Protein 3GOC (pdb70)

Structure (mmCIF, N/CA/C/O backbone):
data_3GOC
#
_entry.id   3GOC
#
_cell.length_a   123.742
_cell.length_b   40.563
_cell.length_c   107.422
_cell.angle_alpha   90.000
_cell.angle_beta   121.610
_cell.angle_gamma   90.000
#
_symmetry.space_group_name_H-M   'C 1 2 1'
#
loop_
_entity.id
_entity.type
_entity.pdbx_description
1 polymer 'Endonuclease V'
2 non-polymer 'MAGNESIUM ION'
3 non-polymer 'CHLORIDE ION'
4 non-polymer 3-(2-hydroxyethyl)-2,2-bis(hydroxymethyl)pentane-1,5-diol
5 water water
#
loop_
_atom_site.group_PDB
_atom_site.id
_atom_site.type_symbol
_atom_site.label_atom_id
_atom_site.label_alt_id
_atom_site.label_comp_id
_atom_site.label_asym_id
_atom_site.label_entity_id
_atom_site.label_seq_id
_atom_site.pdbx_PDB_ins_code
_atom_site.Cartn_x
_atom_site.Cartn_y
_atom_site.Cartn_z
_atom_site.occupancy
_atom_site.B_iso_or_equiv
_atom_site.auth_seq_id
_atom_site.auth_comp_id
_atom_site.auth_asym_id
_atom_site.auth_atom_id
_atom_site.pdbx_PDB_model_num
ATOM 1 N N . THR A 1 2 ? -15.414 -9.444 66.147 1.00 32.79 2 THR A N 1
ATOM 2 C CA . THR A 1 2 ? -14.301 -8.724 65.466 1.00 27.58 2 THR A CA 1
ATOM 3 C C . THR A 1 2 ? -14.870 -7.548 64.684 1.00 21.52 2 THR A C 1
ATOM 4 O O . THR A 1 2 ? -14.271 -7.087 63.713 1.00 24.45 2 THR A O 1
ATOM 8 N N . THR A 1 3 ? -16.034 -7.067 65.109 1.00 16.38 3 THR A N 1
ATOM 9 C CA . THR A 1 3 ? -16.678 -5.937 64.441 1.00 12.76 3 THR A CA 1
ATOM 10 C C . THR A 1 3 ? -15.852 -4.670 64.631 1.00 13.86 3 THR A C 1
ATOM 11 O O . THR A 1 3 ? -15.443 -4.350 65.747 1.00 16.85 3 THR A O 1
ATOM 15 N N . VAL A 1 4 ? -15.604 -3.957 63.535 1.00 9.28 4 VAL A N 1
ATOM 16 C CA . VAL A 1 4 ? -14.830 -2.719 63.580 1.00 8.43 4 VAL A CA 1
ATOM 17 C C . VAL A 1 4 ? -15.672 -1.634 64.233 1.00 9.94 4 VAL A C 1
ATOM 18 O O . VAL A 1 4 ? -16.720 -1.266 63.712 1.00 11.46 4 VAL A O 1
ATOM 22 N N . ARG A 1 5 ? -15.221 -1.124 65.375 1.00 10.49 5 ARG A N 1
ATOM 23 C CA . ARG A 1 5 ? -15.978 -0.089 66.065 1.00 12.43 5 ARG A CA 1
ATOM 24 C C . ARG A 1 5 ? -15.684 1.290 65.491 1.00 10.03 5 ARG A C 1
ATOM 25 O O . ARG A 1 5 ? -14.767 1.460 64.688 1.00 12.21 5 ARG A O 1
ATOM 33 N N . ILE A 1 6 ? -16.482 2.271 65.895 1.00 9.04 6 ILE A N 1
ATOM 34 C CA . ILE A 1 6 ? -16.286 3.637 65.440 1.00 10.40 6 ILE A CA 1
ATOM 35 C C . ILE A 1 6 ? -14.976 4.119 66.053 1.00 7.79 6 ILE A C 1
ATOM 36 O O . ILE A 1 6 ? -14.778 4.019 67.268 1.00 8.25 6 ILE A O 1
ATOM 41 N N . PRO A 1 7 ? -14.058 4.633 65.221 1.00 6.20 7 PRO A N 1
ATOM 42 C CA . PRO A 1 7 ? -12.761 5.128 65.694 1.00 7.09 7 PRO A CA 1
ATOM 43 C C . PRO A 1 7 ? -12.881 6.139 66.818 1.00 9.01 7 PRO A C 1
ATOM 44 O O . PRO A 1 7 ? -13.811 6.952 66.842 1.00 7.38 7 PRO A O 1
ATOM 48 N N . ALA A 1 8 ? -11.934 6.088 67.752 1.00 10.22 8 ALA A N 1
ATOM 49 C CA . ALA A 1 8 ? -11.927 7.029 68.865 1.00 10.48 8 ALA A CA 1
ATOM 50 C C . ALA A 1 8 ? -11.778 8.444 68.305 1.00 10.76 8 ALA A C 1
ATOM 51 O O . ALA A 1 8 ? -10.821 8.738 67.593 1.00 12.97 8 ALA A O 1
ATOM 53 N N . GLY A 1 9 ? -12.727 9.316 68.626 1.00 7.56 9 GLY A N 1
ATOM 54 C CA . GLY A 1 9 ? -12.660 10.688 68.145 1.00 9.73 9 GLY A CA 1
ATOM 55 C C . GLY A 1 9 ? -13.215 10.947 66.754 1.00 8.84 9 GLY A C 1
ATOM 56 O O . GLY A 1 9 ? -13.120 12.067 66.236 1.00 7.64 9 GLY A O 1
ATOM 57 N N . TRP A 1 10 ? -13.799 9.926 66.137 1.00 6.98 10 TRP A N 1
ATOM 58 C CA . TRP A 1 10 ? -14.368 10.062 64.793 1.00 7.43 10 TRP A CA 1
ATOM 59 C C . TRP A 1 10 ? -15.399 11.189 64.784 1.00 7.03 10 TRP A C 1
ATOM 60 O O . TRP A 1 10 ? -16.089 11.409 65.780 1.00 9.93 10 TRP A O 1
ATOM 71 N N . PRO A 1 11 ? -15.510 11.928 63.667 1.00 9.73 11 PRO A N 1
ATOM 72 C CA . PRO A 1 11 ? -16.479 13.023 63.580 1.00 10.75 11 PRO A CA 1
ATOM 73 C C . PRO A 1 11 ? -17.885 12.597 64.001 1.00 10.01 11 PRO A C 1
ATOM 74 O O . PRO A 1 11 ? -18.356 11.522 63.628 1.00 11.88 11 PRO A O 1
ATOM 78 N N . ALA A 1 12 ? -18.552 13.452 64.768 1.00 11.37 12 ALA A N 1
ATOM 79 C CA . ALA A 1 12 ? -19.900 13.166 65.228 1.00 14.72 12 ALA A CA 1
ATOM 80 C C . ALA A 1 12 ? -20.894 14.213 64.722 1.00 16.65 12 ALA A C 1
ATOM 81 O O . ALA A 1 12 ? -22.099 14.070 64.919 1.00 19.10 12 ALA A O 1
ATOM 83 N N . THR A 1 13 ? -20.390 15.262 64.076 1.00 10.47 13 THR A N 1
ATOM 84 C CA . THR A 1 13 ? -21.246 16.317 63.535 1.00 12.39 13 THR A CA 1
ATOM 85 C C . THR A 1 13 ? -20.844 16.614 62.092 1.00 9.95 13 THR A C 1
ATOM 86 O O . THR A 1 13 ? -19.729 16.299 61.673 1.00 9.96 13 THR A O 1
ATOM 90 N N . GLU A 1 14 ? -21.748 17.217 61.325 1.00 11.23 14 GLU A N 1
ATOM 91 C CA . GLU A 1 14 ? -21.435 17.535 59.938 1.00 11.48 14 GLU A CA 1
ATOM 92 C C . GLU A 1 14 ? -20.324 18.574 59.851 1.00 11.30 14 GLU A C 1
ATOM 93 O O . GLU A 1 14 ? -19.495 18.528 58.940 1.00 8.72 14 GLU A O 1
ATOM 99 N N . GLU A 1 15 ? -20.304 19.515 60.793 1.00 8.67 15 GLU A N 1
ATOM 100 C CA . GLU A 1 15 ? -19.277 20.543 60.787 1.00 9.18 15 GLU A CA 1
ATOM 101 C C . GLU A 1 15 ? -17.898 19.909 60.938 1.00 10.38 15 GLU A C 1
ATOM 102 O O . GLU A 1 15 ? -16.963 20.285 60.238 1.00 9.38 15 GLU A O 1
ATOM 108 N N . GLU A 1 16 ? -17.781 18.948 61.850 1.00 9.20 16 GLU A N 1
ATOM 109 C CA . GLU A 1 16 ? -16.505 18.275 62.093 1.00 10.63 16 GLU A CA 1
ATOM 110 C C . GLU A 1 16 ? -16.086 17.459 60.879 1.00 8.68 16 GLU A C 1
ATOM 111 O O . GLU A 1 16 ? -14.914 17.456 60.496 1.00 8.64 16 GLU A O 1
ATOM 117 N N . ALA A 1 17 ? -17.045 16.768 60.271 1.00 7.28 17 ALA A N 1
ATOM 118 C CA . ALA A 1 17 ? -16.745 15.946 59.106 1.00 6.86 17 ALA A CA 1
ATOM 119 C C . ALA A 1 17 ? -16.271 16.797 57.932 1.00 7.41 17 ALA A C 1
ATOM 120 O O . ALA A 1 17 ? -15.290 16.457 57.271 1.00 7.95 17 ALA A O 1
ATOM 122 N N . ARG A 1 18 ? -16.971 17.897 57.661 1.00 8.98 18 ARG A N 1
ATOM 123 C CA . ARG A 1 18 ? -16.564 18.769 56.567 1.00 8.63 18 ARG A CA 1
ATOM 124 C C . ARG A 1 18 ? -15.178 19.341 56.851 1.00 7.72 18 ARG A C 1
ATOM 125 O O . ARG A 1 18 ? -14.369 19.510 55.937 1.00 9.89 18 ARG A O 1
ATOM 133 N N . ALA A 1 19 ? -14.902 19.631 58.119 1.00 9.66 19 ALA A N 1
ATOM 134 C CA . ALA A 1 19 ? -13.602 20.171 58.503 1.00 10.88 19 ALA A CA 1
ATOM 135 C C . ALA A 1 19 ? -12.509 19.147 58.208 1.00 9.37 19 ALA A C 1
ATOM 136 O O . ALA A 1 19 ? -11.419 19.511 57.768 1.00 10.49 19 ALA A O 1
ATOM 138 N N . VAL A 1 20 ? -12.801 17.871 58.448 1.00 8.61 20 VAL A N 1
ATOM 139 C CA . VAL A 1 20 ? -11.830 16.812 58.179 1.00 6.52 20 VAL A CA 1
ATOM 140 C C . VAL A 1 20 ? -11.573 16.758 56.677 1.00 8.19 20 VAL A C 1
ATOM 141 O O . VAL A 1 20 ? -10.430 16.639 56.237 1.00 8.53 20 VAL A O 1
ATOM 145 N N . GLN A 1 21 ? -12.635 16.858 55.884 1.00 8.54 21 GLN A N 1
ATOM 146 C CA . GLN A 1 21 ? -12.482 16.823 54.432 1.00 6.50 21 GLN A CA 1
ATOM 147 C C . GLN A 1 21 ? -11.610 17.966 53.929 1.00 8.70 21 GLN A C 1
ATOM 148 O O . GLN A 1 21 ? -10.717 17.751 53.113 1.00 13.06 21 GLN A O 1
ATOM 154 N N . ASP A 1 22 ? -11.868 19.178 54.408 1.00 12.33 22 ASP A N 1
ATOM 155 C CA . ASP A 1 22 ? -11.082 20.321 53.955 1.00 16.63 22 ASP A CA 1
ATOM 156 C C . ASP A 1 22 ? -9.621 20.234 54.390 1.00 18.61 22 ASP A C 1
ATOM 157 O O . ASP A 1 22 ? -8.733 20.737 53.703 1.00 22.35 22 ASP A O 1
ATOM 162 N N . GLU A 1 23 ? -9.372 19.589 55.523 1.00 12.11 23 GLU A N 1
ATOM 163 C CA . GLU A 1 23 ? -8.014 19.451 56.030 1.00 11.83 23 GLU A CA 1
ATOM 164 C C . GLU A 1 23 ? -7.240 18.340 55.321 1.00 18.78 23 GLU A C 1
ATOM 165 O O . GLU A 1 23 ? -6.076 18.522 54.960 1.00 18.93 23 GLU A O 1
ATOM 171 N N . LEU A 1 24 ? -7.889 17.198 55.111 1.00 12.45 24 LEU A N 1
ATOM 172 C CA . LEU A 1 24 ? -7.241 16.068 54.451 1.00 13.41 24 LEU A CA 1
ATOM 173 C C . LEU A 1 24 ? -7.093 16.230 52.938 1.00 15.35 24 LEU A C 1
ATOM 174 O O . LEU A 1 24 ? -6.225 15.602 52.327 1.00 17.70 24 LEU A O 1
ATOM 179 N N . ARG A 1 25 ? -7.929 17.069 52.336 1.00 15.28 25 ARG A N 1
ATOM 180 C CA . ARG A 1 25 ? -7.874 17.283 50.893 1.00 16.28 25 ARG A CA 1
ATOM 181 C C . ARG A 1 25 ? -6.515 17.842 50.490 1.00 21.55 25 ARG A C 1
ATOM 182 O O . ARG A 1 25 ? -6.062 17.640 49.364 1.00 19.65 25 ARG A O 1
ATOM 190 N N . GLY A 1 26 ? -5.873 18.546 51.418 1.00 17.94 26 GLY A N 1
ATOM 191 C CA . GLY A 1 26 ? -4.572 19.128 51.144 1.00 19.71 26 GLY A CA 1
ATOM 192 C C . GLY A 1 26 ? -3.467 18.102 50.982 1.00 20.04 26 GLY A C 1
ATOM 193 O O . GLY A 1 26 ? -2.354 18.439 50.578 1.00 18.07 26 GLY A O 1
ATOM 194 N N . ARG A 1 27 ? -3.764 16.846 51.297 1.00 18.77 27 ARG A N 1
ATOM 195 C CA . ARG A 1 27 ? -2.770 15.792 51.169 1.00 12.46 27 ARG A CA 1
ATOM 196 C C . ARG A 1 27 ? -2.904 15.060 49.836 1.00 13.80 27 ARG A C 1
ATOM 197 O O . ARG A 1 27 ? -2.053 14.249 49.481 1.00 13.74 27 ARG A O 1
ATOM 205 N N . VAL A 1 28 ? -3.964 15.360 49.094 1.00 10.69 28 VAL A N 1
ATOM 206 C CA . VAL A 1 28 ? -4.196 14.715 47.808 1.00 12.92 28 VAL A CA 1
ATOM 207 C C . VAL A 1 28 ? -3.138 15.090 46.777 1.00 17.91 28 VAL A C 1
ATOM 208 O O . VAL A 1 28 ? -2.782 16.259 46.635 1.00 16.09 28 VAL A O 1
ATOM 212 N N . ILE A 1 29 ? -2.632 14.086 46.068 1.00 10.95 29 ILE A N 1
ATOM 213 C CA . ILE A 1 29 ? -1.628 14.295 45.030 1.00 11.97 29 ILE A CA 1
ATOM 214 C C . ILE A 1 29 ? -2.298 14.086 43.676 1.00 11.88 29 ILE A C 1
ATOM 215 O O . ILE A 1 29 ? -2.888 13.033 43.417 1.00 9.82 29 ILE A O 1
ATOM 220 N N . LEU A 1 30 ? -2.205 15.098 42.818 1.00 10.80 30 LEU A N 1
ATOM 221 C CA . LEU A 1 30 ? -2.836 15.056 41.502 1.00 10.81 30 LEU A CA 1
ATOM 222 C C . LEU A 1 30 ? -1.880 15.002 40.312 1.00 12.64 30 LEU A C 1
ATOM 223 O O . LEU A 1 30 ? -2.288 14.657 39.201 1.00 13.46 30 LEU A O 1
ATOM 228 N N . ASP A 1 31 ? -0.614 15.334 40.534 1.00 10.30 31 ASP A N 1
ATOM 229 C CA . ASP A 1 31 ? 0.346 15.337 39.439 1.00 12.37 31 ASP A CA 1
ATOM 230 C C . ASP A 1 31 ? 1.235 14.104 39.324 1.00 11.61 31 ASP A C 1
ATOM 231 O O . ASP A 1 31 ? 2.213 14.111 38.573 1.00 14.51 31 ASP A O 1
ATOM 236 N N . GLU A 1 32 ? 0.903 13.051 40.069 1.00 9.07 32 GLU A N 1
ATOM 237 C CA . GLU A 1 32 ? 1.656 11.796 39.984 1.00 9.71 32 GLU A CA 1
ATOM 238 C C . GLU A 1 32 ? 0.877 10.925 38.999 1.00 11.59 32 GLU A C 1
ATOM 239 O O . GLU A 1 32 ? -0.267 10.555 39.256 1.00 10.44 32 GLU A O 1
ATOM 245 N N . PRO A 1 33 ? 1.483 10.594 37.851 1.00 8.46 33 PRO A N 1
ATOM 246 C CA . PRO A 1 33 ? 0.797 9.767 36.852 1.00 7.83 33 PRO A CA 1
ATOM 247 C C . PRO A 1 33 ? 0.231 8.466 37.405 1.00 8.60 33 PRO A C 1
ATOM 248 O O . PRO A 1 33 ? -0.928 8.125 37.150 1.00 10.31 33 PRO A O 1
ATOM 252 N N . GLY A 1 34 ? 1.045 7.743 38.164 1.00 8.10 34 GLY A N 1
ATOM 253 C CA . GLY A 1 34 ? 0.590 6.492 38.735 1.00 7.84 34 GLY A CA 1
ATOM 254 C C . GLY A 1 34 ? 1.159 5.283 38.022 1.00 10.37 34 GLY A C 1
ATOM 255 O O . GLY A 1 34 ? 1.852 5.416 37.014 1.00 10.74 34 GLY A O 1
ATOM 256 N N . PRO A 1 35 ? 0.871 4.078 38.528 1.00 8.95 35 PRO A N 1
ATOM 257 C CA . PRO A 1 35 ? 1.370 2.845 37.919 1.00 9.40 35 PRO A CA 1
ATOM 258 C C . PRO 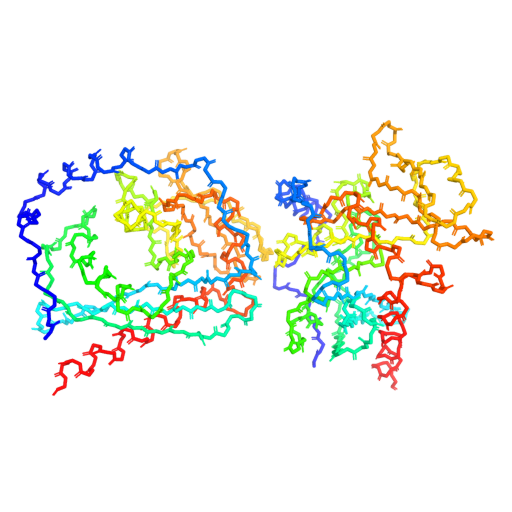A 1 35 ? 0.677 2.529 36.596 1.00 11.30 35 PRO A C 1
ATOM 259 O O . PRO A 1 35 ? -0.457 2.941 36.359 1.00 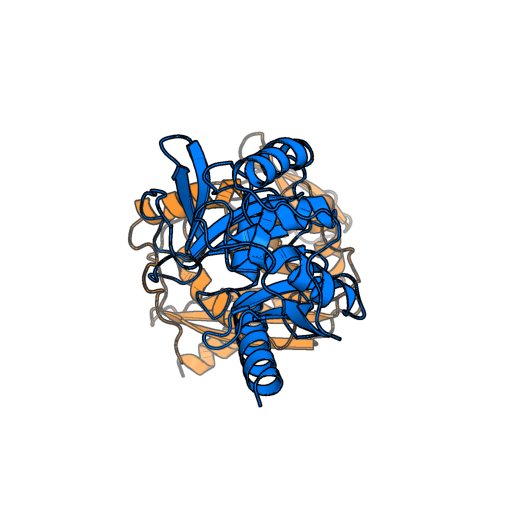10.30 35 PRO A O 1
ATOM 263 N N . PRO A 1 36 ? 1.364 1.807 35.702 1.00 10.14 36 PRO A N 1
ATOM 264 C CA . PRO A 1 36 ? 0.755 1.466 34.417 1.00 11.75 36 PRO A CA 1
ATOM 265 C C . PRO A 1 36 ? -0.207 0.294 34.565 1.00 8.33 36 PRO A C 1
ATOM 266 O O . PRO A 1 36 ? -0.144 -0.463 35.534 1.00 13.50 36 PRO A O 1
ATOM 270 N N . PRO A 1 37 ? -1.132 0.141 33.613 1.00 12.32 37 PRO A N 1
ATOM 271 C CA . PRO A 1 37 ? -2.070 -0.975 33.710 1.00 15.00 37 PRO A CA 1
ATOM 272 C C . PRO A 1 37 ? -1.390 -2.263 33.254 1.00 15.09 37 PRO A C 1
ATOM 273 O O . PRO A 1 37 ? -0.325 -2.226 32.636 1.00 13.15 37 PRO A O 1
ATOM 277 N N . GLY A 1 38 ? -1.996 -3.399 33.580 1.00 12.81 38 GLY A N 1
ATOM 278 C CA . GLY A 1 38 ? -1.451 -4.676 33.155 1.00 14.92 38 GLY A CA 1
ATOM 279 C C . GLY A 1 38 ? -0.240 -5.222 33.888 1.00 11.67 38 GLY A C 1
ATOM 280 O O . GLY A 1 38 ? 0.355 -6.199 33.437 1.00 18.61 38 GLY A O 1
ATOM 281 N N . THR A 1 39 ? 0.136 -4.602 35.001 1.00 17.66 39 THR A N 1
ATOM 282 C CA . THR A 1 39 ? 1.275 -5.074 35.779 1.00 18.29 39 THR A CA 1
ATOM 283 C C . THR A 1 39 ? 1.032 -4.846 37.268 1.00 13.66 39 THR A C 1
ATOM 284 O O . THR A 1 39 ? 0.271 -3.957 37.651 1.00 16.17 39 THR A O 1
ATOM 288 N N . GLY A 1 40 ? 1.678 -5.653 38.104 1.00 14.86 40 GLY A N 1
ATOM 289 C CA . GLY A 1 40 ? 1.501 -5.520 39.538 1.00 10.38 40 GLY A CA 1
ATOM 290 C C . GLY A 1 40 ? 0.121 -5.984 39.969 1.00 14.15 40 GLY A C 1
ATOM 291 O O . GLY A 1 40 ? -0.469 -6.860 39.333 1.00 12.41 40 GLY A O 1
ATOM 292 N N . ARG A 1 41 ? -0.389 -5.389 41.046 1.00 8.46 41 ARG A N 1
ATOM 293 C CA . ARG A 1 41 ? -1.701 -5.735 41.588 1.00 9.13 41 ARG A CA 1
ATOM 294 C C . ARG A 1 41 ? -2.682 -4.572 41.476 1.00 9.58 41 ARG A C 1
ATOM 295 O O . ARG A 1 41 ? -2.287 -3.409 41.479 1.00 8.73 41 ARG A O 1
ATOM 303 N N . VAL A 1 42 ? -3.966 -4.895 41.360 1.00 4.66 42 VAL A N 1
ATOM 304 C CA . VAL A 1 42 ? -5.011 -3.882 41.288 1.00 6.27 42 VAL A CA 1
ATOM 305 C C . VAL A 1 42 ? -6.122 -4.441 42.170 1.00 6.99 42 VAL A C 1
ATOM 306 O O . VAL A 1 42 ? -6.476 -5.620 42.080 1.00 7.06 42 VAL A O 1
ATOM 310 N N . THR A 1 43 ? -6.663 -3.589 43.029 1.00 6.52 43 THR A N 1
ATOM 311 C CA . THR A 1 43 ? -7.651 -4.020 44.009 1.00 4.80 43 THR A CA 1
ATOM 312 C C . THR A 1 43 ? -8.976 -3.286 43.986 1.00 7.96 43 THR A C 1
ATOM 313 O O . THR A 1 43 ? -9.017 -2.063 43.919 1.00 8.90 43 THR A O 1
ATOM 317 N N . GLY A 1 44 ? -10.062 -4.045 44.052 1.00 5.21 44 GLY A N 1
ATOM 318 C CA . GLY A 1 44 ? -11.364 -3.422 44.090 1.00 4.65 44 GLY A CA 1
ATOM 319 C C . GLY A 1 44 ? -11.860 -3.378 45.524 1.00 4.62 44 GLY A C 1
ATOM 320 O O . GLY A 1 44 ? -11.579 -4.278 46.311 1.00 5.86 44 GLY A O 1
ATOM 321 N N . VAL A 1 45 ? -12.572 -2.314 45.877 1.00 4.38 45 VAL A N 1
ATOM 322 C CA . VAL A 1 45 ? -13.141 -2.191 47.208 1.00 6.15 45 VAL A CA 1
ATOM 323 C C . VAL A 1 45 ? -14.592 -1.792 47.032 1.00 4.19 45 VAL A C 1
ATOM 324 O O . VAL A 1 45 ? -14.933 -1.016 46.135 1.00 7.46 45 VAL A O 1
ATOM 328 N N . ASP A 1 46 ? -15.447 -2.351 47.874 1.00 7.47 46 ASP A N 1
ATOM 329 C CA . ASP A 1 46 ? -16.869 -2.034 47.829 1.00 5.94 46 ASP A CA 1
ATOM 330 C C . ASP A 1 46 ? -17.471 -2.384 49.178 1.00 5.53 46 ASP A C 1
ATOM 331 O O . ASP A 1 46 ? -16.875 -3.123 49.957 1.00 7.04 46 ASP A O 1
ATOM 336 N N . VAL A 1 47 ? -18.648 -1.840 49.460 1.00 5.27 47 VAL A N 1
ATOM 337 C CA . VAL A 1 47 ? -19.313 -2.123 50.718 1.00 6.50 47 VAL A CA 1
ATOM 338 C C . VAL A 1 47 ? -20.784 -2.441 50.520 1.00 6.07 47 VAL A C 1
ATOM 339 O O . VAL A 1 47 ? -21.379 -2.130 49.483 1.00 8.85 47 VAL A O 1
ATOM 343 N N . ALA A 1 48 ? -21.353 -3.092 51.525 1.00 6.55 48 ALA A N 1
ATOM 344 C CA . ALA A 1 48 ? -22.762 -3.453 51.528 1.00 5.67 48 ALA A CA 1
ATOM 345 C C . ALA A 1 48 ? -23.296 -3.070 52.902 1.00 7.97 48 ALA A C 1
ATOM 346 O O . ALA A 1 48 ? -22.723 -3.445 53.923 1.00 7.74 48 ALA A O 1
ATOM 348 N N . TYR A 1 49 ? -24.378 -2.302 52.923 1.00 6.68 49 TYR A N 1
ATOM 349 C CA . TYR A 1 49 ? -24.992 -1.872 54.174 1.00 6.56 49 TYR A CA 1
ATOM 350 C C . TYR A 1 49 ? -26.175 -2.754 54.521 1.00 8.25 49 TYR A C 1
ATOM 351 O O . TYR A 1 49 ? -26.969 -3.109 53.651 1.00 10.05 49 TYR A O 1
ATOM 360 N N . ASP A 1 50 ? -26.295 -3.110 55.792 1.00 6.89 50 ASP A N 1
ATOM 361 C CA . ASP A 1 50 ? -27.418 -3.923 56.212 1.00 6.09 50 ASP A CA 1
ATOM 362 C C . ASP A 1 50 ? -28.596 -2.993 56.491 1.00 7.93 50 ASP A C 1
ATOM 363 O O . ASP A 1 50 ? -28.415 -1.897 57.017 1.00 11.36 50 ASP A O 1
ATOM 368 N N . ASP A 1 51 ? -29.803 -3.429 56.144 1.00 6.52 51 ASP A N 1
ATOM 369 C CA . ASP A 1 51 ? -30.986 -2.603 56.369 1.00 10.79 51 ASP A CA 1
ATOM 370 C C . ASP A 1 51 ? -31.620 -2.795 57.732 1.00 9.54 51 ASP A C 1
ATOM 371 O O . ASP A 1 51 ? -32.408 -1.959 58.163 1.00 13.28 51 ASP A O 1
ATOM 376 N N . GLU A 1 52 ? -31.286 -3.888 58.410 1.00 7.58 52 GLU A N 1
ATOM 377 C CA . GLU A 1 52 ? -31.882 -4.181 59.709 1.00 9.74 52 GLU A CA 1
ATOM 378 C C . GLU A 1 52 ? -31.047 -3.764 60.903 1.00 11.72 52 GLU A C 1
ATOM 379 O O . GLU A 1 52 ? -31.588 -3.457 61.961 1.00 15.60 52 GLU A O 1
ATOM 385 N N . ARG A 1 53 ? -29.730 -3.775 60.745 1.00 13.22 53 ARG A N 1
ATOM 386 C CA . ARG A 1 53 ? -28.849 -3.352 61.825 1.00 16.88 53 ARG A CA 1
ATOM 387 C C . ARG A 1 53 ? -27.844 -2.342 61.289 1.00 15.39 53 ARG A C 1
ATOM 388 O O . ARG A 1 53 ? -27.542 -2.334 60.096 1.00 17.63 53 ARG A O 1
ATOM 396 N N . ASP A 1 54 ? -27.343 -1.485 62.173 1.00 18.37 54 ASP A N 1
ATOM 397 C CA . ASP A 1 54 ? -26.402 -0.434 61.793 1.00 18.00 54 ASP A CA 1
ATOM 398 C C . ASP A 1 54 ? -25.006 -0.983 61.529 1.00 15.30 54 ASP A C 1
ATOM 399 O O . ASP A 1 54 ? -24.037 -0.585 62.177 1.00 15.19 54 ASP A O 1
ATOM 404 N N . VAL A 1 55 ? -24.909 -1.890 60.565 1.00 12.11 55 VAL A N 1
ATOM 405 C CA . VAL A 1 55 ? -23.632 -2.498 60.227 1.00 12.67 55 VAL A CA 1
ATOM 406 C C . VAL A 1 55 ? -23.316 -2.356 58.740 1.00 10.17 55 VAL A C 1
ATOM 407 O O . VAL A 1 55 ? -24.218 -2.286 57.904 1.00 8.18 55 VAL A O 1
ATOM 411 N N . VAL A 1 56 ? -22.027 -2.288 58.424 1.00 6.67 56 VAL A N 1
ATOM 412 C CA . VAL A 1 56 ? -21.575 -2.183 57.048 1.00 5.08 56 VAL A CA 1
ATOM 413 C C . VAL A 1 56 ? -20.468 -3.211 56.853 1.00 6.00 56 VAL A C 1
ATOM 414 O O . VAL A 1 56 ? -19.661 -3.446 57.752 1.00 8.01 56 VAL A O 1
ATOM 418 N N . VAL A 1 57 ? -20.465 -3.857 55.694 1.00 5.31 57 VAL A N 1
ATOM 419 C CA . VAL A 1 57 ? -19.460 -4.867 55.394 1.00 6.91 57 VAL A CA 1
ATOM 420 C C . VAL A 1 57 ? -18.650 -4.433 54.189 1.00 8.81 57 VAL A C 1
ATOM 421 O O . VAL A 1 57 ? -19.206 -4.084 53.148 1.00 8.36 57 VAL A O 1
ATOM 425 N N . ALA A 1 58 ? -17.332 -4.443 54.341 1.00 6.36 58 ALA A N 1
ATOM 426 C CA . ALA A 1 58 ? -16.443 -4.047 53.262 1.00 7.36 58 ALA A CA 1
ATOM 427 C C . ALA A 1 58 ? -15.683 -5.241 52.723 1.00 4.71 58 ALA A C 1
ATOM 428 O O . ALA A 1 58 ? -15.398 -6.192 53.453 1.00 7.39 58 ALA A O 1
ATOM 430 N N . ALA A 1 59 ? -15.378 -5.193 51.433 1.00 5.62 59 ALA A N 1
ATOM 431 C CA . ALA A 1 59 ? -14.615 -6.253 50.799 1.00 5.29 59 ALA A CA 1
ATOM 432 C C . ALA A 1 59 ? -13.505 -5.637 49.970 1.00 5.96 59 ALA A C 1
ATOM 433 O O . ALA A 1 59 ? -13.661 -4.562 49.393 1.00 6.97 59 ALA A O 1
ATOM 435 N N . ALA A 1 60 ? -12.369 -6.320 49.941 1.00 5.33 60 ALA A N 1
ATOM 436 C CA . ALA A 1 60 ? -11.235 -5.886 49.143 1.00 5.35 60 ALA A CA 1
ATOM 437 C C . ALA A 1 60 ? -10.815 -7.124 48.367 1.00 4.83 60 ALA A C 1
ATOM 438 O O . ALA A 1 60 ? -10.578 -8.180 48.953 1.00 7.57 60 ALA A O 1
ATOM 440 N N . VAL A 1 61 ? -10.760 -7.003 47.047 1.00 5.22 61 VAL A N 1
ATOM 441 C CA . VAL A 1 61 ? -10.363 -8.120 46.204 1.00 5.80 61 VAL A CA 1
ATOM 442 C C . VAL A 1 61 ? -9.179 -7.699 45.357 1.00 4.81 61 VAL A C 1
ATOM 443 O O . VAL A 1 61 ? -9.275 -6.771 44.557 1.00 5.75 61 VAL A O 1
ATOM 447 N N . VAL A 1 62 ? -8.058 -8.387 45.553 1.00 5.91 62 VAL A N 1
ATOM 448 C CA . VAL A 1 62 ? -6.820 -8.095 44.840 1.00 6.53 62 VAL A CA 1
ATOM 449 C C . VAL A 1 62 ? -6.686 -8.959 43.595 1.00 5.46 62 VAL A C 1
ATOM 450 O O . VAL A 1 62 ? -6.816 -10.183 43.661 1.00 6.30 62 VAL A O 1
ATOM 454 N N . LEU A 1 63 ? -6.437 -8.317 42.460 1.00 6.73 63 LEU A N 1
ATOM 455 C CA . LEU A 1 63 ? -6.271 -9.034 41.201 1.00 4.41 63 LEU A CA 1
ATOM 456 C C . LEU A 1 63 ? -4.858 -8.885 40.660 1.00 6.11 63 LEU A C 1
ATOM 457 O O . LEU A 1 63 ? -4.156 -7.919 40.963 1.00 9.41 63 LEU A O 1
ATOM 462 N N . ASP A 1 64 ? -4.440 -9.867 39.873 1.00 9.25 64 ASP A N 1
ATOM 463 C CA . ASP A 1 64 ? -3.153 -9.787 39.202 1.00 7.38 64 ASP A CA 1
ATOM 464 C C . ASP A 1 64 ? -3.564 -8.922 38.010 1.00 8.12 64 ASP A C 1
ATOM 465 O O . ASP A 1 64 ? -4.423 -9.312 37.219 1.00 9.54 64 ASP A O 1
ATOM 470 N N . ALA A 1 65 ? -2.973 -7.741 37.887 1.00 7.41 65 ALA A N 1
ATOM 471 C CA . ALA A 1 65 ? -3.342 -6.820 36.817 1.00 8.72 65 ALA A CA 1
ATOM 472 C C . ALA A 1 65 ? -3.158 -7.359 35.406 1.00 9.55 65 ALA A C 1
ATOM 473 O O . ALA A 1 65 ? -3.949 -7.060 34.511 1.00 11.10 65 ALA A O 1
ATOM 475 N N . ALA A 1 66 ? -2.125 -8.166 35.207 1.00 9.76 66 ALA A N 1
ATOM 476 C CA . ALA A 1 66 ? -1.854 -8.709 33.883 1.00 10.80 66 ALA A CA 1
ATOM 477 C C . ALA A 1 66 ? -2.891 -9.722 33.398 1.00 9.15 66 ALA A C 1
ATOM 478 O O . ALA A 1 66 ? -3.285 -9.703 32.234 1.00 11.38 66 ALA A O 1
ATOM 480 N N . THR A 1 67 ? -3.331 -10.598 34.295 1.00 10.50 67 THR A N 1
ATOM 481 C CA . THR A 1 67 ? -4.287 -11.647 33.949 1.00 11.15 67 THR A CA 1
ATOM 482 C C . THR A 1 67 ? -5.714 -11.400 34.430 1.00 11.54 67 THR A C 1
ATOM 483 O O . THR A 1 67 ? -6.667 -11.974 33.897 1.00 14.64 67 THR A O 1
ATOM 487 N N . LEU A 1 68 ? -5.840 -10.550 35.443 1.00 8.64 68 LEU A N 1
ATOM 488 C CA . LEU A 1 68 ? -7.110 -10.218 36.082 1.00 9.72 68 LEU A CA 1
ATOM 489 C C . LEU A 1 68 ? -7.560 -11.352 37.004 1.00 8.74 68 LEU A C 1
ATOM 490 O O . LEU A 1 68 ? -8.694 -11.363 37.486 1.00 11.58 68 LEU A O 1
ATOM 495 N N . ASP A 1 69 ? -6.669 -12.308 37.254 1.00 9.86 69 ASP A N 1
ATOM 496 C CA . ASP A 1 69 ? -7.002 -13.407 38.155 1.00 9.08 69 ASP A CA 1
ATOM 497 C C . ASP A 1 69 ? -6.991 -12.900 39.592 1.00 8.83 69 ASP A C 1
ATOM 498 O O . ASP A 1 69 ? -6.211 -12.013 39.946 1.00 9.31 69 ASP A O 1
ATOM 503 N N . VAL A 1 70 ? -7.862 -13.464 40.419 1.00 7.93 70 VAL A N 1
ATOM 504 C CA . VAL A 1 70 ? -7.921 -13.075 41.820 1.00 8.25 70 VAL A CA 1
ATOM 505 C C . VAL A 1 70 ? -6.730 -13.698 42.537 1.00 9.50 70 VAL A C 1
ATOM 506 O O . VAL A 1 70 ? -6.461 -14.892 42.390 1.00 11.55 70 VAL A O 1
ATOM 510 N N . VAL A 1 71 ? -6.001 -12.887 43.295 1.00 8.15 71 VAL A N 1
ATOM 511 C CA . VAL A 1 71 ? -4.853 -13.398 44.032 1.00 7.29 71 VAL A CA 1
ATOM 512 C C . VAL A 1 71 ? -5.037 -13.310 45.543 1.00 8.22 71 VAL A C 1
ATOM 513 O O . VAL A 1 71 ? -4.324 -13.970 46.293 1.00 10.92 71 VAL A O 1
ATOM 517 N N . ALA A 1 72 ? -6.002 -12.508 45.992 1.00 6.62 72 ALA A N 1
ATOM 518 C CA . ALA A 1 72 ? -6.261 -12.363 47.423 1.00 7.74 72 ALA A CA 1
ATOM 519 C C . ALA A 1 72 ? -7.567 -11.623 47.660 1.00 7.31 72 ALA A C 1
ATOM 520 O O . ALA A 1 72 ? -8.016 -10.860 46.810 1.00 8.31 72 ALA A O 1
ATOM 522 N N . GLU A 1 73 ? -8.179 -11.856 48.815 1.00 8.26 73 GLU A N 1
ATOM 523 C CA . GLU A 1 73 ? -9.423 -11.176 49.156 1.00 8.59 73 GLU A CA 1
ATOM 524 C C . GLU A 1 73 ? -9.604 -11.146 50.663 1.00 10.00 73 GLU A C 1
ATOM 525 O O . GLU A 1 73 ? -9.048 -11.977 51.379 1.00 10.63 73 GLU A O 1
ATOM 531 N N . ALA A 1 74 ? -10.373 -10.174 51.143 1.00 6.98 74 ALA A N 1
ATOM 532 C CA . ALA A 1 74 ? -10.625 -10.042 52.571 1.00 7.32 74 ALA A CA 1
ATOM 533 C C . ALA A 1 74 ? -11.870 -9.201 52.791 1.00 7.47 74 ALA A C 1
ATOM 534 O O . ALA A 1 74 ? -12.224 -8.380 51.951 1.00 8.13 74 ALA A O 1
ATOM 536 N N . THR A 1 75 ? -12.544 -9.423 53.912 1.00 9.09 75 THR A N 1
ATOM 537 C CA . THR A 1 75 ? -13.728 -8.646 54.245 1.00 5.30 75 THR A CA 1
ATOM 538 C C . THR A 1 75 ? -13.643 -8.231 55.705 1.00 6.61 75 THR A C 1
ATOM 539 O O . THR A 1 75 ? -12.840 -8.764 56.475 1.00 9.25 75 THR A O 1
ATOM 543 N N . ALA A 1 76 ? -14.471 -7.265 56.075 1.00 7.04 76 ALA A N 1
ATOM 544 C CA . ALA A 1 76 ? -14.520 -6.783 57.446 1.00 6.69 76 ALA A CA 1
ATOM 545 C C . ALA A 1 76 ? -15.942 -6.326 57.731 1.00 5.55 76 ALA A C 1
ATOM 546 O O . ALA A 1 76 ? -16.641 -5.852 56.836 1.00 7.08 76 ALA A O 1
ATOM 548 N N . VAL A 1 77 ? -16.367 -6.493 58.976 1.00 6.16 77 VAL A N 1
ATOM 549 C CA . VAL A 1 77 ? -17.699 -6.090 59.400 1.00 8.54 77 VAL A CA 1
ATOM 550 C C . VAL A 1 77 ? -17.514 -4.933 60.367 1.00 9.54 77 VAL A C 1
ATOM 551 O O . VAL A 1 77 ? -16.687 -5.015 61.273 1.00 9.80 77 VAL A O 1
ATOM 555 N N . GLY A 1 78 ? -18.261 -3.851 60.176 1.00 6.62 78 GLY A N 1
ATOM 556 C CA . GLY A 1 78 ? -18.105 -2.721 61.072 1.00 7.64 78 GLY A CA 1
ATOM 557 C C . GLY A 1 78 ? -19.387 -2.009 61.452 1.00 5.71 78 GLY A C 1
ATOM 558 O O . GLY A 1 78 ? -20.431 -2.207 60.835 1.00 9.00 78 GLY A O 1
ATOM 559 N N . GLU A 1 79 ? -19.303 -1.194 62.496 1.00 7.35 79 GLU A N 1
ATOM 560 C CA . GLU A 1 79 ? -20.438 -0.401 62.941 1.00 7.54 79 GLU A CA 1
ATOM 561 C C . GLU A 1 79 ? -20.469 0.824 62.031 1.00 6.21 79 GLU A C 1
ATOM 562 O O . GLU A 1 79 ? -19.431 1.445 61.796 1.00 9.54 79 GLU A O 1
ATOM 568 N N . VAL A 1 80 ? -21.642 1.163 61.502 1.00 7.21 80 VAL A N 1
ATOM 569 C CA . VAL A 1 80 ? -21.745 2.343 60.653 1.00 6.88 80 VAL A CA 1
ATOM 570 C C . VAL A 1 80 ? -21.267 3.501 61.523 1.00 8.72 80 VAL A C 1
ATOM 571 O O . VAL A 1 80 ? -21.798 3.747 62.609 1.00 10.21 80 VAL A O 1
ATOM 575 N N . SER A 1 81 ? -20.251 4.208 61.039 1.00 9.06 81 SER A N 1
ATOM 576 C CA . SER A 1 81 ? -19.626 5.276 61.813 1.00 5.99 81 SER A CA 1
ATOM 577 C C . SER A 1 81 ? -20.070 6.724 61.640 1.00 8.21 81 SER A C 1
ATOM 578 O O . SER A 1 81 ? -19.424 7.633 62.165 1.00 9.52 81 SER A O 1
ATOM 581 N N . PHE A 1 82 ? -21.164 6.948 60.926 1.00 5.64 82 PHE A N 1
ATOM 582 C CA . PHE A 1 82 ? -21.660 8.302 60.734 1.00 8.46 82 PHE A CA 1
ATOM 583 C C . PHE A 1 82 ? -23.090 8.233 60.219 1.00 8.73 82 PHE A C 1
ATOM 584 O O . PHE A 1 82 ? -23.468 7.280 59.541 1.00 9.40 82 PHE A O 1
ATOM 592 N N . PRO A 1 83 ? -23.917 9.229 60.559 1.00 9.80 83 PRO A N 1
ATOM 593 C CA . PRO A 1 83 ? -25.301 9.225 60.078 1.00 12.67 83 PRO A CA 1
ATOM 594 C C . PRO A 1 83 ? -25.303 9.419 58.559 1.00 10.58 83 PRO A C 1
ATOM 595 O O . PRO A 1 83 ? -24.280 9.777 57.972 1.00 11.97 83 PRO A O 1
ATOM 599 N N . TYR A 1 84 ? -26.449 9.196 57.926 1.00 8.91 84 TYR A N 1
ATOM 600 C CA . TYR A 1 84 ? -26.534 9.346 56.483 1.00 8.08 84 TYR A CA 1
ATOM 601 C C . TYR A 1 84 ? -26.665 10.815 56.118 1.00 12.13 84 TYR A C 1
ATOM 602 O O . TYR A 1 84 ? -27.677 11.450 56.412 1.00 9.68 84 TYR A O 1
ATOM 611 N N . VAL A 1 85 ? -25.620 11.354 55.499 1.00 8.88 85 VAL A N 1
ATOM 612 C CA . VAL A 1 85 ? -25.602 12.749 55.076 1.00 8.47 85 VAL A CA 1
ATOM 613 C C . VAL A 1 85 ? -24.903 12.843 53.728 1.00 11.31 85 VAL A C 1
ATOM 614 O O . VAL A 1 85 ? -23.701 12.597 53.629 1.00 8.39 85 VAL A O 1
ATOM 618 N N . PRO A 1 86 ? -25.654 13.175 52.665 1.00 9.93 86 PRO A N 1
ATOM 619 C CA . PRO A 1 86 ? -25.059 13.291 51.332 1.00 9.52 86 PRO A CA 1
ATOM 620 C C . PRO A 1 86 ? -23.856 14.228 51.367 1.00 5.94 86 PRO A C 1
ATOM 621 O O . PRO A 1 86 ? -23.917 15.308 51.955 1.00 10.16 86 PRO A O 1
ATOM 625 N N . GLY A 1 87 ? -22.764 13.802 50.740 1.00 7.62 87 GLY A N 1
ATOM 626 C CA . GLY A 1 87 ? -21.556 14.608 50.729 1.00 8.62 87 GLY A CA 1
ATOM 627 C C . GLY A 1 87 ? -20.576 14.161 51.798 1.00 9.20 87 GLY A C 1
ATOM 628 O O . GLY A 1 87 ? -19.392 14.498 51.749 1.00 9.17 87 GLY A O 1
ATOM 629 N N . LEU A 1 88 ? -21.071 13.396 52.767 1.00 6.61 88 LEU A N 1
ATOM 630 C CA . LEU A 1 88 ? -20.241 12.886 53.862 1.00 6.75 88 LEU A CA 1
ATOM 631 C C . LEU A 1 88 ? -20.428 11.383 54.024 1.00 4.93 88 LEU A C 1
ATOM 632 O O . LEU A 1 88 ? -20.164 10.832 55.091 1.00 5.12 88 LEU A O 1
ATOM 637 N N . LEU A 1 89 ? -20.871 10.723 52.961 1.00 7.90 89 LEU A N 1
ATOM 638 C CA . LEU A 1 89 ? -21.130 9.292 53.007 1.00 7.23 89 LEU A CA 1
ATOM 639 C C . LEU A 1 89 ? -19.925 8.416 53.335 1.00 6.53 89 LEU A C 1
ATOM 640 O O . LEU A 1 89 ? -20.079 7.339 53.913 1.00 8.44 89 LEU A O 1
ATOM 645 N N . ALA A 1 90 ? -18.729 8.872 52.981 1.00 6.12 90 ALA A N 1
ATOM 646 C CA . ALA A 1 90 ? -17.527 8.094 53.253 1.00 8.62 90 ALA A CA 1
ATOM 647 C C . ALA A 1 90 ? -17.274 7.921 54.745 1.00 5.74 90 ALA A C 1
ATOM 648 O O . ALA A 1 90 ? -16.649 6.944 55.167 1.00 8.02 90 ALA A O 1
ATOM 650 N N . PHE A 1 91 ? -17.743 8.868 55.549 1.00 5.55 91 PHE A N 1
ATOM 651 C CA . PHE A 1 91 ? -17.523 8.760 56.984 1.00 4.81 91 PHE A CA 1
ATOM 652 C C . PHE A 1 91 ? -18.253 7.591 57.627 1.00 8.52 91 PHE A C 1
ATOM 653 O O . PHE A 1 91 ? -17.993 7.249 58.781 1.00 8.22 91 PHE A O 1
ATOM 661 N N . ARG A 1 92 ? -19.153 6.964 56.876 1.00 6.07 92 ARG A N 1
ATOM 662 C CA . ARG A 1 92 ? -19.895 5.816 57.379 1.00 6.53 92 ARG A CA 1
ATOM 663 C C . ARG A 1 92 ? -19.128 4.508 57.208 1.00 8.25 92 ARG A C 1
ATOM 664 O O . ARG A 1 92 ? -19.319 3.573 57.984 1.00 7.64 92 ARG A O 1
ATOM 672 N N . GLU A 1 93 ? -18.253 4.456 56.204 1.00 7.39 93 GLU A N 1
ATOM 673 C CA . GLU A 1 93 ? -17.555 3.220 55.859 1.00 5.47 93 GLU A CA 1
ATOM 674 C C . GLU A 1 93 ? -16.041 3.177 55.836 1.00 5.45 93 GLU A C 1
ATOM 675 O O . GLU A 1 93 ? -15.474 2.089 55.782 1.00 5.83 93 GLU A O 1
ATOM 681 N N . ILE A 1 94 ? -15.378 4.325 55.873 1.00 5.27 94 ILE A N 1
ATOM 682 C CA . ILE A 1 94 ? -13.923 4.324 55.825 1.00 5.73 94 ILE A CA 1
ATOM 683 C C . ILE A 1 94 ? -13.240 3.398 56.832 1.00 4.03 94 ILE A C 1
ATOM 684 O O . ILE A 1 94 ? -12.343 2.644 56.462 1.00 5.97 94 ILE A O 1
ATOM 689 N N . PRO A 1 95 ? -13.654 3.429 58.108 1.00 5.33 95 PRO A N 1
ATOM 690 C CA . PRO A 1 95 ? -13.007 2.546 59.087 1.00 4.14 95 PRO A CA 1
ATOM 691 C C . PRO A 1 95 ? -13.069 1.063 58.706 1.00 4.08 95 PRO A C 1
ATOM 692 O O . PRO A 1 95 ? -12.101 0.311 58.881 1.00 6.88 95 PRO A O 1
ATOM 696 N N . THR A 1 96 ? -14.212 0.646 58.176 1.00 4.67 96 THR A N 1
ATOM 697 C CA . THR A 1 96 ? -14.403 -0.748 57.796 1.00 3.66 96 THR A CA 1
ATOM 698 C C . THR A 1 96 ? -13.635 -1.098 56.524 1.00 6.05 96 THR A C 1
ATOM 699 O O . THR A 1 96 ? -13.139 -2.215 56.383 1.00 6.04 96 THR A O 1
ATOM 703 N N . VAL A 1 97 ? -13.538 -0.145 55.602 1.00 6.39 97 VAL A N 1
ATOM 704 C CA . VAL A 1 97 ? -12.796 -0.359 54.361 1.00 5.62 97 VAL A CA 1
ATOM 705 C C . VAL A 1 97 ? -11.312 -0.501 54.703 1.00 6.82 97 VAL A C 1
ATOM 706 O O . VAL A 1 97 ? -10.616 -1.366 54.159 1.00 5.66 97 VAL A O 1
ATOM 710 N N . LEU A 1 98 ? -10.827 0.351 55.604 1.00 6.00 98 LEU A N 1
ATOM 711 C CA . LEU A 1 98 ? -9.424 0.279 56.013 1.00 4.78 98 LEU A CA 1
ATOM 712 C C . LEU A 1 98 ? -9.152 -1.082 56.648 1.00 7.10 98 LEU A C 1
ATOM 713 O O . LEU A 1 98 ? -8.090 -1.665 56.445 1.00 7.55 98 LEU A O 1
ATOM 718 N N . ALA A 1 99 ? -10.124 -1.596 57.399 1.00 6.63 99 ALA A N 1
ATOM 719 C CA . ALA A 1 99 ? -9.976 -2.892 58.058 1.00 8.91 99 ALA A CA 1
ATOM 720 C C . ALA A 1 99 ? -9.895 -4.037 57.049 1.00 9.09 99 ALA A C 1
ATOM 721 O O . ALA A 1 99 ? -9.117 -4.983 57.220 1.00 7.91 99 ALA A O 1
ATOM 723 N N . ALA A 1 100 ? -10.705 -3.968 55.999 1.00 7.19 100 ALA A N 1
ATOM 724 C CA . ALA A 1 100 ? -10.676 -5.016 54.985 1.00 4.95 100 ALA A CA 1
ATOM 725 C C . ALA A 1 100 ? -9.326 -4.997 54.278 1.00 7.56 100 ALA A C 1
ATOM 726 O O . ALA A 1 100 ? -8.740 -6.049 54.018 1.00 6.81 100 ALA A O 1
ATOM 728 N N . LEU A 1 101 ? -8.827 -3.804 53.959 1.00 5.73 101 LEU A N 1
ATOM 729 C CA . LEU A 1 101 ? -7.528 -3.707 53.289 1.00 6.59 101 LEU A CA 1
ATOM 730 C C . LEU A 1 101 ? -6.429 -4.235 54.200 1.00 5.67 101 LEU A C 1
ATOM 731 O O . LEU A 1 101 ? -5.531 -4.955 53.755 1.00 7.78 101 LEU A O 1
ATOM 736 N N . ASP A 1 102 ? -6.502 -3.884 55.480 1.00 6.16 102 ASP A N 1
ATOM 737 C CA . ASP A 1 102 ? -5.492 -4.336 56.439 1.00 6.91 102 ASP A CA 1
ATOM 738 C C . ASP A 1 102 ? -5.492 -5.850 56.604 1.00 7.98 102 ASP A C 1
ATOM 739 O O . ASP A 1 102 ? -4.474 -6.441 56.970 1.00 12.29 102 ASP A O 1
ATOM 744 N N . ALA A 1 103 ? -6.634 -6.477 56.335 1.00 5.80 103 ALA A N 1
ATOM 745 C CA . ALA A 1 103 ? -6.759 -7.923 56.468 1.00 6.67 103 ALA A CA 1
ATOM 746 C C . ALA A 1 103 ? -6.162 -8.686 55.289 1.00 7.47 103 ALA A C 1
ATOM 747 O O . ALA A 1 103 ? -6.026 -9.908 55.342 1.00 11.03 103 ALA A O 1
ATOM 749 N N . LEU A 1 104 ? -5.811 -7.970 54.226 1.00 7.64 104 LEU A N 1
ATOM 750 C CA . LEU A 1 104 ? -5.219 -8.607 53.054 1.00 9.51 104 LEU A CA 1
ATOM 751 C C . LEU A 1 104 ? -3.815 -9.096 53.365 1.00 7.47 104 LEU A C 1
ATOM 752 O O . LEU A 1 104 ? -3.115 -8.522 54.193 1.00 8.21 104 LEU A O 1
ATOM 757 N N . PRO A 1 105 ? -3.386 -10.169 52.696 1.00 5.57 105 PRO A N 1
ATOM 758 C CA . PRO A 1 105 ? -2.052 -10.735 52.906 1.00 7.67 105 PRO A CA 1
ATOM 759 C C . PRO A 1 105 ? -0.992 -10.067 52.035 1.00 10.48 105 PRO A C 1
ATOM 760 O O . PRO A 1 105 ? 0.186 -10.408 52.107 1.00 9.51 105 PRO A O 1
ATOM 764 N N . CYS A 1 106 ? -1.413 -9.116 51.209 1.00 7.54 106 CYS A N 1
ATOM 765 C CA . CYS A 1 106 ? -0.484 -8.422 50.331 1.00 7.20 106 CYS A CA 1
ATOM 766 C C . CYS A 1 106 ? -0.938 -6.980 50.107 1.00 10.14 106 CYS A C 1
ATOM 767 O O . CYS A 1 106 ? -2.077 -6.614 50.417 1.00 9.94 106 CYS A O 1
ATOM 770 N N . PRO A 1 107 ? -0.042 -6.134 49.577 1.00 6.47 107 PRO A N 1
ATOM 771 C CA . PRO A 1 107 ? -0.402 -4.737 49.318 1.00 9.39 107 PRO A CA 1
ATOM 772 C C . PRO A 1 107 ? -1.435 -4.722 48.193 1.00 7.98 107 PRO A C 1
ATOM 773 O O . PRO A 1 107 ? -1.440 -5.605 47.335 1.00 8.45 107 PRO A O 1
ATOM 777 N N . PRO A 1 108 ? -2.316 -3.712 48.174 1.00 7.18 108 PRO A N 1
ATOM 778 C CA . PRO A 1 108 ? -3.339 -3.652 47.125 1.00 6.40 108 PRO A CA 1
ATOM 779 C C . PRO A 1 108 ? -2.893 -3.130 45.767 1.00 5.91 108 PRO A C 1
ATOM 780 O O . PRO A 1 108 ? -3.548 -3.388 44.758 1.00 7.21 108 PRO A O 1
ATOM 784 N N . GLY A 1 109 ? -1.771 -2.422 45.739 1.00 6.67 109 GLY A N 1
ATOM 785 C CA . GLY A 1 109 ? -1.302 -1.853 44.488 1.00 6.57 109 GLY A CA 1
ATOM 786 C C . GLY A 1 109 ? -2.129 -0.605 44.237 1.00 11.15 109 GLY A C 1
ATOM 787 O O . GLY A 1 109 ? -2.021 0.372 44.979 1.00 26.50 109 GLY A O 1
ATOM 788 N N . LEU A 1 110 ? -2.950 -0.630 43.193 1.00 8.28 110 LEU A N 1
ATOM 789 C CA . LEU A 1 110 ? -3.826 0.496 42.871 1.00 4.39 110 LEU A CA 1
ATOM 790 C C . LEU A 1 110 ? -5.231 0.117 43.338 1.00 6.13 110 LEU A C 1
ATOM 791 O O . LEU A 1 110 ? -5.729 -0.953 42.991 1.00 8.39 110 LEU A O 1
ATOM 796 N N . ILE A 1 111 ? -5.865 0.981 44.128 1.00 5.73 111 ILE A N 1
ATOM 797 C CA . ILE A 1 111 ? -7.209 0.693 44.627 1.00 6.58 111 ILE A CA 1
ATOM 798 C C . ILE A 1 111 ? -8.267 1.351 43.751 1.00 5.27 111 ILE A C 1
ATOM 799 O O . ILE A 1 111 ? -8.199 2.547 43.470 1.00 5.90 111 ILE A O 1
ATOM 804 N N . VAL A 1 112 ? -9.233 0.554 43.305 1.00 3.26 112 VAL A N 1
ATOM 805 C CA . VAL A 1 112 ? -10.319 1.046 42.467 1.00 4.07 112 VAL A CA 1
ATOM 806 C C . VAL A 1 112 ? -11.605 0.991 43.288 1.00 4.96 112 VAL A C 1
ATOM 807 O O . VAL A 1 112 ? -12.082 -0.088 43.641 1.00 6.33 112 VAL A O 1
ATOM 811 N N . CYS A 1 113 ? -12.156 2.161 43.604 1.00 4.28 113 CYS A N 1
ATOM 812 C CA . CYS A 1 113 ? -13.388 2.244 44.386 1.00 3.56 113 CYS A CA 1
ATOM 813 C C . CYS A 1 113 ? -14.612 2.333 43.495 1.00 5.59 113 CYS A C 1
ATOM 814 O O . CYS A 1 113 ? -14.570 2.930 42.420 1.00 7.54 113 CYS A O 1
ATOM 817 N N . ASP A 1 114 ? -15.701 1.712 43.939 1.00 7.08 114 ASP A N 1
ATOM 818 C CA . ASP A 1 114 ? -16.960 1.780 43.206 1.00 7.94 114 ASP A CA 1
ATOM 819 C C . ASP A 1 114 ? -17.574 3.067 43.741 1.00 11.60 114 ASP A C 1
ATOM 820 O O . ASP A 1 114 ? -18.353 3.055 44.696 1.00 13.85 114 ASP A O 1
ATOM 825 N N . GLY A 1 115 ? -17.209 4.179 43.120 1.00 6.77 115 GLY A N 1
ATOM 826 C CA . GLY A 1 115 ? -17.684 5.466 43.577 1.00 7.20 115 GLY A CA 1
ATOM 827 C C . GLY A 1 115 ? -16.876 6.592 42.973 1.00 6.38 115 GLY A C 1
ATOM 828 O O . GLY A 1 115 ? -16.442 6.498 41.824 1.00 6.89 115 GLY A O 1
ATOM 829 N N . TYR A 1 116 ? -16.654 7.644 43.756 1.00 6.28 116 TYR A N 1
ATOM 830 C CA . TYR A 1 116 ? -15.946 8.824 43.270 1.00 5.67 116 TYR A CA 1
ATOM 831 C C . TYR A 1 116 ? -14.756 9.293 44.109 1.00 7.18 116 TYR A C 1
ATOM 832 O O . TYR A 1 116 ? -14.644 8.988 45.299 1.00 6.43 116 TYR A O 1
ATOM 841 N N . GLY A 1 117 ? -13.872 10.041 43.456 1.00 7.03 117 GLY A N 1
ATOM 842 C CA . GLY A 1 117 ? -12.712 10.611 44.117 1.00 7.87 117 GLY A CA 1
ATOM 843 C C . GLY A 1 117 ? -12.900 12.123 44.144 1.00 6.41 117 GLY A C 1
ATOM 844 O O . GLY A 1 117 ? -13.680 12.642 44.940 1.00 8.64 117 GLY A O 1
ATOM 845 N N . VAL A 1 118 ? -12.203 12.839 43.266 1.00 5.55 118 VAL A N 1
ATOM 846 C CA . VAL A 1 118 ? -12.320 14.295 43.213 1.00 8.14 118 VAL A CA 1
ATOM 847 C C . VAL A 1 118 ? -13.693 14.760 42.717 1.00 7.40 118 VAL A C 1
ATOM 848 O O . VAL A 1 118 ? -14.076 15.921 42.915 1.00 9.18 118 VAL A O 1
ATOM 852 N N . ALA A 1 119 ? -14.430 13.863 42.066 1.00 6.21 119 ALA A N 1
ATOM 853 C CA . ALA A 1 119 ? -15.775 14.178 41.570 1.00 6.35 119 ALA A CA 1
ATOM 854 C C . ALA A 1 119 ? -16.674 14.108 42.793 1.00 7.74 119 ALA A C 1
ATOM 855 O O . ALA A 1 119 ? -17.396 13.131 43.008 1.00 9.56 119 ALA A O 1
ATOM 857 N N . HIS A 1 120 ? -16.630 15.175 43.576 1.00 9.69 120 HIS A N 1
ATOM 858 C CA . HIS A 1 120 ? -17.363 15.255 44.829 1.00 10.96 120 HIS A CA 1
ATOM 859 C C . HIS A 1 120 ? -17.602 16.727 45.158 1.00 11.44 120 HIS A C 1
ATOM 860 O O . HIS A 1 120 ? -16.801 17.583 44.787 1.00 11.51 120 HIS A O 1
ATOM 867 N N . PRO A 1 121 ? -18.718 17.042 45.840 1.00 16.35 121 PRO A N 1
ATOM 868 C CA . PRO A 1 121 ? -19.033 18.429 46.199 1.00 21.46 121 PRO A CA 1
ATOM 869 C C . PRO A 1 121 ? -17.873 19.192 46.838 1.00 16.96 121 PRO A C 1
ATOM 870 O O . PRO A 1 121 ? -17.738 20.399 46.640 1.00 19.10 121 PRO A O 1
ATOM 874 N N . ARG A 1 122 ? -17.039 18.490 47.600 1.00 16.28 122 ARG A N 1
ATOM 875 C CA . ARG A 1 122 ? -15.889 19.117 48.234 1.00 12.82 122 ARG A CA 1
ATOM 876 C C . ARG A 1 122 ? -14.587 18.557 47.677 1.00 13.63 122 ARG A C 1
ATOM 877 O O . ARG A 1 122 ? -13.525 18.673 48.294 1.00 12.57 122 ARG A O 1
ATOM 885 N N . ARG A 1 123 ? -14.682 17.949 46.499 1.00 14.44 123 ARG A N 1
ATOM 886 C CA . ARG A 1 123 ? -13.526 17.366 45.828 1.00 12.10 123 ARG A CA 1
ATOM 887 C C . ARG A 1 123 ? -12.797 16.384 46.741 1.00 12.38 123 ARG A C 1
ATOM 888 O O . ARG A 1 123 ? -11.575 16.259 46.687 1.00 13.01 123 ARG A O 1
ATOM 896 N N . PHE A 1 124 ? -13.548 15.679 47.578 1.00 7.80 124 PHE A N 1
ATOM 897 C CA . PHE A 1 124 ? -12.934 14.725 48.491 1.00 7.39 124 PHE A CA 1
ATOM 898 C C . PHE A 1 124 ? -13.857 13.545 48.769 1.00 7.41 124 PHE A C 1
ATOM 899 O O . PHE A 1 124 ? -14.277 13.321 49.905 1.00 8.85 124 PHE A O 1
ATOM 907 N N . GLY A 1 125 ? -14.168 12.795 47.716 1.00 5.48 125 GLY A N 1
ATOM 908 C CA . GLY A 1 125 ? -15.027 11.634 47.857 1.00 6.56 125 GLY A CA 1
ATOM 909 C C . GLY A 1 125 ? -14.260 10.431 48.381 1.00 6.59 125 GLY A C 1
ATOM 910 O O . GLY A 1 125 ? -13.062 10.518 48.661 1.00 7.48 125 GLY A O 1
ATOM 911 N N . LEU A 1 126 ? -14.951 9.302 48.482 1.00 5.56 126 LEU A N 1
ATOM 912 C CA . LEU A 1 126 ? -14.384 8.061 49.001 1.00 5.61 126 LEU A CA 1
ATOM 913 C C . LEU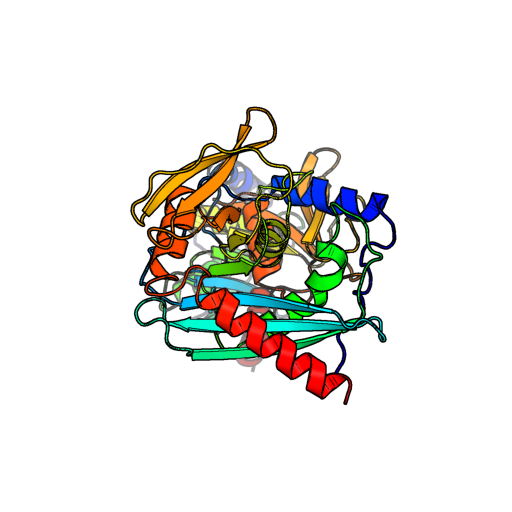 A 1 126 ? -12.982 7.707 48.510 1.00 3.63 126 LEU A C 1
ATOM 914 O O . LEU A 1 126 ? -12.087 7.428 49.309 1.00 5.25 126 LEU A O 1
ATOM 919 N N . ALA A 1 127 ? -12.789 7.711 47.197 1.00 5.82 127 ALA A N 1
ATOM 920 C CA . ALA A 1 127 ? -11.492 7.358 46.647 1.00 3.72 127 ALA A CA 1
ATOM 921 C C . ALA A 1 127 ? -10.366 8.277 47.111 1.00 4.59 127 ALA A C 1
ATOM 922 O O . ALA A 1 127 ? -9.263 7.812 47.408 1.00 7.91 127 ALA A O 1
ATOM 924 N N . SER A 1 128 ? -10.629 9.575 47.179 1.00 5.33 128 SER A N 1
ATOM 925 C CA . SER A 1 128 ? -9.594 10.510 47.610 1.00 6.12 128 SER A CA 1
ATOM 926 C C . SER A 1 128 ? -9.326 10.388 49.107 1.00 6.69 128 SER A C 1
ATOM 927 O O . SER A 1 128 ? -8.179 10.454 49.554 1.00 6.07 128 SER A O 1
ATOM 930 N N . HIS A 1 129 ? -10.395 10.199 49.868 1.00 6.19 129 HIS A N 1
ATOM 931 C CA . HIS A 1 129 ? -10.322 10.061 51.315 1.00 5.35 129 HIS A CA 1
ATOM 932 C C . HIS A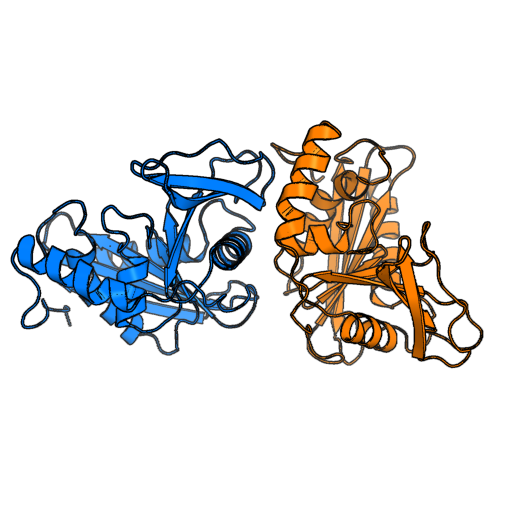 1 129 ? -9.523 8.804 51.661 1.00 6.44 129 HIS A C 1
ATOM 933 O O . HIS A 1 129 ? -8.622 8.835 52.504 1.00 9.20 129 HIS A O 1
ATOM 940 N N . LEU A 1 130 ? -9.836 7.701 50.986 1.00 5.02 130 LEU A N 1
ATOM 941 C CA . LEU A 1 130 ? -9.138 6.441 51.230 1.00 5.30 130 LEU A CA 1
ATOM 942 C C . LEU A 1 130 ? -7.678 6.554 50.790 1.00 7.84 130 LEU A C 1
ATOM 943 O O . LEU A 1 130 ? -6.774 6.037 51.450 1.00 7.27 130 LEU A O 1
ATOM 948 N N . GLY A 1 131 ? -7.459 7.241 49.674 1.00 5.47 131 GLY A N 1
ATOM 949 C CA . GLY A 1 131 ? -6.109 7.415 49.165 1.00 4.74 131 GLY A CA 1
ATOM 950 C C . GLY A 1 131 ? -5.194 8.137 50.140 1.00 10.90 131 GLY A C 1
ATOM 951 O O . GLY A 1 131 ? -4.081 7.691 50.429 1.00 8.28 131 GLY A O 1
ATOM 952 N N . VAL A 1 132 ? -5.661 9.264 50.660 1.00 8.68 132 VAL A N 1
ATOM 953 C CA . VAL A 1 132 ? -4.858 10.034 51.600 1.00 9.07 132 VAL A CA 1
ATOM 954 C C . VAL A 1 132 ? -4.598 9.298 52.919 1.00 10.00 132 VAL A C 1
ATOM 955 O O . VAL A 1 132 ? -3.510 9.406 53.490 1.00 11.76 132 VAL A O 1
ATOM 959 N N . LEU A 1 133 ? -5.581 8.543 53.403 1.00 7.94 133 LEU A N 1
ATOM 960 C CA . LEU A 1 133 ? -5.399 7.813 54.656 1.00 7.56 133 LEU A CA 1
ATOM 961 C C . LEU A 1 133 ? -4.442 6.630 54.520 1.00 12.91 133 LEU A C 1
ATOM 962 O O . LEU A 1 133 ? -3.694 6.323 55.449 1.00 15.81 133 LEU A O 1
ATOM 967 N N . THR A 1 134 ? -4.471 5.968 53.367 1.00 9.11 134 THR A N 1
ATOM 968 C CA . THR A 1 134 ? -3.611 4.812 53.130 1.00 7.08 134 THR A CA 1
ATOM 969 C C . THR A 1 134 ? -2.284 5.202 52.502 1.00 10.52 134 THR A C 1
ATOM 970 O O . THR A 1 134 ? -1.295 4.474 52.620 1.00 12.31 134 THR A O 1
ATOM 974 N N . GLY A 1 135 ? -2.274 6.352 51.837 1.00 9.60 135 GLY A N 1
ATOM 975 C CA . GLY A 1 135 ? -1.081 6.816 51.157 1.00 10.46 135 GLY A CA 1
ATOM 976 C C . GLY A 1 135 ? -0.910 6.092 49.831 1.00 8.33 135 GLY A C 1
ATOM 977 O O . GLY A 1 135 ? 0.098 6.266 49.153 1.00 11.02 135 GLY A O 1
ATOM 978 N N . LEU A 1 136 ? -1.908 5.302 49.442 1.00 9.55 136 LEU A N 1
ATOM 979 C CA . LEU A 1 136 ? -1.834 4.522 48.209 1.00 8.03 136 LEU A CA 1
ATOM 980 C C . LEU A 1 136 ? -2.574 5.120 47.020 1.00 4.62 136 LEU A C 1
ATOM 981 O O . LEU A 1 136 ? -3.478 5.935 47.181 1.00 5.07 136 LEU A O 1
ATOM 986 N N . PRO A 1 137 ? -2.183 4.725 45.799 1.00 6.83 137 PRO A N 1
ATOM 987 C CA . PRO A 1 137 ? -2.813 5.209 44.570 1.00 7.10 137 PRO A CA 1
ATOM 988 C C . PRO A 1 137 ? -4.249 4.703 44.542 1.00 5.10 137 PRO A C 1
ATOM 989 O O . PRO A 1 137 ? -4.501 3.519 44.772 1.00 6.91 137 PRO A O 1
ATOM 993 N N . THR A 1 138 ? -5.187 5.596 44.258 1.00 4.12 138 THR A N 1
ATOM 994 C CA . THR A 1 138 ? -6.592 5.210 44.202 1.00 4.98 138 THR A CA 1
ATOM 995 C C . THR A 1 138 ? -7.337 5.962 43.113 1.00 4.83 138 THR A C 1
ATOM 996 O O . THR A 1 138 ? -6.970 7.079 42.746 1.00 7.27 138 THR A O 1
ATOM 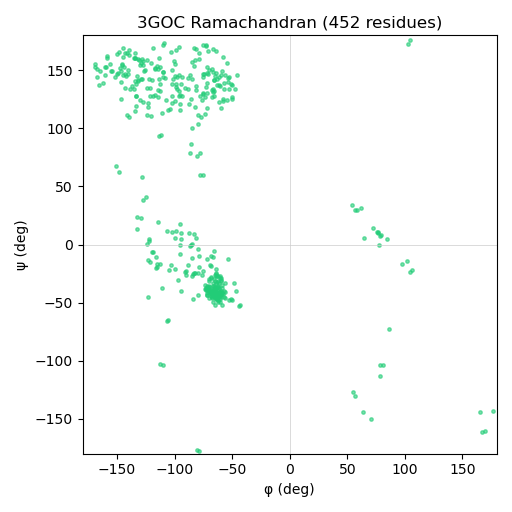1000 N N . ILE A 1 139 ? -8.388 5.338 42.598 1.00 4.82 139 ILE A N 1
ATOM 1001 C CA . ILE A 1 139 ? -9.240 5.972 41.603 1.00 5.16 139 ILE A CA 1
ATOM 1002 C C . ILE A 1 139 ? -10.655 5.535 41.905 1.00 5.44 139 ILE A C 1
ATOM 1003 O O . ILE A 1 139 ? -10.885 4.593 42.668 1.00 5.15 139 ILE A O 1
ATOM 1008 N N . GLY A 1 140 ? -11.604 6.239 41.314 1.00 4.84 140 GLY A N 1
ATOM 1009 C CA . GLY A 1 140 ? -12.992 5.876 41.487 1.00 6.24 140 GLY A CA 1
ATOM 1010 C C . GLY A 1 140 ? -13.604 5.618 40.120 1.00 5.61 140 GLY A C 1
ATOM 1011 O O . GLY A 1 140 ? -13.261 6.274 39.137 1.00 4.73 140 GLY A O 1
ATOM 1012 N N . VAL A 1 141 ? -14.478 4.623 40.047 1.00 5.43 141 VAL A N 1
ATOM 1013 C CA . VAL A 1 141 ? -15.198 4.318 38.822 1.00 5.92 141 VAL A CA 1
ATOM 1014 C C . VAL A 1 141 ? -16.631 4.139 39.288 1.00 5.13 141 VAL A C 1
ATOM 1015 O O . VAL A 1 141 ? -16.919 3.276 40.121 1.00 4.36 141 VAL A O 1
ATOM 1019 N N . ALA A 1 142 ? -17.523 4.974 38.768 1.00 3.33 142 ALA A N 1
ATOM 1020 C CA . ALA A 1 142 ? -18.931 4.945 39.163 1.00 5.70 142 ALA A CA 1
ATOM 1021 C C . ALA A 1 142 ? -19.867 4.589 38.021 1.00 4.28 142 ALA A C 1
ATOM 1022 O O . ALA A 1 142 ? -19.580 4.872 36.861 1.00 5.12 142 ALA A O 1
ATOM 1024 N N . LYS A 1 143 ? -20.997 3.975 38.371 1.00 4.75 143 LYS A N 1
ATOM 1025 C CA . LYS A 1 143 ? -22.001 3.531 37.401 1.00 6.68 143 LYS A CA 1
ATOM 1026 C C . LYS A 1 143 ? -22.915 4.643 36.899 1.00 7.46 143 LYS A C 1
ATOM 1027 O O . LYS A 1 143 ? -23.485 4.525 35.818 1.00 7.85 143 LYS A O 1
ATOM 1033 N N . ASN A 1 144 ? -23.071 5.706 37.685 1.00 8.20 144 ASN A N 1
ATOM 1034 C CA . ASN A 1 144 ? -23.922 6.825 37.287 1.00 7.96 144 ASN A CA 1
ATOM 1035 C C . ASN A 1 144 ? -23.142 8.121 37.479 1.00 7.40 144 ASN A C 1
ATOM 1036 O O . ASN A 1 144 ? -22.178 8.161 38.239 1.00 7.75 144 ASN A O 1
ATOM 1041 N N . PRO A 1 145 ? -23.553 9.203 36.794 1.00 6.87 145 PRO A N 1
ATOM 1042 C CA . PRO A 1 145 ? -22.878 10.501 36.879 1.00 9.41 145 PRO A CA 1
ATOM 1043 C C . PRO A 1 145 ? -23.217 11.393 38.064 1.00 10.37 145 PRO A C 1
ATOM 1044 O O . PRO A 1 145 ? -22.735 12.521 38.135 1.00 10.37 145 PRO A O 1
ATOM 1048 N N . PHE A 1 146 ? -24.018 10.891 38.999 1.00 8.28 146 PHE A N 1
ATOM 1049 C CA . PHE A 1 146 ? -24.411 11.693 40.150 1.00 10.86 146 PHE A CA 1
ATOM 1050 C C . PHE A 1 146 ? -25.069 12.956 39.592 1.00 8.73 146 PHE A C 1
ATOM 1051 O O . PHE A 1 146 ? -25.933 12.875 38.721 1.00 11.42 146 PHE A O 1
ATOM 1059 N N . THR A 1 147 ? -24.646 14.120 40.072 1.00 13.93 147 THR A N 1
ATOM 1060 C CA . THR A 1 147 ? -25.211 15.376 39.602 1.00 14.40 147 THR A CA 1
ATOM 1061 C C . THR A 1 147 ? -24.293 16.086 38.600 1.00 14.96 147 THR A C 1
ATOM 1062 O O . THR A 1 147 ? -24.521 17.242 38.245 1.00 14.41 147 THR A O 1
ATOM 1066 N N . PHE A 1 148 ? -23.262 15.388 38.136 1.00 10.18 148 PHE A N 1
ATOM 1067 C CA . PHE A 1 148 ? -22.320 15.963 37.186 1.00 8.12 148 PHE A CA 1
ATOM 1068 C C . PHE A 1 148 ? -22.843 15.881 35.753 1.00 11.87 148 PHE A C 1
ATOM 1069 O O . PHE A 1 148 ? -23.711 15.064 35.443 1.00 16.26 148 PHE A O 1
ATOM 1077 N N . SER A 1 149 ? -22.314 16.732 34.881 1.00 10.90 149 SER A N 1
ATOM 1078 C CA . SER A 1 149 ? -22.749 16.744 33.493 1.00 12.62 149 SER A CA 1
ATOM 1079 C C . SER A 1 149 ? -21.630 16.307 32.562 1.00 11.33 149 SER A C 1
ATOM 1080 O O . SER A 1 149 ? -20.454 16.343 32.922 1.00 10.20 149 SER A O 1
ATOM 1083 N N . TYR A 1 150 ? -22.005 15.897 31.359 1.00 14.87 150 TYR A N 1
ATOM 1084 C CA . TYR A 1 150 ? -21.027 15.455 30.386 1.00 12.07 150 TYR A CA 1
ATOM 1085 C C . TYR A 1 150 ? -21.643 15.339 29.006 1.00 12.06 150 TYR A C 1
ATOM 1086 O O . TYR A 1 150 ? -22.843 15.094 28.864 1.00 13.54 150 TYR A O 1
ATOM 1095 N N . GLU A 1 151 ? -20.809 15.541 27.995 1.00 13.06 151 GLU A N 1
ATOM 1096 C CA . GLU A 1 151 ? -21.226 15.406 26.607 1.00 14.68 151 GLU A CA 1
ATOM 1097 C C . GLU A 1 151 ? -21.027 13.925 26.313 1.00 13.76 151 GLU A C 1
ATOM 1098 O O . GLU A 1 151 ? -20.101 13.310 26.847 1.00 15.71 151 GLU A O 1
ATOM 1104 N N . ASP A 1 152 ? -21.883 13.342 25.483 1.00 16.89 152 ASP A N 1
ATOM 1105 C CA . ASP A 1 152 ? -21.732 11.931 25.146 1.00 16.70 152 ASP A CA 1
ATOM 1106 C C . ASP A 1 152 ? -20.361 11.688 24.525 1.00 13.72 152 ASP A C 1
ATOM 1107 O O . ASP A 1 152 ? -19.990 12.338 23.551 1.00 15.91 152 ASP A O 1
ATOM 1112 N N . PRO A 1 153 ? -19.580 10.758 25.092 1.00 11.66 153 PRO A N 1
ATOM 1113 C CA . PRO A 1 153 ? -18.258 10.482 24.525 1.00 10.08 153 PRO A CA 1
ATOM 1114 C C . PRO A 1 153 ? -18.433 9.727 23.207 1.00 10.73 153 PRO A C 1
ATOM 1115 O O . PRO A 1 153 ? -19.545 9.317 22.871 1.00 12.20 153 PRO A O 1
ATOM 1119 N N . GLY A 1 154 ? -17.348 9.555 22.458 1.00 11.63 154 GLY A N 1
ATOM 1120 C CA . GLY A 1 154 ? -17.437 8.825 21.207 1.00 11.67 154 GLY A CA 1
ATOM 1121 C C . GLY A 1 154 ? -18.050 7.460 21.457 1.00 10.60 154 GLY A C 1
ATOM 1122 O O . GLY A 1 154 ? -17.993 6.936 22.573 1.00 9.21 154 GLY A O 1
ATOM 1123 N N . ALA A 1 155 ? -18.642 6.876 20.423 1.00 11.12 155 ALA A N 1
ATOM 1124 C CA . ALA A 1 155 ? -19.270 5.564 20.551 1.00 9.98 155 ALA A CA 1
ATOM 1125 C C . ALA A 1 155 ? -18.302 4.397 20.770 1.00 9.00 155 ALA A C 1
ATOM 1126 O O . ALA A 1 155 ? -18.611 3.464 21.506 1.00 8.23 155 ALA A O 1
ATOM 1128 N N . PRO A 1 156 ? -17.123 4.426 20.129 1.00 10.05 156 PRO A N 1
ATOM 1129 C CA . PRO A 1 156 ? -16.187 3.312 20.326 1.00 11.61 156 PRO A CA 1
ATOM 1130 C C . PRO A 1 156 ? -15.615 3.198 21.733 1.00 8.14 156 PRO A C 1
ATOM 1131 O O . PRO A 1 156 ? -15.434 4.200 22.423 1.00 8.75 156 PRO A O 1
ATOM 1135 N N . ARG A 1 157 ? -15.338 1.965 22.149 1.00 8.42 157 ARG A N 1
ATOM 1136 C CA . ARG A 1 157 ? -14.733 1.716 23.450 1.00 8.10 157 ARG A CA 1
ATOM 1137 C C . ARG A 1 157 ? -13.422 2.499 23.486 1.00 8.82 157 ARG A C 1
ATOM 1138 O O . ARG A 1 157 ? -12.689 2.546 22.495 1.00 9.14 157 ARG A O 1
ATOM 1146 N N . GLY A 1 158 ? -13.132 3.115 24.627 1.00 8.26 158 GLY A N 1
ATOM 1147 C CA . GLY A 1 158 ? -11.915 3.898 24.756 1.00 7.89 158 GLY A CA 1
ATOM 1148 C C . GLY A 1 158 ? -12.192 5.392 24.707 1.00 11.42 158 GLY A C 1
ATOM 1149 O O . GLY A 1 158 ? -11.407 6.199 25.211 1.00 10.90 158 GLY A O 1
ATOM 1150 N N . SER A 1 159 ? -13.311 5.757 24.089 1.00 7.66 159 SER A N 1
ATOM 1151 C CA . SER A 1 159 ? -13.720 7.151 23.972 1.00 9.16 159 SER A CA 1
ATOM 1152 C C . SER A 1 159 ? -14.026 7.742 25.346 1.00 10.11 159 SER A C 1
ATOM 1153 O O . SER A 1 159 ? -14.549 7.058 26.228 1.00 8.39 159 SER A O 1
ATOM 1156 N N . ALA A 1 160 ? -13.715 9.020 25.517 1.00 10.24 160 ALA A N 1
ATOM 1157 C CA . ALA A 1 160 ? -13.963 9.690 26.778 1.00 7.29 160 ALA A CA 1
ATOM 1158 C C . ALA A 1 160 ? -14.485 11.099 26.545 1.00 7.85 160 ALA A C 1
ATOM 1159 O O . ALA A 1 160 ? -14.437 11.627 25.430 1.00 13.31 160 ALA A O 1
ATOM 1161 N N . ALA A 1 161 ? -14.992 11.700 27.610 1.00 10.68 161 ALA A N 1
ATOM 1162 C CA . ALA A 1 161 ? -15.496 13.063 27.557 1.00 12.16 161 ALA A CA 1
ATOM 1163 C C . ALA A 1 161 ? -15.380 13.616 28.967 1.00 11.73 161 ALA A C 1
ATOM 1164 O O . ALA A 1 161 ? -15.459 12.876 29.943 1.00 8.71 161 ALA A O 1
ATOM 1166 N N . PRO A 1 162 ? -15.166 14.925 29.093 1.00 9.55 162 PRO A N 1
ATOM 1167 C CA . PRO A 1 162 ? -15.045 15.537 30.415 1.00 9.96 162 PRO A CA 1
ATOM 1168 C C . PRO A 1 162 ? -16.308 15.389 31.266 1.00 7.79 162 PRO A C 1
ATOM 1169 O O . PRO A 1 162 ? -17.429 15.542 30.771 1.00 12.38 162 PRO A O 1
ATOM 1173 N N . LEU A 1 163 ? -16.121 15.066 32.543 1.00 7.76 163 LEU A N 1
ATOM 1174 C CA . LEU A 1 163 ? -17.233 14.961 33.486 1.00 6.37 163 LEU A CA 1
ATOM 1175 C C . LEU A 1 163 ? -17.125 16.272 34.260 1.00 7.93 163 LEU A C 1
ATOM 1176 O O . LEU A 1 163 ? -16.094 16.548 34.871 1.00 8.43 163 LEU A O 1
ATOM 1181 N N . LEU A 1 164 ? -18.184 17.076 34.242 1.00 8.55 164 LEU A N 1
ATOM 1182 C CA . LEU A 1 164 ? -18.136 18.389 34.880 1.00 10.47 164 LEU A CA 1
ATOM 1183 C C . LEU A 1 164 ? -19.001 18.655 36.106 1.00 10.74 164 LEU A C 1
ATOM 1184 O O . LEU A 1 164 ? -20.136 18.196 36.199 1.00 11.47 164 LEU A O 1
ATOM 1189 N N . ALA A 1 165 ? -18.437 19.417 37.040 1.00 11.19 165 ALA A N 1
ATOM 1190 C CA . ALA A 1 165 ? -19.142 19.843 38.241 1.00 11.51 165 ALA A CA 1
ATOM 1191 C C . ALA A 1 165 ? -19.268 21.334 37.962 1.00 12.89 165 ALA A C 1
ATOM 1192 O O . ALA A 1 165 ? -18.355 22.110 38.245 1.00 16.10 165 ALA A O 1
ATOM 1194 N N . GLY A 1 166 ? -20.395 21.728 37.381 1.00 18.14 166 GLY A N 1
ATOM 1195 C CA . GLY A 1 166 ? -20.571 23.120 37.020 1.00 18.97 166 GLY A CA 1
ATOM 1196 C C . GLY A 1 166 ? -19.829 23.292 35.707 1.00 19.95 166 GLY A C 1
ATOM 1197 O O . GLY A 1 166 ? -20.304 22.857 34.658 1.00 26.47 166 GLY A O 1
ATOM 1198 N N . ALA A 1 167 ? -18.651 23.904 35.760 1.00 20.56 167 ALA A N 1
ATOM 1199 C CA . ALA A 1 167 ? -17.850 24.107 34.557 1.00 19.77 167 ALA A CA 1
ATOM 1200 C C . ALA A 1 167 ? -16.464 23.502 34.738 1.00 18.99 167 ALA A C 1
ATOM 1201 O O . ALA A 1 167 ? -15.620 23.565 33.842 1.00 19.80 167 ALA A O 1
ATOM 1203 N N . ASP A 1 168 ? -16.240 22.906 35.904 1.00 14.60 168 ASP A N 1
ATOM 1204 C CA . ASP A 1 168 ? -14.949 22.307 36.238 1.00 11.54 168 ASP A CA 1
ATOM 1205 C C . ASP A 1 168 ? -14.884 20.806 35.986 1.00 10.62 168 ASP A C 1
ATOM 1206 O O . ASP A 1 168 ? -15.765 20.054 36.404 1.00 11.15 168 ASP A O 1
ATOM 1211 N N . GLU A 1 169 ? -13.825 20.364 35.319 1.00 11.98 169 GLU A N 1
ATOM 1212 C CA . GLU A 1 169 ? -13.673 18.942 35.055 1.00 10.94 169 GLU A CA 1
ATOM 1213 C C . GLU A 1 169 ? -13.277 18.243 36.348 1.00 9.34 169 GLU A C 1
ATOM 1214 O O . GLU A 1 169 ? -12.311 18.635 37.003 1.00 11.14 169 GLU A O 1
ATOM 1220 N N . VAL A 1 170 ? -14.035 17.212 36.714 1.00 8.38 170 VAL A N 1
ATOM 1221 C CA . VAL A 1 170 ? -13.761 16.448 37.925 1.00 5.49 170 VAL A CA 1
ATOM 1222 C C . VAL A 1 170 ? -13.555 14.966 37.615 1.00 7.39 170 VAL A C 1
ATOM 1223 O O . VAL A 1 170 ? -13.395 14.151 38.523 1.00 7.83 170 VAL A O 1
ATOM 1227 N N . GLY A 1 171 ? -13.555 14.634 36.328 1.00 9.00 171 GLY A N 1
ATOM 1228 C CA . GLY A 1 171 ? -13.364 13.262 35.903 1.00 6.01 171 GLY A CA 1
ATOM 1229 C C . GLY A 1 171 ? -13.717 13.110 34.437 1.00 4.61 171 GLY A C 1
ATOM 1230 O O . GLY A 1 171 ? -13.761 14.093 33.693 1.00 7.39 171 GLY A O 1
ATOM 1231 N N . ARG A 1 172 ? -13.966 11.878 34.009 1.00 4.95 172 ARG A N 1
ATOM 1232 C CA . ARG A 1 172 ? -14.326 11.641 32.618 1.00 6.68 172 ARG A CA 1
ATOM 1233 C C . ARG A 1 172 ? -15.373 10.560 32.456 1.00 8.53 172 ARG A C 1
ATOM 1234 O O . ARG A 1 172 ? -15.395 9.588 33.210 1.00 6.46 172 ARG A O 1
ATOM 1242 N N . ALA A 1 173 ? -16.251 10.741 31.476 1.00 7.69 173 ALA A N 1
ATOM 1243 C CA . ALA A 1 173 ? -17.232 9.717 31.164 1.00 4.56 173 ALA A CA 1
ATOM 1244 C C . ALA A 1 173 ? -16.395 8.861 30.209 1.00 7.98 173 ALA A C 1
ATOM 1245 O O . ALA A 1 173 ? -15.832 9.374 29.238 1.00 10.37 173 ALA A O 1
ATOM 1247 N N . LEU A 1 174 ? -16.286 7.569 30.497 1.00 5.24 174 LEU A N 1
ATOM 1248 C CA . LEU A 1 174 ? -15.464 6.677 29.688 1.00 5.89 174 LEU A CA 1
ATOM 1249 C C . LEU A 1 174 ? -16.254 5.527 29.094 1.00 4.54 174 LEU A C 1
ATOM 1250 O O . LEU A 1 174 ? -16.950 4.810 29.812 1.00 6.58 174 LEU A O 1
ATOM 1255 N N . ARG A 1 175 ? -16.137 5.354 27.781 1.00 5.94 175 ARG A N 1
ATOM 1256 C CA . ARG A 1 175 ? -16.826 4.278 27.085 1.00 4.75 175 ARG A CA 1
ATOM 1257 C C . ARG A 1 175 ? -16.013 3.004 27.298 1.00 5.44 175 ARG A C 1
ATOM 1258 O O . ARG A 1 175 ? -14.960 2.832 26.682 1.00 6.13 175 ARG A O 1
ATOM 1266 N N . THR A 1 176 ? -16.481 2.119 28.178 1.00 5.91 176 THR A N 1
ATOM 1267 C CA . THR A 1 176 ? -15.768 0.870 28.439 1.00 4.69 176 THR A CA 1
ATOM 1268 C C . THR A 1 176 ? -16.242 -0.233 27.504 1.00 8.62 176 THR A C 1
ATOM 1269 O O . THR A 1 176 ? -15.525 -1.198 27.262 1.00 7.62 176 THR A O 1
ATOM 1273 N N . GLN A 1 177 ? -17.454 -0.085 26.977 1.00 5.62 177 GLN A N 1
ATOM 1274 C CA . GLN A 1 177 ? -17.992 -1.055 26.028 1.00 7.73 177 GLN A CA 1
ATOM 1275 C C . GLN A 1 177 ? -18.645 -0.317 24.861 1.00 8.88 177 GLN A C 1
ATOM 1276 O O . GLN A 1 177 ? -19.404 0.634 25.053 1.00 10.30 177 GLN A O 1
ATOM 1282 N N . SER A 1 178 ? -18.327 -0.773 23.654 1.00 12.63 178 SER A N 1
ATOM 1283 C CA . SER A 1 178 ? -18.822 -0.189 22.416 1.00 14.16 178 SER A CA 1
ATOM 1284 C C . SER A 1 178 ? -20.330 0.000 22.377 1.00 15.42 178 SER A C 1
ATOM 1285 O O . SER A 1 178 ? -21.090 -0.944 22.590 1.00 16.87 178 SER A O 1
ATOM 1288 N N . GLY A 1 179 ? -20.747 1.233 22.102 1.00 20.32 179 GLY A N 1
ATOM 1289 C CA . GLY A 1 179 ? -22.160 1.557 22.010 1.00 18.72 179 GLY A CA 1
ATOM 1290 C C . GLY A 1 179 ? -22.963 1.409 23.287 1.00 24.19 179 GLY A C 1
ATOM 1291 O O . GLY A 1 179 ? -24.183 1.573 23.274 1.00 25.55 179 GLY A O 1
ATOM 1292 N N . VAL A 1 180 ? -22.279 1.105 24.386 1.00 16.74 180 VAL A N 1
ATOM 1293 C CA . VAL A 1 180 ? -22.914 0.920 25.692 1.00 13.96 180 VAL A CA 1
ATOM 1294 C C . VAL A 1 180 ? -22.696 2.161 26.570 1.00 8.27 180 VAL A C 1
ATOM 1295 O O . VAL A 1 180 ? -21.701 2.859 26.425 1.00 10.65 180 VAL A O 1
ATOM 1299 N N . LYS A 1 181 ? -23.641 2.426 27.469 1.00 7.55 181 LYS A N 1
ATOM 1300 C CA . LYS A 1 181 ? -23.571 3.554 28.403 1.00 9.64 181 LYS A CA 1
ATOM 1301 C C . LYS A 1 181 ? -22.186 3.617 29.071 1.00 5.53 181 LYS A C 1
ATOM 1302 O O . LYS A 1 181 ? -21.669 2.605 29.527 1.00 8.22 181 LYS A O 1
ATOM 1308 N N . PRO A 1 182 ? -21.566 4.808 29.137 1.00 5.76 182 PRO A N 1
ATOM 1309 C CA . PRO A 1 182 ? -20.241 4.883 29.765 1.00 6.62 182 PRO A CA 1
ATOM 1310 C C . PRO A 1 182 ? -20.256 4.815 31.288 1.00 5.64 182 PRO A C 1
ATOM 1311 O O . PRO A 1 182 ? -21.323 4.828 31.918 1.00 5.72 182 PRO A O 1
ATOM 1315 N N . VAL A 1 183 ? -19.065 4.709 31.872 1.00 5.38 183 VAL A N 1
ATOM 1316 C CA . VAL A 1 183 ? -18.929 4.710 33.324 1.00 3.81 183 VAL A CA 1
ATOM 1317 C C . VAL A 1 183 ? -18.262 6.042 33.621 1.00 5.42 183 VAL A C 1
ATOM 1318 O O . VAL A 1 183 ? -17.847 6.744 32.700 1.00 7.19 183 VAL A O 1
ATOM 1322 N N . PHE A 1 184 ? -18.158 6.395 34.894 1.00 4.23 184 PHE A N 1
ATOM 1323 C CA . PHE A 1 184 ? -17.606 7.683 35.268 1.00 5.49 184 PHE A CA 1
ATOM 1324 C C . PHE A 1 184 ? -16.387 7.549 36.144 1.00 5.35 184 PHE A C 1
ATOM 1325 O O . PHE A 1 184 ? -16.453 7.140 37.302 1.00 5.55 184 PHE A O 1
ATOM 1333 N N . VAL A 1 185 ? -15.261 7.912 35.545 1.00 4.64 185 VAL A N 1
ATOM 1334 C CA . VAL A 1 185 ? -13.952 7.799 36.161 1.00 5.32 185 VAL A CA 1
ATOM 1335 C C . VAL A 1 185 ? -13.436 9.086 36.785 1.00 6.06 185 VAL A C 1
ATOM 1336 O O . VAL A 1 185 ? -13.499 10.146 36.174 1.00 5.52 185 VAL A O 1
ATOM 1340 N N . SER A 1 186 ? -12.922 8.989 38.003 1.00 4.94 186 SER A N 1
ATOM 1341 C CA . SER A 1 186 ? -12.353 10.158 38.645 1.00 5.48 186 SER A CA 1
ATOM 1342 C C . SER A 1 186 ? -11.098 9.754 39.397 1.00 8.31 186 SER A C 1
ATOM 1343 O O . SER A 1 186 ? -10.959 8.613 39.844 1.00 5.88 186 SER A O 1
ATOM 1346 N N . VAL A 1 187 ? -10.161 10.687 39.506 1.00 7.17 187 VAL A N 1
ATOM 1347 C CA . VAL A 1 187 ? -8.934 10.404 40.221 1.00 6.50 187 VAL A CA 1
ATOM 1348 C C . VAL A 1 187 ? -9.207 10.422 41.716 1.00 8.12 187 VAL A C 1
ATOM 1349 O O . VAL A 1 187 ? -10.070 11.157 42.206 1.00 5.79 187 VAL A O 1
ATOM 1353 N N . GLY A 1 188 ? -8.490 9.572 42.435 1.00 6.70 188 GLY A N 1
ATOM 1354 C CA . GLY A 1 188 ? -8.638 9.537 43.869 1.00 6.66 188 GLY A CA 1
ATOM 1355 C C . GLY A 1 188 ? -7.410 10.178 44.488 1.00 6.55 188 GLY A C 1
ATOM 1356 O O . GLY A 1 188 ? -7.483 11.252 45.093 1.00 8.35 188 GLY A O 1
ATOM 1357 N N . HIS A 1 189 ? -6.268 9.523 44.306 1.00 5.83 189 HIS A N 1
ATOM 1358 C CA . HIS A 1 189 ? -5.005 9.988 44.869 1.00 6.95 189 HIS A CA 1
ATOM 1359 C C . HIS A 1 189 ? -3.833 9.319 44.144 1.00 5.51 189 HIS A C 1
ATOM 1360 O O . HIS A 1 189 ? -3.884 8.134 43.828 1.00 7.55 189 HIS A O 1
ATOM 1367 N N . ARG A 1 190 ? -2.791 10.098 43.865 1.00 7.10 190 ARG A N 1
ATOM 1368 C CA . ARG A 1 190 ? -1.577 9.602 43.216 1.00 8.48 190 ARG A CA 1
ATOM 1369 C C . ARG A 1 190 ? -1.743 8.913 41.855 1.00 8.19 190 ARG A C 1
ATOM 1370 O O . ARG A 1 190 ? -0.961 8.032 41.504 1.00 6.77 190 ARG A O 1
ATOM 1378 N N . VAL A 1 191 ? -2.756 9.318 41.094 1.00 6.63 191 VAL A N 1
ATOM 1379 C CA . VAL A 1 191 ? -3.004 8.767 39.757 1.00 6.60 191 VAL A CA 1
ATOM 1380 C C . VAL A 1 191 ? -3.585 9.894 38.903 1.00 5.59 191 VAL A C 1
ATOM 1381 O O . VAL A 1 191 ? -4.386 10.678 39.412 1.00 10.50 191 VAL A O 1
ATOM 1385 N N . ASP A 1 192 ? -3.188 10.020 37.634 1.00 7.61 192 ASP A N 1
ATOM 1386 C CA . ASP A 1 192 ? -3.791 11.075 36.822 1.00 7.32 192 ASP A CA 1
ATOM 1387 C C . ASP A 1 192 ? -4.948 10.505 36.003 1.00 6.72 192 ASP A C 1
ATOM 1388 O O . ASP A 1 192 ? -5.163 9.287 35.985 1.00 5.38 192 ASP A O 1
ATOM 1393 N N . LEU A 1 193 ? -5.723 11.375 35.363 1.00 9.26 193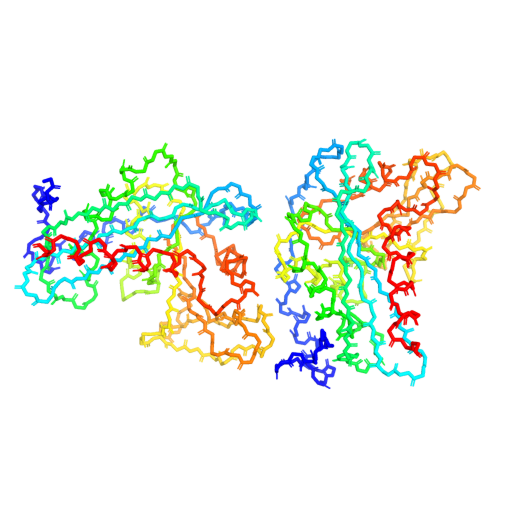 LEU A N 1
ATOM 1394 C CA . LEU A 1 193 ? -6.884 10.919 34.607 1.00 9.73 193 LEU A CA 1
ATOM 1395 C C . LEU A 1 193 ? -6.573 9.961 33.476 1.00 8.01 193 LEU A C 1
ATOM 1396 O O . LEU A 1 193 ? -7.319 9.008 33.263 1.00 7.33 193 LEU A O 1
ATOM 1401 N N . ASP A 1 194 ? -5.483 10.199 32.749 1.00 7.89 194 ASP A N 1
ATOM 1402 C CA . ASP A 1 194 ? -5.125 9.303 31.659 1.00 7.89 194 ASP A CA 1
ATOM 1403 C C . ASP A 1 194 ? -4.886 7.897 32.201 1.00 7.64 194 ASP A C 1
A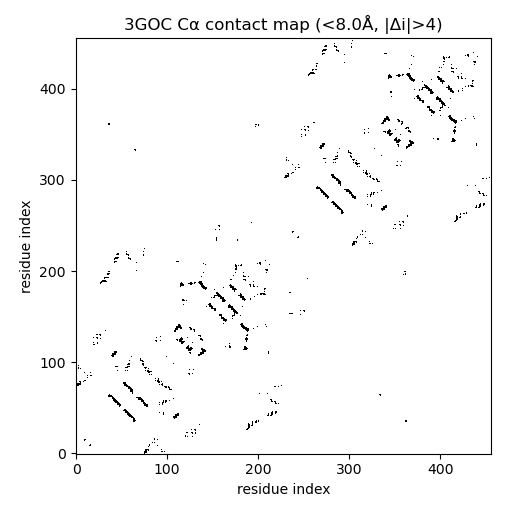TOM 1404 O O . ASP A 1 194 ? -5.360 6.917 31.626 1.00 7.59 194 ASP A O 1
ATOM 1409 N N . HIS A 1 195 ? -4.162 7.798 33.314 1.00 7.36 195 HIS A N 1
ATOM 1410 C CA . HIS A 1 195 ? -3.890 6.491 33.900 1.00 6.97 195 HIS A CA 1
ATOM 1411 C C . HIS A 1 195 ? -5.142 5.877 34.508 1.00 7.49 195 HIS A C 1
ATOM 1412 O O . HIS A 1 195 ? -5.326 4.661 34.460 1.00 6.45 195 HIS A O 1
ATOM 1419 N N . ALA A 1 196 ? -5.999 6.712 35.087 1.00 5.32 196 ALA A N 1
ATOM 1420 C CA . ALA A 1 196 ? -7.237 6.202 35.665 1.00 5.26 196 ALA A CA 1
ATOM 1421 C C . ALA A 1 196 ? -8.065 5.563 34.549 1.00 5.63 196 ALA A C 1
ATOM 1422 O O . ALA A 1 196 ? -8.655 4.499 34.729 1.00 6.11 196 ALA A O 1
ATOM 1424 N N . CYS A 1 197 ? -8.116 6.222 33.396 1.00 5.66 197 CYS A N 1
ATOM 1425 C CA . CYS A 1 197 ? -8.859 5.687 32.263 1.00 7.98 197 CYS A CA 1
ATOM 1426 C C . CYS A 1 197 ? -8.218 4.405 31.749 1.00 6.39 197 CYS A C 1
ATOM 1427 O O . CYS A 1 197 ? -8.914 3.440 31.427 1.00 7.00 197 CYS A O 1
ATOM 1430 N N . ALA A 1 198 ? -6.888 4.394 31.669 1.00 6.23 198 ALA A N 1
ATOM 1431 C CA . ALA A 1 198 ? -6.166 3.223 31.194 1.00 6.27 198 ALA A CA 1
ATOM 1432 C C . ALA A 1 198 ? -6.447 2.020 32.084 1.00 6.99 198 ALA A C 1
ATOM 1433 O O . ALA A 1 198 ? -6.670 0.916 31.594 1.00 7.29 198 ALA A O 1
ATOM 1435 N N . HIS A 1 199 ? -6.449 2.225 33.397 1.00 6.25 199 HIS A N 1
ATOM 1436 C CA . HIS A 1 199 ? -6.722 1.115 34.305 1.00 4.76 199 HIS A CA 1
ATOM 1437 C C . HIS A 1 199 ? -8.161 0.644 34.160 1.00 4.23 199 HIS A C 1
ATOM 1438 O O . HIS A 1 199 ? -8.442 -0.555 34.164 1.00 5.35 199 HIS A O 1
ATOM 1445 N N . THR A 1 200 ? -9.082 1.592 34.028 1.00 5.93 200 THR A N 1
ATOM 1446 C CA . THR A 1 200 ? -10.486 1.239 33.891 1.00 4.10 200 THR A CA 1
ATOM 1447 C C . THR A 1 200 ? -10.709 0.417 32.618 1.00 5.08 200 THR A C 1
ATOM 1448 O O . THR A 1 200 ? -11.442 -0.578 32.639 1.00 5.31 200 THR A O 1
ATOM 1452 N N . LEU A 1 201 ? -10.081 0.818 31.512 1.00 5.72 201 LEU A N 1
ATOM 1453 C CA . LEU A 1 201 ? -10.232 0.062 30.263 1.00 3.66 201 LEU A CA 1
ATOM 1454 C C . LEU A 1 201 ? -9.623 -1.330 30.419 1.00 4.47 201 LEU A C 1
ATOM 1455 O O . LEU A 1 201 ? -10.198 -2.321 29.971 1.00 5.73 201 LEU A O 1
ATOM 1460 N N . ALA A 1 202 ? -8.461 -1.407 31.064 1.00 4.40 202 ALA A N 1
ATOM 1461 C CA . ALA A 1 202 ? -7.801 -2.692 31.252 1.00 5.03 202 ALA A CA 1
ATOM 1462 C C . ALA A 1 202 ? -8.622 -3.631 32.132 1.00 6.63 202 ALA A C 1
ATOM 1463 O O . ALA A 1 202 ? -8.444 -4.848 32.082 1.00 8.75 202 ALA A O 1
ATOM 1465 N N . LEU A 1 203 ? -9.523 -3.067 32.934 1.00 4.28 203 LEU A N 1
ATOM 1466 C CA . LEU A 1 203 ? -10.371 -3.866 33.823 1.00 6.58 203 LEU A CA 1
ATOM 1467 C C . LEU A 1 203 ? -11.728 -4.176 33.209 1.00 7.97 203 LEU A C 1
ATOM 1468 O O . LEU A 1 203 ? -12.548 -4.860 33.820 1.00 6.77 203 LEU A O 1
ATOM 1473 N N . THR A 1 204 ? -11.951 -3.686 31.992 1.00 7.36 204 THR A N 1
ATOM 1474 C CA . THR A 1 204 ? -13.231 -3.880 31.314 1.00 5.97 204 THR A CA 1
ATOM 1475 C C . THR A 1 204 ? -13.179 -4.475 29.899 1.00 8.69 204 THR A C 1
ATOM 1476 O O . THR A 1 204 ? -13.960 -4.086 29.031 1.00 9.06 204 THR A O 1
ATOM 1480 N N . PRO A 1 205 ? -12.276 -5.433 29.646 1.00 10.97 205 PRO A N 1
ATOM 1481 C CA . PRO A 1 205 ? -12.242 -5.990 28.292 1.00 12.86 205 PRO A CA 1
ATOM 1482 C C . PRO A 1 205 ? -13.522 -6.742 27.921 1.00 11.01 205 PRO A C 1
ATOM 1483 O O . PRO A 1 205 ? -13.873 -6.832 26.744 1.00 15.96 205 PRO A O 1
ATOM 1487 N N . LYS A 1 206 ? -14.222 -7.254 28.929 1.00 8.96 206 LYS A N 1
ATOM 1488 C CA . LYS A 1 206 ? -15.432 -8.038 28.707 1.00 12.44 206 LYS A CA 1
ATOM 1489 C C . LYS A 1 206 ? -16.729 -7.366 29.145 1.00 14.93 206 LYS A C 1
ATOM 1490 O O . LYS A 1 206 ? -17.752 -7.514 28.482 1.00 23.77 206 LYS A O 1
ATOM 1496 N N . TYR A 1 207 ? -16.688 -6.632 30.251 1.00 10.17 207 TYR A N 1
ATOM 1497 C CA . TYR A 1 207 ? -17.882 -5.980 30.768 1.00 10.10 207 TYR A CA 1
ATOM 1498 C C . TYR A 1 207 ? -17.779 -4.467 30.835 1.00 7.46 207 TYR A C 1
ATOM 1499 O O . TYR A 1 207 ? -16.702 -3.891 30.690 1.00 8.77 207 TYR A O 1
ATOM 1508 N N . ARG A 1 208 ? -18.919 -3.828 31.076 1.00 5.56 208 ARG A N 1
ATOM 1509 C CA . ARG A 1 208 ? -18.965 -2.381 31.209 1.00 5.46 208 ARG A CA 1
ATOM 1510 C C . ARG A 1 208 ? -18.368 -1.972 32.555 1.00 4.64 208 ARG A C 1
ATOM 1511 O O . ARG A 1 208 ? -17.673 -0.964 32.653 1.00 5.89 208 ARG A O 1
ATOM 1519 N N . ILE A 1 209 ? -18.654 -2.764 33.584 1.00 4.32 209 ILE A N 1
ATOM 1520 C CA . ILE A 1 209 ? -18.183 -2.506 34.947 1.00 5.90 209 ILE A CA 1
ATOM 1521 C C . ILE A 1 209 ? -16.839 -3.185 35.210 1.00 7.71 209 ILE A C 1
ATOM 1522 O O . ILE A 1 209 ? -16.657 -4.350 34.864 1.00 6.25 209 ILE A O 1
ATOM 1527 N N . PRO A 1 210 ? -15.881 -2.467 35.826 1.00 3.78 210 PRO A N 1
ATOM 1528 C CA . PRO A 1 210 ? -14.566 -3.047 36.115 1.00 5.60 210 PRO A CA 1
ATOM 1529 C C . PRO A 1 210 ? -14.676 -4.355 36.887 1.00 5.47 210 PRO A C 1
ATOM 1530 O O . PRO A 1 210 ? -15.496 -4.475 37.801 1.00 8.27 210 PRO A O 1
ATOM 1534 N N . GLU A 1 211 ? -13.846 -5.334 36.535 1.00 4.26 211 GLU A N 1
ATOM 1535 C CA . GLU A 1 211 ? -13.881 -6.619 37.224 1.00 5.97 211 GLU A CA 1
ATOM 1536 C C . GLU A 1 211 ? -13.598 -6.471 38.710 1.00 7.22 211 GLU A C 1
ATOM 1537 O O . GLU A 1 211 ? -14.079 -7.262 39.515 1.00 7.86 211 GLU A O 1
ATOM 1543 N N . THR A 1 212 ? -12.826 -5.452 39.073 1.00 5.88 212 THR A N 1
ATOM 1544 C CA . THR A 1 212 ? -12.529 -5.201 40.481 1.00 5.80 212 THR A CA 1
ATOM 1545 C C . THR A 1 212 ? -13.821 -4.900 41.251 1.00 6.29 212 THR A C 1
ATOM 1546 O O . THR A 1 212 ? -14.003 -5.367 42.381 1.00 5.78 212 THR A O 1
ATOM 1550 N N . THR A 1 213 ? -14.718 -4.127 40.640 1.00 6.98 213 THR A N 1
ATOM 1551 C CA . THR A 1 213 ? -15.982 -3.790 41.282 1.00 6.17 213 THR A CA 1
ATOM 1552 C C . THR A 1 213 ? -16.897 -4.998 41.320 1.00 6.40 213 THR A C 1
ATOM 1553 O O . THR A 1 213 ? -17.529 -5.277 42.340 1.00 4.91 213 THR A O 1
ATOM 1557 N N . ARG A 1 214 ? -16.959 -5.723 40.210 1.00 4.53 214 ARG A N 1
ATOM 1558 C CA . ARG A 1 214 ? -17.802 -6.909 40.144 1.00 4.31 214 ARG A CA 1
ATOM 1559 C C . ARG A 1 214 ? -17.428 -7.896 41.254 1.00 6.55 214 ARG A C 1
ATOM 1560 O O . ARG A 1 214 ? -18.300 -8.415 41.952 1.00 8.46 214 ARG A O 1
ATOM 1568 N N . ARG A 1 215 ? -16.129 -8.130 41.427 1.00 6.34 215 ARG A N 1
ATOM 1569 C CA . ARG A 1 215 ? -15.629 -9.051 42.450 1.00 8.06 215 ARG A CA 1
ATOM 1570 C C . ARG A 1 215 ? -15.893 -8.562 43.874 1.00 5.58 215 ARG A C 1
ATOM 1571 O O . ARG A 1 215 ? -16.398 -9.304 44.712 1.00 5.71 215 ARG A O 1
ATOM 1579 N N . ALA A 1 216 ? -15.536 -7.310 44.147 1.00 5.66 216 ALA A N 1
ATOM 1580 C CA . ALA A 1 216 ? -15.716 -6.761 45.481 1.00 5.33 216 ALA A CA 1
ATOM 1581 C C . ALA A 1 216 ? -17.190 -6.667 45.851 1.00 5.31 216 ALA A C 1
ATOM 1582 O O . ALA A 1 216 ? -17.563 -6.920 46.998 1.00 5.62 216 ALA A O 1
ATOM 1584 N N . ASP A 1 217 ? -18.029 -6.309 44.885 1.00 4.84 217 ASP A N 1
ATOM 1585 C CA . ASP A 1 217 ? -19.459 -6.207 45.149 1.00 5.84 217 ASP A CA 1
ATOM 1586 C C . ASP A 1 217 ? -20.019 -7.566 45.553 1.00 6.36 217 ASP A C 1
ATOM 1587 O O . ASP A 1 217 ? -20.743 -7.687 46.546 1.00 7.60 217 ASP A O 1
ATOM 1592 N N . SER A 1 218 ? -19.678 -8.594 44.782 1.00 4.80 218 SER A N 1
ATOM 1593 C CA . SER A 1 218 ? -20.174 -9.932 45.072 1.00 3.04 218 SER A CA 1
ATOM 1594 C C . SER A 1 218 ? -19.714 -10.389 46.446 1.00 5.20 218 SER A C 1
ATOM 1595 O O . SER A 1 218 ? -20.495 -10.944 47.222 1.00 7.50 218 SER A O 1
ATOM 1598 N N . LEU A 1 219 ? -18.447 -10.134 46.760 1.00 5.11 219 LEU A N 1
ATOM 1599 C CA . LEU A 1 219 ? -17.904 -10.565 48.042 1.00 5.18 219 LEU A CA 1
ATOM 1600 C C . LEU A 1 219 ? -18.478 -9.852 49.265 1.00 5.62 219 LEU A C 1
ATOM 1601 O O . LEU A 1 219 ? -18.798 -10.504 50.262 1.00 6.71 219 LEU A O 1
ATOM 1606 N N . CYS A 1 220 ? -18.615 -8.532 49.226 1.00 7.08 220 CYS A N 1
ATOM 1607 C CA . CYS A 1 220 ? -19.174 -7.882 50.404 1.00 5.03 220 CYS A CA 1
ATOM 1608 C C . CYS A 1 220 ? -20.632 -8.269 50.626 1.00 5.65 220 CYS A C 1
ATOM 1609 O O . CYS A 1 220 ? -21.089 -8.348 51.766 1.00 6.97 220 CYS A O 1
ATOM 1612 N N . ARG A 1 221 ? -21.366 -8.503 49.545 1.00 6.73 221 ARG A N 1
ATOM 1613 C CA . ARG A 1 221 ? -22.762 -8.899 49.683 1.00 6.76 221 ARG A CA 1
ATOM 1614 C C . ARG A 1 221 ? -22.838 -10.285 50.329 1.00 8.53 221 ARG A C 1
ATOM 1615 O O . ARG A 1 221 ? -23.691 -10.529 51.188 1.00 6.94 221 ARG A O 1
ATOM 1623 N N . ARG A 1 222 ? -21.946 -11.190 49.933 1.00 7.95 222 ARG A N 1
ATOM 1624 C CA . ARG A 1 222 ? -21.943 -12.530 50.517 1.00 5.98 222 ARG A CA 1
ATOM 1625 C C . ARG A 1 222 ? -21.556 -12.463 51.994 1.00 9.11 222 ARG A C 1
ATOM 1626 O O . ARG A 1 222 ? -22.172 -13.116 52.835 1.00 8.30 222 ARG A O 1
ATOM 1634 N N . ALA A 1 223 ? -20.531 -11.673 52.302 1.00 5.56 223 ALA A N 1
ATOM 1635 C CA . ALA A 1 223 ? -20.063 -11.534 53.676 1.00 7.03 223 ALA A CA 1
ATOM 1636 C C . ALA A 1 223 ? -21.128 -10.895 54.565 1.00 9.49 223 ALA A C 1
ATOM 1637 O O . ALA A 1 223 ? -21.223 -11.214 55.751 1.00 8.93 223 ALA A O 1
ATOM 1639 N N . LEU A 1 224 ? -21.927 -9.992 53.998 1.00 6.77 224 LEU A N 1
ATOM 1640 C CA . LEU A 1 224 ? -22.991 -9.348 54.771 1.00 6.35 224 LEU A CA 1
ATOM 1641 C C . LEU A 1 224 ? -24.067 -10.378 55.111 1.00 7.87 224 LEU A C 1
ATOM 1642 O O . LEU A 1 224 ? -24.586 -10.406 56.231 1.00 8.77 224 LEU A O 1
ATOM 1647 N N . LYS A 1 225 ? -24.401 -11.221 54.136 1.00 7.59 225 LYS A N 1
ATOM 1648 C CA . LYS A 1 225 ? -25.396 -12.273 54.330 1.00 7.84 225 LYS A CA 1
ATOM 1649 C C . LYS A 1 225 ? -24.922 -13.199 55.452 1.00 11.80 225 LYS A C 1
ATOM 1650 O O . LYS A 1 225 ? -25.692 -13.573 56.337 1.00 11.83 225 LYS A O 1
ATOM 1656 N N . GLU A 1 226 ? -23.644 -13.564 55.406 1.00 10.30 226 GLU A N 1
ATOM 1657 C CA . GLU A 1 226 ? -23.063 -14.446 56.414 1.00 9.20 226 GLU A CA 1
ATOM 1658 C C . GLU A 1 226 ? -23.040 -13.803 57.800 1.00 11.64 226 GLU A C 1
ATOM 1659 O O . GLU A 1 226 ? -23.289 -14.467 58.809 1.00 12.24 226 GLU A O 1
ATOM 1665 N N . ALA A 1 227 ? -22.754 -12.507 57.846 1.00 11.26 227 ALA A N 1
ATOM 1666 C CA . ALA A 1 227 ? -22.698 -11.790 59.115 1.00 11.40 227 ALA A CA 1
ATOM 1667 C C . ALA A 1 227 ? -24.064 -11.705 59.787 1.00 14.13 227 ALA A C 1
ATOM 1668 O O . ALA A 1 227 ? -24.166 -11.769 61.015 1.00 13.48 227 ALA A O 1
ATOM 1670 N N . THR A 1 228 ? -25.112 -11.569 58.984 1.00 13.21 228 THR A N 1
ATOM 1671 C CA . THR A 1 228 ? -26.459 -11.447 59.526 1.00 15.60 228 THR A CA 1
ATOM 1672 C C . THR A 1 228 ? -27.106 -12.791 59.815 1.00 19.58 228 THR A C 1
ATOM 1673 O O . THR A 1 228 ? -28.138 -12.857 60.481 1.00 21.13 228 THR A O 1
ATOM 1677 N N . ALA A 1 229 ? -26.491 -13.859 59.322 1.00 16.98 229 ALA A N 1
ATOM 1678 C CA . ALA A 1 229 ? -27.002 -15.205 59.545 1.00 18.46 229 ALA A CA 1
ATOM 1679 C C . ALA A 1 229 ? -26.711 -15.633 60.982 1.00 20.50 229 ALA A C 1
ATOM 1680 O O . ALA A 1 229 ? -27.506 -16.343 61.599 1.00 39.69 229 ALA A O 1
ATOM 1682 N N . THR B 1 2 ? -17.227 -17.835 15.928 1.00 31.08 2 THR B N 1
ATOM 1683 C CA . THR B 1 2 ? -18.185 -16.930 15.231 1.00 30.40 2 THR B CA 1
ATOM 1684 C C . THR B 1 2 ? -17.460 -15.720 14.654 1.00 28.43 2 THR B C 1
ATOM 1685 O O . THR B 1 2 ? -16.421 -15.302 15.166 1.00 26.68 2 THR B O 1
ATOM 1689 N N . THR B 1 3 ? -18.021 -15.159 13.589 1.00 23.76 3 THR B N 1
ATOM 1690 C CA . THR B 1 3 ? -17.432 -14.003 12.930 1.00 23.66 3 THR B CA 1
ATOM 1691 C C . THR B 1 3 ? -17.579 -12.734 13.762 1.00 23.24 3 THR B C 1
ATOM 1692 O O . THR B 1 3 ? -18.668 -12.412 14.239 1.00 23.74 3 THR B O 1
ATOM 1696 N N . VAL B 1 4 ? -16.472 -12.021 13.939 1.00 16.24 4 VAL B N 1
ATOM 1697 C CA . VAL B 1 4 ? -16.470 -10.781 14.707 1.00 14.86 4 VAL B CA 1
ATOM 1698 C C . VAL B 1 4 ? -17.145 -9.685 13.887 1.00 15.94 4 VAL B C 1
ATOM 1699 O O . VAL B 1 4 ? -16.620 -9.258 12.861 1.00 15.85 4 VAL B O 1
ATOM 1703 N N . ARG B 1 5 ? -18.311 -9.229 14.331 1.00 15.89 5 ARG B N 1
ATOM 1704 C CA . ARG B 1 5 ? -19.016 -8.188 13.592 1.00 17.46 5 ARG B CA 1
ATOM 1705 C C . ARG B 1 5 ? -18.476 -6.798 13.890 1.00 14.94 5 ARG B C 1
ATOM 1706 O O . ARG B 1 5 ? -17.683 -6.611 14.814 1.00 18.49 5 ARG B O 1
ATOM 1714 N N . ILE B 1 6 ? -18.887 -5.825 13.084 1.00 14.15 6 ILE B N 1
ATOM 1715 C CA . ILE B 1 6 ? -18.450 -4.448 13.280 1.00 13.07 6 ILE B CA 1
ATOM 1716 C C . ILE B 1 6 ? -19.025 -3.960 14.612 1.00 17.31 6 ILE B C 1
ATOM 1717 O O . ILE B 1 6 ? -20.228 -4.070 14.848 1.00 17.77 6 ILE B O 1
ATOM 1722 N N . PRO B 1 7 ? -18.170 -3.425 15.502 1.00 16.95 7 PRO B N 1
ATOM 1723 C CA . PRO B 1 7 ? -18.609 -2.924 16.811 1.00 17.81 7 PRO B CA 1
ATOM 1724 C C . PRO B 1 7 ? -19.867 -2.059 16.754 1.00 15.79 7 PRO B C 1
ATOM 1725 O O . PRO B 1 7 ? -20.077 -1.314 15.798 1.00 16.30 7 PRO B O 1
ATOM 1729 N N . ALA B 1 8 ? -20.684 -2.157 17.799 1.00 17.16 8 ALA B N 1
ATOM 1730 C CA . ALA B 1 8 ? -21.932 -1.407 17.905 1.00 23.49 8 ALA B CA 1
ATOM 1731 C C . ALA B 1 8 ? -21.801 0.072 17.556 1.00 26.20 8 ALA B C 1
ATOM 1732 O O . ALA B 1 8 ? -22.686 0.641 16.924 1.00 34.25 8 ALA B O 1
ATOM 1734 N N . GLY B 1 9 ? -20.709 0.702 17.976 1.00 23.95 9 GLY B N 1
ATOM 1735 C CA . GLY B 1 9 ? -20.528 2.111 17.675 1.00 30.34 9 GLY B CA 1
ATOM 1736 C C . GLY B 1 9 ? -19.225 2.409 16.956 1.00 29.68 9 GLY B C 1
ATOM 1737 O O . GLY B 1 9 ? -18.557 3.403 17.244 1.00 26.06 9 GLY B O 1
ATOM 1738 N N . TRP B 1 10 ? -18.863 1.551 16.009 1.00 23.05 10 TRP B N 1
ATOM 1739 C CA . TRP B 1 10 ? -17.625 1.727 15.262 1.00 18.25 10 TRP B CA 1
ATOM 1740 C C . TRP B 1 10 ? -17.762 2.846 14.232 1.00 18.50 10 TRP B C 1
ATOM 1741 O O . TRP B 1 10 ? -18.831 3.037 13.651 1.00 21.89 10 TRP B O 1
ATOM 1752 N N . PRO B 1 11 ? -16.682 3.616 14.005 1.00 17.57 11 PRO B N 1
ATOM 1753 C CA . PRO B 1 11 ? -16.725 4.711 13.033 1.00 16.10 11 PRO B CA 1
ATOM 1754 C C . PRO B 1 11 ? -17.273 4.267 11.683 1.00 21.42 11 PRO B C 1
ATOM 1755 O O . PRO B 1 11 ? -16.949 3.184 11.189 1.00 17.16 11 PRO B O 1
ATOM 1759 N N . ALA B 1 12 ? -18.117 5.109 11.098 1.00 26.52 12 ALA B N 1
ATOM 1760 C CA . ALA B 1 12 ? -18.727 4.816 9.807 1.00 27.70 12 ALA B CA 1
ATOM 1761 C C . ALA B 1 12 ? -18.268 5.820 8.755 1.00 30.07 12 ALA B C 1
ATOM 1762 O O . ALA B 1 12 ? -18.365 5.562 7.556 1.00 32.96 12 ALA B O 1
ATOM 1764 N N . THR B 1 13 ? -17.767 6.964 9.214 1.00 29.30 13 THR B N 1
ATOM 1765 C CA . THR B 1 13 ? -17.294 8.010 8.319 1.00 25.34 13 THR B CA 1
ATOM 1766 C C . THR B 1 13 ? -15.848 8.382 8.629 1.00 20.99 13 THR B C 1
ATOM 1767 O O . THR B 1 13 ? -15.357 8.144 9.733 1.00 20.66 13 THR B O 1
ATOM 1771 N N . GLU B 1 14 ? -15.172 8.969 7.649 1.00 19.75 14 GLU B N 1
ATOM 1772 C CA . GLU B 1 14 ? -13.786 9.379 7.819 1.00 23.36 14 GLU B CA 1
ATOM 1773 C C . GLU B 1 14 ? -13.665 10.432 8.911 1.00 24.79 14 GLU B C 1
ATOM 1774 O O . GLU B 1 14 ? -12.652 10.506 9.609 1.00 24.66 14 GLU B O 1
ATOM 1780 N N . GLU B 1 15 ? -14.705 11.246 9.056 1.00 22.87 15 GLU B N 1
ATOM 1781 C CA . GLU B 1 15 ? -14.715 12.292 10.069 1.00 20.53 15 GLU B CA 1
ATOM 1782 C C . GLU B 1 15 ? -14.726 11.672 11.461 1.00 20.01 15 GLU B C 1
ATOM 1783 O O . GLU B 1 15 ? -14.022 12.134 12.359 1.00 20.77 15 GLU B O 1
ATOM 1789 N N . GLU B 1 16 ? -15.525 10.623 11.635 1.00 16.53 16 GLU B N 1
ATOM 1790 C CA . GLU B 1 16 ? -15.609 9.943 12.920 1.00 18.58 16 GLU B CA 1
ATOM 1791 C C . GLU B 1 16 ? -14.301 9.212 13.197 1.00 17.62 16 GLU B C 1
ATOM 1792 O O . GLU B 1 16 ? -13.832 9.175 14.335 1.00 16.63 16 GLU B O 1
ATOM 1798 N N . ALA B 1 17 ? -13.715 8.637 12.152 1.00 16.30 17 ALA B N 1
ATOM 1799 C CA . ALA B 1 17 ? -12.459 7.907 12.292 1.00 18.07 17 ALA B CA 1
ATOM 1800 C C . ALA B 1 17 ? -11.337 8.838 12.736 1.00 17.09 17 ALA B C 1
ATOM 1801 O O . ALA B 1 17 ? -10.573 8.508 13.645 1.00 15.23 17 ALA B O 1
ATOM 1803 N N . ARG B 1 18 ? -11.230 9.995 12.089 1.00 15.06 18 ARG B N 1
ATOM 1804 C CA . ARG B 1 18 ? -10.200 10.959 12.448 1.00 14.31 18 ARG B CA 1
ATOM 1805 C C . ARG B 1 18 ? -10.441 11.479 13.860 1.00 13.00 18 ARG B C 1
ATOM 1806 O O . ARG B 1 18 ? -9.493 11.809 14.577 1.00 16.55 18 ARG B O 1
ATOM 1814 N N . ALA B 1 19 ? -11.708 11.553 14.260 1.00 11.70 19 ALA B N 1
ATOM 1815 C CA . ALA B 1 19 ? -12.053 12.029 15.599 1.00 13.43 19 ALA B CA 1
ATOM 1816 C C . ALA B 1 19 ? -11.470 11.071 16.632 1.00 14.65 19 ALA B C 1
ATOM 1817 O O . ALA B 1 19 ? -10.928 11.502 17.647 1.00 13.68 19 ALA B O 1
ATOM 1819 N N . VAL B 1 20 ? -11.593 9.774 16.367 1.00 14.62 20 VAL B N 1
ATOM 1820 C CA . VAL B 1 20 ? -11.054 8.756 17.262 1.00 12.71 20 VAL B CA 1
ATOM 1821 C C . VAL B 1 20 ? -9.538 8.898 17.330 1.00 15.54 20 VAL B C 1
ATOM 1822 O O . VAL B 1 20 ? -8.949 8.869 18.412 1.00 14.05 20 VAL B O 1
ATOM 1826 N N . GLN B 1 21 ? -8.900 9.060 16.175 1.00 13.08 21 GLN B N 1
ATOM 1827 C CA . GLN B 1 21 ? -7.446 9.204 16.152 1.00 12.94 21 GLN B CA 1
ATOM 1828 C C . GLN B 1 21 ? -6.987 10.444 16.913 1.00 14.36 21 GLN B C 1
ATOM 1829 O O . GLN B 1 21 ? -6.072 10.373 17.730 1.00 14.61 21 GLN B O 1
ATOM 1835 N N . ASP B 1 22 ? -7.619 11.582 16.646 1.00 14.80 22 ASP B N 1
ATOM 1836 C CA . ASP B 1 22 ? -7.230 12.811 17.318 1.00 16.39 22 ASP B CA 1
ATOM 1837 C C . ASP B 1 22 ? -7.465 12.764 18.818 1.00 15.98 22 ASP B C 1
ATOM 1838 O O . ASP B 1 22 ? -6.811 13.481 19.574 1.00 19.07 22 ASP B O 1
ATOM 1843 N N . GLU B 1 23 ? -8.394 11.923 19.258 1.00 11.53 23 GLU B N 1
ATOM 1844 C CA . GLU B 1 23 ? -8.660 11.825 20.683 1.00 12.83 23 GLU B CA 1
ATOM 1845 C C . GLU B 1 23 ? -7.700 10.872 21.382 1.00 14.52 23 GLU B C 1
ATOM 1846 O O . GLU B 1 23 ? -7.157 11.195 22.439 1.00 18.53 23 GLU B O 1
ATOM 1852 N N . LEU B 1 24 ? -7.496 9.697 20.795 1.00 13.03 24 LEU B N 1
ATOM 1853 C CA . LEU B 1 24 ? -6.619 8.694 21.391 1.00 10.33 24 LEU B CA 1
ATOM 1854 C C . LEU B 1 24 ? -5.127 8.975 21.224 1.00 14.83 24 LEU B C 1
ATOM 1855 O O . LEU B 1 24 ? -4.315 8.524 22.034 1.00 12.74 24 LEU B O 1
ATOM 1860 N N . ARG B 1 25 ? -4.761 9.717 20.182 1.00 13.04 25 ARG B N 1
ATOM 1861 C CA . ARG B 1 25 ? -3.354 10.024 19.937 1.00 10.90 25 ARG B CA 1
ATOM 1862 C C . ARG B 1 25 ? -2.697 10.705 21.135 1.00 11.66 25 ARG B C 1
ATOM 1863 O O . ARG B 1 25 ? -1.511 10.502 21.398 1.00 14.44 25 ARG B O 1
ATOM 1871 N N . GLY B 1 26 ? -3.469 11.510 21.856 1.00 11.34 26 GLY B N 1
ATOM 1872 C CA . GLY B 1 26 ? -2.932 12.219 23.008 1.00 16.86 26 GLY B CA 1
ATOM 1873 C C . GLY B 1 26 ? -2.662 11.324 24.198 1.00 15.22 26 GLY B C 1
ATOM 1874 O O . GLY B 1 26 ? -1.998 11.725 25.155 1.00 16.84 26 GLY B O 1
ATOM 1875 N N . ARG B 1 27 ? -3.173 10.100 24.140 1.00 11.79 27 ARG B N 1
ATOM 1876 C CA . ARG B 1 27 ? -2.979 9.154 25.227 1.00 10.08 27 ARG B CA 1
ATOM 1877 C C . ARG B 1 27 ? -1.858 8.151 24.948 1.00 10.20 27 ARG B C 1
ATOM 1878 O O . ARG B 1 27 ? -1.617 7.229 25.728 1.00 11.20 27 ARG B O 1
ATOM 1886 N N . VAL B 1 28 ? -1.162 8.345 23.832 1.00 9.43 28 VAL B N 1
ATOM 1887 C CA . VAL B 1 28 ? -0.039 7.476 23.489 1.00 8.33 28 VAL B CA 1
ATOM 1888 C C . VAL B 1 28 ? 1.103 7.840 24.440 1.00 10.95 28 VAL B C 1
ATOM 1889 O O . VAL B 1 28 ? 1.375 9.019 24.674 1.00 13.79 28 VAL B O 1
ATOM 1893 N N . ILE B 1 29 ? 1.763 6.824 24.988 1.00 10.11 29 ILE B N 1
ATOM 1894 C CA . ILE B 1 29 ? 2.867 7.022 25.925 1.00 11.08 29 ILE B CA 1
ATOM 1895 C C . ILE B 1 29 ? 4.223 6.873 25.243 1.00 11.79 29 ILE B C 1
ATOM 1896 O O . ILE B 1 29 ? 4.520 5.836 24.651 1.00 11.02 29 ILE B O 1
ATOM 1901 N N . LEU B 1 30 ? 5.047 7.913 25.347 1.00 14.03 30 LEU B N 1
ATOM 1902 C CA . LEU B 1 30 ? 6.368 7.925 24.720 1.00 15.41 30 LEU B CA 1
ATOM 1903 C C . LEU B 1 30 ? 7.543 8.004 25.698 1.00 17.57 30 LEU B C 1
ATOM 1904 O O . LEU B 1 30 ? 8.696 7.831 25.295 1.00 17.56 30 LEU B O 1
ATOM 1909 N N . ASP B 1 31 ? 7.265 8.273 26.971 1.00 19.64 31 ASP B N 1
ATOM 1910 C CA . ASP B 1 31 ? 8.335 8.387 27.962 1.00 20.04 31 ASP B CA 1
ATOM 1911 C C . ASP B 1 31 ? 8.641 7.129 28.773 1.00 22.45 31 ASP B C 1
ATOM 1912 O O . ASP B 1 31 ? 9.276 7.208 29.827 1.00 24.41 31 ASP B O 1
ATOM 1917 N N . GLU B 1 32 ? 8.189 5.976 28.291 1.00 16.25 32 GLU B N 1
ATOM 1918 C CA . GLU B 1 32 ? 8.454 4.708 28.969 1.00 13.95 32 GLU B CA 1
ATOM 1919 C C . GLU B 1 32 ? 9.377 3.880 28.084 1.00 12.36 32 GLU B C 1
ATOM 1920 O O . GLU B 1 32 ? 9.196 3.836 26.870 1.00 13.92 32 GLU B O 1
ATOM 1926 N N . PRO B 1 33 ? 10.382 3.219 28.679 1.00 13.79 33 PRO B N 1
ATOM 1927 C CA . PRO B 1 33 ? 11.320 2.398 27.905 1.00 14.64 33 PRO B CA 1
ATOM 1928 C C . PRO B 1 33 ? 10.708 1.117 27.348 1.00 13.59 33 PRO B C 1
ATOM 1929 O O . PRO B 1 33 ? 10.999 0.725 26.220 1.00 14.89 33 PRO B O 1
ATOM 1933 N N . GLY B 1 34 ? 9.852 0.475 28.136 1.00 14.29 34 GLY B N 1
ATOM 1934 C CA . GLY B 1 34 ? 9.239 -0.763 27.696 1.00 14.14 34 GLY B CA 1
ATOM 1935 C C . GLY B 1 34 ? 9.918 -1.950 28.356 1.00 10.57 34 GLY B C 1
ATOM 1936 O O . GLY B 1 34 ? 10.940 -1.786 29.021 1.00 14.08 34 GLY B O 1
ATOM 1937 N N . PRO B 1 35 ? 9.385 -3.164 28.180 1.00 10.31 35 PRO B N 1
ATOM 1938 C CA . PRO B 1 35 ? 9.987 -4.349 28.795 1.00 12.18 35 PRO B CA 1
ATOM 1939 C C . PRO B 1 35 ? 11.390 -4.674 28.296 1.00 13.57 35 PRO B C 1
ATOM 1940 O O . PRO B 1 35 ? 11.733 -4.400 27.147 1.00 14.30 35 PRO B O 1
ATOM 1944 N N . PRO B 1 36 ? 12.230 -5.244 29.173 1.00 12.75 36 PRO B N 1
ATOM 1945 C CA . PRO B 1 36 ? 13.597 -5.598 28.782 1.00 13.81 36 PRO B CA 1
ATOM 1946 C C . PRO B 1 36 ? 13.580 -6.739 27.762 1.00 8.89 36 PRO B C 1
ATOM 1947 O O . PRO B 1 36 ? 12.879 -7.731 27.947 1.00 10.51 36 PRO B O 1
ATOM 1951 N N . PRO B 1 37 ? 14.340 -6.610 26.666 1.00 13.03 37 PRO B N 1
ATOM 1952 C CA . PRO B 1 37 ? 14.356 -7.686 25.672 1.00 13.82 37 PRO B CA 1
ATOM 1953 C C . PRO B 1 37 ? 14.831 -8.999 26.303 1.00 12.33 37 PRO B C 1
ATOM 1954 O O . PRO B 1 37 ? 15.627 -8.987 27.244 1.00 12.55 37 PRO B O 1
ATOM 1958 N N . GLY B 1 38 ? 14.332 -10.124 25.797 1.00 8.83 38 GLY B N 1
ATOM 1959 C CA . GLY B 1 38 ? 14.746 -11.419 26.317 1.00 13.29 38 GLY B CA 1
ATOM 1960 C C . GLY B 1 38 ? 14.088 -11.856 27.610 1.00 14.93 38 GLY B C 1
ATOM 1961 O O . GLY B 1 38 ? 14.496 -12.857 28.204 1.00 15.29 38 GLY B O 1
ATOM 1962 N N . THR B 1 39 ? 13.084 -11.105 28.053 1.00 10.85 39 THR B N 1
ATOM 1963 C CA . THR B 1 39 ? 12.360 -11.431 29.278 1.00 12.60 39 THR B CA 1
ATOM 1964 C C . THR B 1 39 ? 10.861 -11.501 28.990 1.00 11.64 39 THR B C 1
ATOM 1965 O O . THR B 1 39 ? 10.360 -10.810 28.105 1.00 10.40 39 THR B O 1
ATOM 1969 N N . GLY B 1 40 ? 10.150 -12.341 29.736 1.00 9.93 40 GLY B N 1
ATOM 1970 C CA . GLY B 1 40 ? 8.716 -12.466 29.551 1.00 6.70 40 GLY B CA 1
ATOM 1971 C C . GLY B 1 40 ? 8.284 -12.998 28.200 1.00 8.55 40 GLY B C 1
ATOM 1972 O O . GLY B 1 40 ? 8.944 -13.859 27.619 1.00 8.93 40 GLY B O 1
ATOM 1973 N N . ARG B 1 41 ? 7.166 -12.480 27.704 1.00 10.97 41 ARG B N 1
ATOM 1974 C CA . ARG B 1 41 ? 6.621 -12.915 26.426 1.00 9.00 41 ARG B CA 1
ATOM 1975 C C . ARG B 1 41 ? 6.508 -11.759 25.438 1.00 6.94 41 ARG B C 1
ATOM 1976 O O . ARG B 1 41 ? 6.435 -10.596 25.828 1.00 8.26 41 ARG B O 1
ATOM 1984 N N . VAL B 1 42 ? 6.507 -12.090 24.152 1.00 8.67 42 VAL B N 1
ATOM 1985 C CA . VAL B 1 42 ? 6.382 -11.091 23.096 1.00 8.05 42 VAL B CA 1
ATOM 1986 C C . VAL B 1 42 ? 5.406 -11.676 22.086 1.00 7.88 42 VAL B C 1
ATOM 1987 O O . VAL B 1 42 ? 5.493 -12.854 21.744 1.00 8.78 42 VAL B O 1
ATOM 1991 N N . THR B 1 43 ? 4.486 -10.846 21.603 1.00 7.34 43 THR B N 1
ATOM 1992 C CA . THR B 1 43 ? 3.437 -11.309 20.699 1.00 8.23 43 THR B CA 1
ATOM 1993 C C . THR B 1 43 ? 3.387 -10.625 19.343 1.00 6.30 43 THR B C 1
ATOM 1994 O O . THR B 1 43 ? 3.453 -9.404 19.251 1.00 9.02 43 THR B O 1
ATOM 1998 N N . GLY B 1 44 ? 3.248 -11.422 18.291 1.00 4.97 44 GLY B N 1
ATOM 1999 C CA . GLY B 1 44 ? 3.141 -10.847 16.968 1.00 6.47 44 GLY B CA 1
ATOM 2000 C C . GLY B 1 44 ? 1.685 -10.846 16.547 1.00 7.46 44 GLY B C 1
ATOM 2001 O O . GLY B 1 44 ? 0.940 -11.766 16.879 1.00 7.80 44 GLY B O 1
ATOM 2002 N N . VAL B 1 45 ? 1.263 -9.800 15.846 1.00 9.01 45 VAL B N 1
ATOM 2003 C CA . VAL B 1 45 ? -0.104 -9.729 15.350 1.00 11.26 45 VAL B CA 1
ATOM 2004 C C . VAL B 1 45 ? -0.028 -9.405 13.869 1.00 11.25 45 VAL B C 1
ATOM 2005 O O . VAL B 1 45 ? 0.836 -8.644 13.431 1.00 10.61 45 VAL B O 1
ATOM 2009 N N . ASP B 1 46 ? -0.918 -10.011 13.094 1.00 9.26 46 ASP B N 1
ATOM 2010 C CA . ASP B 1 46 ? -0.955 -9.770 11.660 1.00 8.45 46 ASP B CA 1
ATOM 2011 C C . ASP B 1 46 ? -2.337 -10.152 11.160 1.00 7.34 46 ASP B C 1
ATOM 2012 O O . ASP B 1 46 ? -3.064 -10.888 11.825 1.00 9.71 46 ASP B O 1
ATOM 2017 N N . VAL B 1 47 ? -2.698 -9.648 9.987 1.00 9.94 47 VAL B N 1
ATOM 2018 C CA . VAL B 1 47 ? -3.999 -9.942 9.414 1.00 12.51 47 VAL B CA 1
ATOM 2019 C C . VAL B 1 47 ? -3.900 -10.308 7.940 1.00 8.84 47 VAL B C 1
ATOM 2020 O O . VAL B 1 47 ? -2.910 -10.010 7.267 1.00 11.44 47 VAL B O 1
ATOM 2024 N N . ALA B 1 48 ? -4.944 -10.966 7.454 1.00 10.19 48 ALA B N 1
ATOM 2025 C CA . ALA B 1 48 ? -5.033 -11.375 6.062 1.00 11.27 48 ALA B CA 1
ATOM 2026 C C . ALA B 1 48 ? -6.425 -10.993 5.575 1.00 10.39 48 ALA B C 1
ATOM 2027 O O . ALA B 1 48 ? -7.421 -11.338 6.205 1.00 12.37 48 ALA B O 1
ATOM 2029 N N . TYR B 1 49 ? -6.484 -10.271 4.460 1.00 10.86 49 TYR B N 1
ATOM 2030 C CA . TYR B 1 49 ? -7.753 -9.843 3.884 1.00 15.00 49 TYR B CA 1
ATOM 2031 C C . TYR B 1 49 ? -8.135 -10.696 2.690 1.00 14.83 49 TYR B C 1
ATOM 2032 O O . TYR B 1 49 ? -7.285 -11.022 1.863 1.00 16.04 49 TYR B O 1
ATOM 2041 N N . ASP B 1 50 ? -9.412 -11.050 2.592 1.00 13.49 50 ASP B N 1
ATOM 2042 C CA . ASP B 1 50 ? -9.878 -11.839 1.459 1.00 14.06 50 ASP B CA 1
ATOM 2043 C C . ASP B 1 50 ? -10.275 -10.889 0.329 1.00 16.18 50 ASP B C 1
ATOM 2044 O O . ASP B 1 50 ? -10.822 -9.815 0.577 1.00 19.37 50 ASP B O 1
ATOM 2049 N N . ASP B 1 51 ? -10.002 -11.285 -0.910 1.00 12.06 51 ASP B N 1
ATOM 2050 C CA . ASP B 1 51 ? -10.339 -10.451 -2.059 1.00 15.57 51 ASP B CA 1
ATOM 2051 C C . ASP B 1 51 ? -11.779 -10.606 -2.527 1.00 17.42 51 ASP B C 1
ATOM 2052 O O . ASP B 1 51 ? -12.337 -9.692 -3.130 1.00 19.75 51 ASP B O 1
ATOM 2057 N N . GLU B 1 52 ? -12.384 -11.756 -2.254 1.00 13.17 52 GLU B N 1
ATOM 2058 C CA . GLU B 1 52 ? -13.753 -12.002 -2.695 1.00 16.51 52 GLU B CA 1
ATOM 2059 C C . GLU B 1 52 ? -14.814 -11.670 -1.661 1.00 18.00 52 GLU B C 1
ATOM 2060 O O . GLU B 1 52 ? -15.871 -11.132 -1.995 1.00 21.31 52 GLU B O 1
ATOM 2066 N N . ARG B 1 53 ? -14.528 -11.994 -0.405 1.00 18.04 53 ARG B N 1
ATOM 2067 C CA . ARG B 1 53 ? -15.457 -11.733 0.685 1.00 18.39 53 ARG B CA 1
ATOM 2068 C C . ARG B 1 53 ? -14.915 -10.592 1.536 1.00 16.11 53 ARG B C 1
ATOM 2069 O O . ARG B 1 53 ? -13.708 -10.476 1.731 1.00 19.60 53 ARG B O 1
ATOM 2077 N N . ASP B 1 54 ? -15.810 -9.746 2.033 1.00 17.17 54 ASP B N 1
ATOM 2078 C CA . ASP B 1 54 ? -15.404 -8.608 2.848 1.00 18.73 54 ASP B CA 1
ATOM 2079 C C . ASP B 1 54 ? -15.066 -9.065 4.265 1.00 19.39 54 ASP B C 1
ATOM 2080 O O . ASP B 1 54 ? -15.687 -8.630 5.236 1.00 18.08 54 ASP B O 1
ATOM 2085 N N . VAL B 1 55 ? -14.082 -9.951 4.379 1.00 13.06 55 VAL B N 1
ATOM 2086 C CA . VAL B 1 55 ? -13.669 -10.455 5.682 1.00 17.14 55 VAL B CA 1
ATOM 2087 C C . VAL B 1 55 ? -12.170 -10.303 5.897 1.00 14.66 55 VAL B C 1
ATOM 2088 O O . VAL B 1 55 ? -11.392 -10.243 4.945 1.00 12.55 55 VAL B O 1
ATOM 2092 N N . VAL B 1 56 ? -11.774 -10.232 7.163 1.00 11.85 56 VAL B N 1
ATOM 2093 C CA . VAL B 1 56 ? -10.372 -10.100 7.530 1.00 12.37 56 VAL B CA 1
ATOM 2094 C C . VAL B 1 56 ? -10.094 -11.099 8.644 1.00 12.21 56 VAL B C 1
ATOM 2095 O O . VAL B 1 56 ? -10.912 -11.274 9.548 1.00 12.87 56 VAL B O 1
ATOM 2099 N N . VAL B 1 57 ? -8.947 -11.764 8.569 1.00 9.28 57 VAL B N 1
ATOM 2100 C CA . VAL B 1 57 ? -8.578 -12.755 9.571 1.00 12.29 57 VAL B CA 1
ATOM 2101 C C . VAL B 1 57 ? -7.351 -12.277 10.331 1.00 10.88 57 VAL B C 1
ATOM 2102 O O . VAL B 1 57 ? -6.337 -11.931 9.730 1.00 11.68 57 VAL B O 1
ATOM 2106 N N . ALA B 1 58 ? -7.447 -12.255 11.654 1.00 8.44 58 ALA B N 1
ATOM 2107 C CA . ALA B 1 58 ? -6.332 -11.818 12.475 1.00 9.29 58 ALA B CA 1
ATOM 2108 C C . ALA B 1 58 ? -5.731 -12.986 13.230 1.00 9.02 58 ALA B C 1
ATOM 2109 O O . ALA B 1 58 ? -6.431 -13.935 13.590 1.00 10.91 58 ALA B O 1
ATOM 2111 N N . ALA B 1 59 ? -4.427 -12.913 13.464 1.00 8.59 59 ALA B N 1
ATOM 2112 C CA . ALA B 1 59 ? -3.729 -13.948 14.209 1.00 8.82 59 ALA B CA 1
ATOM 2113 C C . ALA B 1 59 ? -2.813 -13.285 15.222 1.00 7.41 59 ALA B C 1
ATOM 2114 O O . ALA B 1 59 ? -2.208 -12.249 14.950 1.00 10.07 59 ALA B O 1
ATOM 2116 N N . ALA B 1 60 ? -2.742 -13.883 16.404 1.00 8.60 60 ALA B N 1
ATOM 2117 C CA . ALA B 1 60 ? -1.885 -13.396 17.476 1.00 7.71 60 ALA B CA 1
ATOM 2118 C C . ALA B 1 60 ? -1.060 -14.599 17.906 1.00 7.67 60 ALA B C 1
ATOM 2119 O O . ALA B 1 60 ? -1.615 -15.635 18.254 1.00 12.14 60 ALA B O 1
ATOM 2121 N N . VAL B 1 61 ? 0.262 -14.477 17.852 1.00 7.42 61 VAL B N 1
ATOM 2122 C CA . VAL B 1 61 ? 1.136 -15.578 18.247 1.00 8.28 61 VAL B CA 1
ATOM 2123 C C . VAL B 1 61 ? 2.066 -15.095 19.353 1.00 8.38 61 VAL B C 1
ATOM 2124 O O . VAL B 1 61 ? 2.824 -14.138 19.172 1.00 7.34 61 VAL B O 1
ATOM 2128 N N . VAL B 1 62 ? 2.005 -15.771 20.496 1.00 7.28 62 VAL B N 1
ATOM 2129 C CA . VAL B 1 62 ? 2.817 -15.422 21.653 1.00 6.58 62 VAL B CA 1
ATOM 2130 C C . VAL B 1 62 ? 4.083 -16.248 21.692 1.00 8.32 62 VAL B C 1
ATOM 2131 O O . VAL B 1 62 ? 4.036 -17.470 21.595 1.00 9.11 62 VAL B O 1
ATOM 2135 N N . LEU B 1 63 ? 5.219 -15.575 21.822 1.00 8.10 63 LEU B N 1
ATOM 2136 C CA . LEU B 1 63 ? 6.494 -16.271 21.887 1.00 8.03 63 LEU B CA 1
ATOM 2137 C C . LEU B 1 63 ? 7.173 -16.037 23.221 1.00 8.08 63 LEU B C 1
ATOM 2138 O O . LEU B 1 63 ? 6.967 -15.011 23.868 1.00 9.25 63 LEU B O 1
ATOM 2143 N N . ASP B 1 64 ? 7.984 -17.003 23.629 1.00 8.23 64 ASP B N 1
ATOM 2144 C CA . ASP B 1 64 ? 8.770 -16.856 24.841 1.00 7.70 64 ASP B CA 1
ATOM 2145 C C . ASP B 1 64 ? 9.877 -15.917 24.358 1.00 8.81 64 ASP B C 1
ATOM 2146 O O . ASP B 1 64 ? 10.564 -16.217 23.384 1.00 9.81 64 ASP B O 1
ATOM 2151 N N . ALA B 1 65 ? 10.048 -14.783 25.027 1.00 7.61 65 ALA B N 1
ATOM 2152 C CA . ALA B 1 65 ? 11.046 -13.800 24.612 1.00 8.43 65 ALA B CA 1
ATOM 2153 C C . ALA B 1 65 ? 12.488 -14.291 24.570 1.00 8.49 65 ALA B C 1
ATOM 2154 O O . ALA B 1 65 ? 13.252 -13.906 23.687 1.00 11.72 65 ALA B O 1
ATOM 2156 N N . ALA B 1 66 ? 12.866 -15.133 25.520 1.00 7.75 66 ALA B N 1
ATOM 2157 C CA . ALA B 1 66 ? 14.235 -15.631 25.566 1.00 8.14 66 ALA B CA 1
ATOM 2158 C C . ALA B 1 66 ? 14.603 -16.608 24.450 1.00 6.88 66 ALA B C 1
ATOM 2159 O O . ALA B 1 66 ? 15.657 -16.489 23.830 1.00 9.31 66 ALA B O 1
ATOM 2161 N N . THR B 1 67 ? 13.723 -17.569 24.196 1.00 9.13 67 THR B N 1
ATOM 2162 C CA . THR B 1 67 ? 13.977 -18.604 23.199 1.00 9.11 67 THR B CA 1
ATOM 2163 C C . THR B 1 67 ? 13.308 -18.397 21.851 1.00 8.95 67 THR B C 1
ATOM 2164 O O . THR B 1 67 ? 13.737 -18.972 20.850 1.00 10.22 67 THR B O 1
ATOM 2168 N N . LEU B 1 68 ? 12.258 -17.583 21.843 1.00 8.86 68 LEU B N 1
ATOM 2169 C CA . LEU B 1 68 ? 11.463 -17.296 20.656 1.00 9.61 68 LEU B CA 1
ATOM 2170 C C . LEU B 1 68 ? 10.545 -18.472 20.322 1.00 10.30 68 LEU B C 1
ATOM 2171 O O . LEU B 1 68 ? 9.936 -18.510 19.256 1.00 12.50 68 LEU B O 1
ATOM 2176 N N . ASP B 1 69 ? 10.442 -19.432 21.238 1.00 11.49 69 ASP B N 1
ATOM 2177 C CA . ASP B 1 69 ? 9.566 -20.579 21.017 1.00 10.07 69 ASP B CA 1
ATOM 2178 C C . ASP B 1 69 ? 8.117 -20.129 21.123 1.00 9.25 69 ASP B C 1
ATOM 2179 O O . ASP B 1 69 ? 7.798 -19.223 21.891 1.00 9.94 69 ASP B O 1
ATOM 2184 N N . VAL B 1 70 ? 7.240 -20.755 20.350 1.00 10.19 70 VAL B N 1
ATOM 2185 C CA . VAL B 1 70 ? 5.826 -20.409 20.388 1.00 10.34 70 VAL B CA 1
ATOM 2186 C C . VAL B 1 70 ? 5.194 -20.987 21.648 1.00 10.13 70 VAL B C 1
ATOM 2187 O O . VAL B 1 70 ? 5.350 -22.174 21.942 1.00 13.85 70 VAL B O 1
ATOM 2191 N N . VAL B 1 71 ? 4.479 -20.152 22.396 1.00 8.94 71 VAL B N 1
ATOM 2192 C CA . VAL B 1 71 ? 3.832 -20.629 23.611 1.00 8.40 71 VAL B CA 1
ATOM 2193 C C . VAL B 1 71 ? 2.313 -20.549 23.547 1.00 9.78 71 VAL B C 1
ATOM 2194 O O . VAL B 1 71 ? 1.623 -21.237 24.296 1.00 12.63 71 VAL B O 1
ATOM 2198 N N . ALA B 1 72 ? 1.786 -19.719 22.652 1.00 10.63 72 ALA B N 1
ATOM 2199 C CA . ALA B 1 72 ? 0.339 -19.586 22.522 1.00 9.99 72 ALA B CA 1
ATOM 2200 C C . ALA B 1 72 ? -0.037 -19.003 21.168 1.00 10.30 72 ALA B C 1
ATOM 2201 O O . ALA B 1 72 ? 0.744 -18.273 20.560 1.00 11.65 72 ALA B O 1
ATOM 2203 N N . GLU B 1 73 ? -1.240 -19.331 20.704 1.00 11.66 73 GLU B N 1
ATOM 2204 C CA . GLU B 1 73 ? -1.737 -18.866 19.409 1.00 15.13 73 GLU B CA 1
ATOM 2205 C C . GLU B 1 73 ? -3.249 -18.669 19.456 1.00 11.98 73 GLU B C 1
ATOM 2206 O O . GLU B 1 73 ? -3.948 -19.337 20.215 1.00 14.52 73 GLU B O 1
ATOM 2212 N N . ALA B 1 74 ? -3.745 -17.754 18.630 1.00 12.49 74 ALA B N 1
ATOM 2213 C CA . ALA B 1 74 ? -5.173 -17.490 18.537 1.00 12.31 74 ALA B CA 1
ATOM 2214 C C . ALA B 1 74 ? -5.476 -16.783 17.222 1.00 10.66 74 ALA B C 1
ATOM 2215 O O . ALA B 1 74 ? -4.659 -16.010 16.718 1.00 10.78 74 ALA B O 1
ATOM 2217 N N . THR B 1 75 ? -6.641 -17.071 16.654 1.00 11.84 75 THR B N 1
ATOM 2218 C CA . THR B 1 75 ? -7.058 -16.429 15.416 1.00 10.38 75 THR B CA 1
ATOM 2219 C C . THR B 1 75 ? -8.510 -16.004 15.547 1.00 9.62 75 THR B C 1
ATOM 2220 O O . THR B 1 75 ? -9.245 -16.494 16.407 1.00 15.00 75 THR B O 1
ATOM 2224 N N . ALA B 1 76 ? -8.914 -15.073 14.697 1.00 10.12 76 ALA B N 1
ATOM 2225 C CA . ALA B 1 76 ? -10.285 -14.593 14.700 1.00 8.41 76 ALA B CA 1
ATOM 2226 C C . ALA B 1 76 ? -10.626 -14.139 13.296 1.00 10.32 76 ALA B C 1
ATOM 2227 O O . ALA B 1 76 ? -9.778 -13.607 12.581 1.00 12.51 76 ALA B O 1
ATOM 2229 N N . VAL B 1 77 ? -11.871 -14.367 12.902 1.00 14.31 77 VAL B N 1
ATOM 2230 C CA . VAL B 1 77 ? -12.343 -13.969 11.586 1.00 14.42 77 VAL B CA 1
ATOM 2231 C C . VAL B 1 77 ? -13.399 -12.892 11.800 1.00 13.98 77 VAL B C 1
ATOM 2232 O O . VAL B 1 77 ? -14.279 -13.038 12.649 1.00 12.47 77 VAL B O 1
ATOM 2236 N N . GLY B 1 78 ? -13.310 -11.803 11.047 1.00 12.25 78 GLY B N 1
ATOM 2237 C CA . GLY B 1 78 ? -14.282 -10.742 11.222 1.00 11.64 78 GLY B CA 1
ATOM 2238 C C . GLY B 1 78 ? -14.681 -9.996 9.966 1.00 14.68 78 GLY B C 1
ATOM 2239 O O . GLY B 1 78 ? -14.075 -10.153 8.906 1.00 12.13 78 GLY B O 1
ATOM 2240 N N . GLU B 1 79 ? -15.722 -9.180 10.087 1.00 15.59 79 GLU B N 1
ATOM 2241 C CA . GLU B 1 79 ? -16.192 -8.386 8.965 1.00 11.96 79 GLU B CA 1
ATOM 2242 C C . GLU B 1 79 ? -15.296 -7.159 8.877 1.00 16.62 79 GLU B C 1
ATOM 2243 O O . GLU B 1 79 ? -14.968 -6.562 9.903 1.00 15.91 79 GLU B O 1
ATOM 2249 N N . VAL B 1 80 ? -14.883 -6.794 7.666 1.00 12.39 80 VAL B N 1
ATOM 2250 C CA . VAL B 1 80 ? -14.056 -5.607 7.486 1.00 14.58 80 VAL B CA 1
ATOM 2251 C C . VAL B 1 80 ? -14.904 -4.469 8.038 1.00 15.11 80 VAL B C 1
ATOM 2252 O O . VAL B 1 80 ? -15.992 -4.192 7.534 1.00 16.18 80 VAL B O 1
ATOM 2256 N N . SER B 1 81 ? -14.402 -3.821 9.080 1.00 15.90 81 SER B N 1
ATOM 2257 C CA . SER B 1 81 ? -15.141 -2.763 9.754 1.00 14.53 81 SER B CA 1
ATOM 2258 C C . SER B 1 81 ? -15.023 -1.333 9.239 1.00 14.52 81 SER B C 1
ATOM 2259 O O . SER B 1 81 ? -15.497 -0.404 9.891 1.00 16.32 81 SER B O 1
ATOM 2262 N N . PHE B 1 82 ? -14.415 -1.139 8.074 1.00 12.84 82 PHE B N 1
ATOM 2263 C CA . PHE B 1 82 ? -14.286 0.212 7.540 1.00 12.13 82 PHE B CA 1
ATOM 2264 C C . PHE B 1 82 ? -13.842 0.179 6.086 1.00 18.00 82 PHE B C 1
ATOM 2265 O O . PHE B 1 82 ? -13.066 -0.689 5.686 1.00 15.92 82 PHE B O 1
ATOM 2273 N N . PRO B 1 83 ? -14.349 1.110 5.267 1.00 17.76 83 PRO B N 1
ATOM 2274 C CA . PRO B 1 83 ? -13.942 1.120 3.862 1.00 18.59 83 PRO B CA 1
ATOM 2275 C C . PRO B 1 83 ? -12.451 1.426 3.763 1.00 18.41 83 PRO B C 1
ATOM 2276 O O . PRO B 1 83 ? -11.835 1.856 4.738 1.00 17.80 83 PRO B O 1
ATOM 2280 N N . TYR B 1 84 ? -11.874 1.199 2.591 1.00 13.25 84 TYR B N 1
ATOM 2281 C CA . TYR B 1 84 ? -10.453 1.441 2.391 1.00 15.56 84 TYR B CA 1
ATOM 2282 C C . TYR B 1 84 ? -10.131 2.922 2.233 1.00 17.91 84 TYR B C 1
ATOM 2283 O O . TYR B 1 84 ? -10.473 3.541 1.224 1.00 18.83 84 TYR B O 1
ATOM 2292 N N . VAL B 1 85 ? -9.469 3.484 3.240 1.00 13.79 85 VAL B N 1
ATOM 2293 C CA . VAL B 1 85 ? -9.087 4.892 3.227 1.00 19.50 85 VAL B CA 1
ATOM 2294 C C . VAL B 1 85 ? -7.684 5.060 3.803 1.00 19.80 85 VAL B C 1
ATOM 2295 O O . VAL B 1 85 ? -7.472 4.894 5.004 1.00 21.12 85 VAL B O 1
ATOM 2299 N N . PRO B 1 86 ? -6.705 5.388 2.950 1.00 19.04 86 PRO B N 1
ATOM 2300 C CA . PRO B 1 86 ? -5.320 5.578 3.390 1.00 18.34 86 PRO B CA 1
ATOM 2301 C C . PRO B 1 86 ? -5.242 6.514 4.599 1.00 23.18 86 PRO B C 1
ATOM 2302 O O . PRO B 1 86 ? -5.781 7.620 4.572 1.00 23.17 86 PRO B O 1
ATOM 2306 N N . GLY B 1 87 ? -4.577 6.060 5.656 1.00 21.39 87 GLY B N 1
ATOM 2307 C CA . GLY B 1 87 ? -4.459 6.864 6.857 1.00 22.46 87 GLY B CA 1
ATOM 2308 C C . GLY B 1 87 ? -5.422 6.389 7.928 1.00 17.58 87 GLY B C 1
ATOM 2309 O O . GLY B 1 87 ? -5.294 6.757 9.093 1.00 20.86 87 GLY B O 1
ATOM 2310 N N . LEU B 1 88 ? -6.388 5.564 7.531 1.00 16.09 88 LEU B N 1
ATOM 2311 C CA . LEU B 1 88 ? -7.385 5.027 8.458 1.00 13.55 88 LEU B CA 1
ATOM 2312 C C . LEU B 1 88 ? -7.535 3.523 8.240 1.00 9.62 88 LEU B C 1
ATOM 2313 O O . LEU B 1 88 ? -8.567 2.938 8.569 1.00 12.11 88 LEU B O 1
ATOM 2318 N N . LEU B 1 89 ? -6.497 2.901 7.688 1.00 15.19 89 LEU B N 1
ATOM 2319 C CA . LEU B 1 89 ? -6.522 1.472 7.397 1.00 13.19 89 LEU B CA 1
ATOM 2320 C C . LEU B 1 89 ? -6.743 0.572 8.616 1.00 12.63 89 LEU B C 1
ATOM 2321 O O . LEU B 1 89 ? -7.343 -0.500 8.499 1.00 12.67 89 LEU B O 1
ATOM 2326 N N . ALA B 1 90 ? -6.273 1.005 9.782 1.00 14.47 90 ALA B N 1
ATOM 2327 C CA . ALA B 1 90 ? -6.431 0.211 10.999 1.00 16.39 90 ALA B CA 1
ATOM 2328 C C . ALA B 1 90 ? -7.897 0.010 11.383 1.00 12.84 90 ALA B C 1
ATOM 2329 O O . ALA B 1 90 ? -8.251 -0.987 12.016 1.00 10.68 90 ALA B O 1
ATOM 2331 N N . PHE B 1 91 ? -8.757 0.947 10.995 1.00 13.22 91 PHE B N 1
ATOM 2332 C CA . PHE B 1 91 ? -10.169 0.824 11.328 1.00 10.17 91 PHE B CA 1
ATOM 2333 C C . PHE B 1 91 ? -10.874 -0.346 10.652 1.00 12.41 91 PHE B C 1
ATOM 2334 O O . PHE B 1 91 ? -12.032 -0.628 10.946 1.00 12.46 91 PHE B O 1
ATOM 2342 N N . ARG B 1 92 ? -10.174 -1.035 9.759 1.00 13.49 92 ARG B N 1
ATOM 2343 C CA . ARG B 1 92 ? -10.758 -2.168 9.060 1.00 13.47 92 ARG B CA 1
ATOM 2344 C C . ARG B 1 92 ? -10.516 -3.465 9.812 1.00 11.81 92 ARG B C 1
ATOM 2345 O O . ARG B 1 92 ? -11.294 -4.410 9.691 1.00 11.10 92 ARG B O 1
ATOM 2353 N N . GLU B 1 93 ? -9.444 -3.496 10.599 1.00 13.22 93 GLU B N 1
ATOM 2354 C CA . GLU B 1 93 ? -9.033 -4.716 11.286 1.00 12.13 93 GLU B CA 1
ATOM 2355 C C . GLU B 1 93 ? -8.934 -4.736 12.806 1.00 9.80 93 GLU B C 1
ATOM 2356 O O . GLU B 1 93 ? -8.861 -5.812 13.395 1.00 9.96 93 GLU B O 1
ATOM 2362 N N . ILE B 1 94 ? -8.921 -3.575 13.446 1.00 9.71 94 ILE B N 1
ATOM 2363 C CA . ILE B 1 94 ? -8.784 -3.545 14.897 1.00 9.22 94 ILE B CA 1
ATOM 2364 C C . ILE B 1 94 ? -9.738 -4.450 15.679 1.00 9.38 94 ILE B C 1
ATOM 2365 O O . ILE B 1 94 ? -9.303 -5.179 16.568 1.00 8.73 94 ILE B O 1
ATOM 2370 N N . PRO B 1 95 ? -11.043 -4.425 15.363 1.00 9.87 95 PRO B N 1
ATOM 2371 C CA . PRO B 1 95 ? -11.971 -5.286 16.102 1.00 10.85 95 PRO B CA 1
ATOM 2372 C C . PRO B 1 95 ? -11.589 -6.765 16.055 1.00 10.24 95 PRO B C 1
ATOM 2373 O O . PRO B 1 95 ? -11.688 -7.478 17.056 1.00 11.09 95 PRO B O 1
ATOM 2377 N N . THR B 1 96 ? -11.152 -7.223 14.887 1.00 8.99 96 THR B N 1
ATOM 2378 C CA . THR B 1 96 ? -10.767 -8.616 14.713 1.00 9.19 96 THR B CA 1
ATOM 2379 C C . THR B 1 96 ? -9.441 -8.905 15.417 1.00 7.02 96 THR B C 1
ATOM 2380 O O . THR B 1 96 ? -9.263 -9.974 16.000 1.00 9.08 96 THR B O 1
ATOM 2384 N N . VAL B 1 97 ? -8.515 -7.954 15.372 1.00 8.41 97 VAL B N 1
ATOM 2385 C CA . VAL B 1 97 ? -7.231 -8.140 16.042 1.00 7.97 97 VAL B CA 1
ATOM 2386 C C . VAL B 1 97 ? -7.453 -8.259 17.551 1.00 8.07 97 VAL B C 1
ATOM 2387 O O . VAL B 1 97 ? -6.857 -9.113 18.214 1.00 8.95 97 VAL B O 1
ATOM 2391 N N . LEU B 1 98 ? -8.306 -7.397 18.097 1.00 10.65 98 LEU B N 1
ATOM 2392 C CA . LEU B 1 98 ? -8.594 -7.441 19.524 1.00 9.05 98 LEU B CA 1
ATOM 2393 C C . LEU B 1 98 ? -9.247 -8.768 19.901 1.00 10.42 98 LEU B C 1
ATOM 2394 O O . LEU B 1 98 ? -8.984 -9.308 20.974 1.00 11.24 98 LEU B O 1
ATOM 2399 N N . ALA B 1 99 ? -10.095 -9.294 19.022 1.00 10.03 99 ALA B N 1
ATOM 2400 C CA . ALA B 1 99 ? -10.760 -10.562 19.294 1.00 11.25 99 ALA B CA 1
ATOM 2401 C C . ALA B 1 99 ? -9.720 -11.676 19.409 1.00 9.65 99 ALA B C 1
ATOM 2402 O O . ALA B 1 99 ? -9.824 -12.548 20.276 1.00 9.96 99 ALA B O 1
ATOM 2404 N N . ALA B 1 100 ? -8.715 -11.650 18.538 1.00 8.71 100 ALA B N 1
ATOM 2405 C CA . ALA B 1 100 ? -7.661 -12.663 18.572 1.00 10.01 100 ALA B CA 1
ATOM 2406 C C . ALA B 1 100 ? -6.879 -12.541 19.872 1.00 10.70 100 ALA B C 1
ATOM 2407 O O . ALA B 1 100 ? -6.604 -13.540 20.536 1.00 10.93 100 ALA B O 1
ATOM 2409 N N . LEU B 1 101 ? -6.519 -11.315 20.237 1.00 10.82 101 LEU B N 1
ATOM 2410 C CA . LEU B 1 101 ? -5.784 -11.094 21.477 1.00 7.16 101 LEU B CA 1
ATOM 2411 C C . LEU B 1 101 ? -6.608 -11.549 22.676 1.00 10.26 101 LEU B C 1
ATOM 2412 O O . LEU B 1 101 ? -6.080 -12.186 23.585 1.00 10.28 101 LEU B O 1
ATOM 2417 N N . ASP B 1 102 ? -7.900 -11.228 22.677 1.00 10.22 102 ASP B N 1
ATOM 2418 C CA . ASP B 1 102 ? -8.774 -11.621 23.785 1.00 10.98 102 ASP B CA 1
ATOM 2419 C C . ASP B 1 102 ? -8.839 -13.132 23.976 1.00 13.47 102 ASP B C 1
ATOM 2420 O O . ASP B 1 102 ? -9.027 -13.609 25.094 1.00 15.09 102 ASP B O 1
ATOM 2425 N N . ALA B 1 103 ? -8.688 -13.874 22.881 1.00 11.74 103 ALA B N 1
ATOM 2426 C CA . ALA B 1 103 ? -8.763 -15.334 22.912 1.00 13.15 103 ALA B CA 1
ATOM 2427 C C . ALA B 1 103 ? -7.488 -16.019 23.396 1.00 12.66 103 ALA B C 1
ATOM 2428 O O . ALA B 1 103 ? -7.453 -17.245 23.531 1.00 15.61 103 ALA B O 1
ATOM 2430 N N . LEU B 1 104 ? -6.444 -15.235 23.652 1.00 12.64 104 LEU B N 1
ATOM 2431 C CA . LEU B 1 104 ? -5.179 -15.789 24.125 1.00 15.50 104 LEU B CA 1
ATOM 2432 C C . LEU B 1 104 ? -5.294 -16.258 25.570 1.00 12.93 104 LEU B C 1
ATOM 2433 O O . LEU B 1 104 ? -6.034 -15.678 26.366 1.00 14.41 104 LEU B O 1
ATOM 2438 N N . PRO B 1 105 ? -4.557 -17.321 25.927 1.00 15.05 105 PRO B N 1
ATOM 2439 C CA . PRO B 1 105 ? -4.574 -17.875 27.284 1.00 13.59 105 PRO B CA 1
ATOM 2440 C C . PRO B 1 105 ? -3.611 -17.194 28.256 1.00 16.16 105 PRO B C 1
ATOM 2441 O O . PRO B 1 105 ? -3.538 -17.568 29.427 1.00 15.03 105 PRO B O 1
ATOM 2445 N N . CYS B 1 106 ? -2.878 -16.197 27.771 1.00 11.03 106 CYS B N 1
ATOM 2446 C CA . CYS B 1 106 ? -1.905 -15.491 28.596 1.00 12.08 106 CYS B CA 1
ATOM 2447 C C . CYS B 1 106 ? -1.742 -14.038 28.154 1.00 11.47 106 CYS B C 1
ATOM 2448 O O . CYS B 1 106 ? -2.143 -13.668 27.050 1.00 12.92 106 CYS B O 1
ATOM 2451 N N . PRO B 1 107 ? -1.146 -13.192 29.014 1.00 10.06 107 PRO B N 1
ATOM 2452 C CA . PRO B 1 107 ? -0.949 -11.782 28.651 1.00 10.17 107 PRO B CA 1
ATOM 2453 C C . PRO B 1 107 ? 0.041 -11.706 27.487 1.00 10.61 107 PRO B C 1
ATOM 2454 O O . PRO B 1 107 ? 1.007 -12.467 27.444 1.00 10.71 107 PRO B O 1
ATOM 2458 N N . PRO B 1 108 ? -0.185 -10.790 26.528 1.00 11.15 108 PRO B N 1
ATOM 2459 C CA . PRO B 1 108 ? 0.697 -10.632 25.362 1.00 9.80 108 PRO B CA 1
ATOM 2460 C C . PRO B 1 108 ? 2.131 -10.202 25.659 1.00 9.81 108 PRO B C 1
ATOM 2461 O O . PRO B 1 108 ? 3.049 -10.575 24.932 1.00 9.12 108 PRO B O 1
ATOM 2465 N N . GLY B 1 109 ? 2.310 -9.404 26.709 1.00 9.18 109 GLY B N 1
ATOM 2466 C CA . GLY B 1 109 ? 3.635 -8.926 27.074 1.00 10.70 109 GLY B CA 1
ATOM 2467 C C . GLY B 1 109 ? 4.026 -7.664 26.326 1.00 15.47 109 GLY B C 1
ATOM 2468 O O . GLY B 1 109 ? 4.083 -6.574 26.901 1.00 16.91 109 GLY B O 1
ATOM 2469 N N . LEU B 1 110 ? 4.313 -7.828 25.041 1.00 9.76 110 LEU B N 1
ATOM 2470 C CA . LEU B 1 110 ? 4.689 -6.734 24.149 1.00 8.00 110 LEU B CA 1
ATOM 2471 C C . LEU B 1 110 ? 4.129 -7.120 22.791 1.00 6.85 110 LEU B C 1
ATOM 2472 O O . LEU B 1 110 ? 4.412 -8.209 22.299 1.00 11.02 110 LEU B O 1
ATOM 2477 N N . ILE B 1 111 ? 3.326 -6.245 22.195 1.00 7.49 111 ILE B N 1
ATOM 2478 C CA . ILE B 1 111 ? 2.745 -6.530 20.890 1.00 9.80 111 ILE B CA 1
ATOM 2479 C C . ILE B 1 111 ? 3.571 -5.918 19.765 1.00 7.51 111 ILE B C 1
ATOM 2480 O O . ILE B 1 111 ? 3.799 -4.709 19.735 1.00 8.34 111 ILE B O 1
ATOM 2485 N N . VAL B 1 112 ? 4.048 -6.768 18.859 1.00 7.01 112 VAL B N 1
ATOM 2486 C CA . VAL B 1 112 ? 4.834 -6.310 17.719 1.00 6.19 112 VAL B CA 1
ATOM 2487 C C . VAL B 1 112 ? 3.927 -6.415 16.500 1.00 7.82 112 VAL B C 1
ATOM 2488 O O . VAL B 1 112 ? 3.499 -7.507 16.122 1.00 10.23 112 VAL B O 1
ATOM 2492 N N . CYS B 1 113 ? 3.623 -5.274 15.896 1.00 8.92 113 CYS B N 1
ATOM 2493 C CA . CYS B 1 113 ? 2.748 -5.239 14.731 1.00 9.00 113 CYS B CA 1
ATOM 2494 C C . CYS B 1 113 ? 3.525 -5.176 13.438 1.00 8.59 113 CYS B C 1
ATOM 2495 O O . CYS B 1 113 ? 4.583 -4.558 13.370 1.00 10.07 113 CYS B O 1
ATOM 2498 N N . ASP B 1 114 ? 2.997 -5.838 12.415 1.00 10.74 114 ASP B N 1
ATOM 2499 C CA . ASP B 1 114 ? 3.615 -5.805 11.101 1.00 11.37 114 ASP B CA 1
ATOM 2500 C C . ASP B 1 114 ? 2.993 -4.553 10.507 1.00 13.01 114 ASP B C 1
ATOM 2501 O O . ASP B 1 114 ? 2.039 -4.617 9.729 1.00 17.75 114 ASP B O 1
ATOM 2506 N N . GLY B 1 115 ? 3.520 -3.408 10.908 1.00 11.26 115 GLY B N 1
ATOM 2507 C CA . GLY B 1 115 ? 2.976 -2.156 10.432 1.00 11.64 115 GLY B CA 1
ATOM 2508 C C . GLY B 1 115 ? 3.671 -0.986 11.083 1.00 9.68 115 GLY B C 1
ATOM 2509 O O . GLY B 1 115 ? 4.873 -1.039 11.334 1.00 8.91 115 GLY B O 1
ATOM 2510 N N . TYR B 1 116 ? 2.910 0.060 11.377 1.00 11.41 116 TYR B N 1
ATOM 2511 C CA . TYR B 1 116 ? 3.481 1.259 11.957 1.00 11.20 116 TYR B CA 1
ATOM 2512 C C . TYR B 1 116 ? 2.786 1.760 13.210 1.00 9.20 116 TYR B C 1
ATOM 2513 O O . TYR B 1 116 ? 1.609 1.482 13.450 1.00 9.44 116 TYR B O 1
ATOM 2522 N N . GLY B 1 117 ? 3.544 2.502 14.006 1.00 9.13 117 GLY B N 1
ATOM 2523 C CA . GLY B 1 117 ? 3.016 3.098 15.216 1.00 11.42 117 GLY B CA 1
ATOM 2524 C C . GLY B 1 117 ? 2.956 4.595 14.976 1.00 12.06 117 GLY B C 1
ATOM 2525 O O . GLY B 1 117 ? 2.080 5.082 14.255 1.00 12.99 117 GLY B O 1
ATOM 2526 N N . VAL B 1 118 ? 3.898 5.333 15.556 1.00 9.47 118 VAL B N 1
ATOM 2527 C CA . VAL B 1 118 ? 3.923 6.780 15.383 1.00 12.80 118 VAL B CA 1
ATOM 2528 C C . VAL B 1 118 ? 4.291 7.182 13.953 1.00 15.53 118 VAL B C 1
ATOM 2529 O O . VAL B 1 118 ? 4.038 8.312 13.542 1.00 16.77 118 VAL B O 1
ATOM 2533 N N . ALA B 1 119 ? 4.881 6.260 13.193 1.00 12.28 119 ALA B N 1
ATOM 2534 C CA . ALA B 1 119 ? 5.243 6.540 11.802 1.00 13.21 119 ALA B CA 1
ATOM 2535 C C . ALA B 1 119 ? 3.969 6.368 10.986 1.00 12.14 119 ALA B C 1
ATOM 2536 O O . ALA B 1 119 ? 3.784 5.370 10.288 1.00 14.28 119 ALA B O 1
ATOM 2538 N N . HIS B 1 120 ? 3.094 7.361 11.084 1.00 17.04 120 HIS B N 1
ATOM 2539 C CA . HIS B 1 120 ? 1.799 7.330 10.416 1.00 22.26 120 HIS B CA 1
ATOM 2540 C C . HIS B 1 120 ? 1.465 8.735 9.920 1.00 25.78 120 HIS B C 1
ATOM 2541 O O . HIS B 1 120 ? 1.836 9.718 10.557 1.00 20.89 120 HIS B O 1
ATOM 2548 N N . PRO B 1 121 ? 0.759 8.848 8.778 1.00 28.18 121 PRO B N 1
ATOM 2549 C CA . PRO B 1 121 ? 0.400 10.165 8.239 1.00 32.65 121 PRO B CA 1
ATOM 2550 C C . PRO B 1 121 ? -0.328 11.064 9.232 1.00 34.40 121 PRO B C 1
ATOM 2551 O O . PRO B 1 121 ? -0.481 12.260 8.994 1.00 30.65 121 PRO B O 1
ATOM 2555 N N . ARG B 1 122 ? -0.778 10.486 10.343 1.00 32.47 122 ARG B N 1
ATOM 2556 C CA . ARG B 1 122 ? -1.454 11.267 11.371 1.00 33.56 122 ARG B CA 1
ATOM 2557 C C . ARG B 1 122 ? -0.877 10.919 12.739 1.00 31.19 122 ARG B C 1
ATOM 2558 O O . ARG B 1 122 ? -1.451 11.258 13.774 1.00 34.00 122 ARG B O 1
ATOM 2566 N N . ARG B 1 123 ? 0.260 10.228 12.721 1.00 28.57 123 ARG B N 1
ATOM 2567 C CA . ARG B 1 123 ? 0.983 9.831 13.927 1.00 21.07 123 ARG B CA 1
ATOM 2568 C C . ARG B 1 123 ? 0.221 8.905 14.873 1.00 21.17 123 ARG B C 1
ATOM 2569 O O . ARG B 1 123 ? 0.431 8.931 16.085 1.00 20.00 123 ARG B O 1
ATOM 2577 N N . PHE B 1 124 ? -0.645 8.070 14.312 1.00 16.15 124 PHE B N 1
ATOM 2578 C CA . PHE B 1 124 ? -1.426 7.144 15.120 1.00 14.72 124 PHE B CA 1
ATOM 2579 C C . PHE B 1 124 ? -1.754 5.890 14.319 1.00 11.39 124 PHE B C 1
ATOM 2580 O O . PHE B 1 124 ? -2.909 5.632 13.981 1.00 10.80 124 PHE B O 1
ATOM 2588 N N . GLY B 1 125 ? -0.722 5.112 14.014 1.00 9.87 125 GLY B N 1
ATOM 2589 C CA . GLY B 1 125 ? -0.920 3.895 13.251 1.00 9.80 125 GLY B CA 1
ATOM 2590 C C . GLY B 1 125 ? -1.447 2.738 14.080 1.00 8.76 125 GLY B C 1
ATOM 2591 O O . GLY B 1 125 ? -1.696 2.873 15.276 1.00 10.89 125 GLY B O 1
ATOM 2592 N N . LEU B 1 126 ? -1.604 1.594 13.425 1.00 8.20 126 LEU B N 1
ATOM 2593 C CA . LEU B 1 126 ? -2.102 0.381 14.050 1.00 8.45 126 LEU B CA 1
ATOM 2594 C C . LEU B 1 126 ? -1.493 0.082 15.420 1.00 9.28 126 LEU B C 1
ATOM 2595 O O . LEU B 1 126 ? -2.215 -0.123 16.390 1.00 9.72 126 LEU B O 1
ATOM 2600 N N . ALA B 1 127 ? -0.167 0.059 15.502 1.00 9.05 127 ALA B N 1
ATOM 2601 C CA . ALA B 1 127 ? 0.496 -0.246 16.764 1.00 8.63 127 ALA B CA 1
ATOM 2602 C C . ALA B 1 127 ? 0.108 0.706 17.892 1.00 8.98 127 ALA B C 1
ATOM 2603 O O . ALA B 1 127 ? -0.124 0.278 19.031 1.00 8.52 127 ALA B O 1
ATOM 2605 N N . SER B 1 128 ? 0.032 1.996 17.585 1.00 8.14 128 SER B N 1
ATOM 2606 C CA . SER B 1 128 ? -0.317 2.994 18.601 1.00 8.08 128 SER B CA 1
ATOM 2607 C C . SER B 1 128 ? -1.783 2.886 19.010 1.00 8.81 128 SER B C 1
ATOM 2608 O O . SER B 1 128 ? -2.128 3.016 20.188 1.00 7.67 128 SER B O 1
ATOM 2611 N N . HIS B 1 129 ? -2.639 2.640 18.025 1.00 8.32 129 HIS B N 1
ATOM 2612 C CA . HIS B 1 129 ? -4.069 2.500 18.262 1.00 8.75 129 HIS B CA 1
ATOM 2613 C C . HIS B 1 129 ? -4.339 1.273 19.136 1.00 7.26 129 HIS B C 1
ATOM 2614 O O . HIS B 1 129 ? -5.115 1.340 20.095 1.00 8.37 129 HIS B O 1
ATOM 2621 N N . LEU B 1 130 ? -3.698 0.153 18.815 1.00 6.96 130 LEU B N 1
ATOM 2622 C CA . LEU B 1 130 ? -3.873 -1.059 19.612 1.00 8.18 130 LEU B CA 1
ATOM 2623 C C . LEU B 1 130 ? -3.323 -0.818 21.012 1.00 7.24 130 LEU B C 1
ATOM 2624 O O . LEU B 1 130 ? -3.881 -1.297 21.997 1.00 7.84 130 LEU B O 1
ATOM 2629 N N . GLY B 1 131 ? -2.223 -0.070 21.090 1.00 7.50 131 GLY B N 1
ATOM 2630 C CA . GLY B 1 131 ? -1.610 0.221 22.374 1.00 6.70 131 GLY B CA 1
ATOM 2631 C C . GLY B 1 131 ? -2.552 0.944 23.317 1.00 8.57 131 GLY B C 1
ATOM 2632 O O . GLY B 1 131 ? -2.753 0.535 24.459 1.00 8.81 131 GLY B O 1
ATOM 2633 N N . VAL B 1 132 ? -3.141 2.030 22.840 1.00 7.88 132 VAL B N 1
ATOM 2634 C CA . VAL B 1 132 ? -4.057 2.786 23.680 1.00 6.19 132 VAL B CA 1
ATOM 2635 C C . VAL B 1 132 ? -5.303 1.981 24.042 1.00 8.10 132 VAL B C 1
ATOM 2636 O O . VAL B 1 132 ? -5.795 2.067 25.168 1.00 10.34 132 VAL B O 1
ATOM 2640 N N . LEU B 1 133 ? -5.818 1.190 23.106 1.00 8.04 133 LEU B N 1
ATOM 2641 C CA . LEU B 1 133 ? -7.011 0.405 23.398 1.00 5.36 133 LEU B CA 1
ATOM 2642 C C . LEU B 1 133 ? -6.800 -0.742 24.385 1.00 7.38 133 LEU B C 1
ATOM 2643 O O . LEU B 1 133 ? -7.710 -1.082 25.134 1.00 8.98 133 LEU B O 1
ATOM 2648 N N . THR B 1 134 ? -5.603 -1.327 24.391 1.00 9.34 134 THR B N 1
ATOM 2649 C CA . THR B 1 134 ? -5.292 -2.454 25.271 1.00 8.01 134 THR B CA 1
ATOM 2650 C C . THR B 1 134 ? -4.448 -2.061 26.477 1.00 5.72 134 THR B C 1
ATOM 2651 O O . THR B 1 134 ? -4.366 -2.813 27.449 1.00 9.76 134 THR B O 1
ATOM 2655 N N . GLY B 1 135 ? -3.810 -0.898 26.395 1.00 8.15 135 GLY B N 1
ATOM 2656 C CA . GLY B 1 135 ? -2.949 -0.428 27.465 1.00 9.31 135 GLY B CA 1
ATOM 2657 C C . GLY B 1 135 ? -1.605 -1.132 27.459 1.00 9.52 135 GLY B C 1
ATOM 2658 O O . GLY B 1 135 ? -0.754 -0.843 28.293 1.00 9.81 135 GLY B O 1
ATOM 2659 N N . LEU B 1 136 ? -1.407 -2.048 26.514 1.00 7.14 136 LEU B N 1
ATOM 2660 C CA . LEU B 1 136 ? -0.163 -2.816 26.421 1.00 8.50 136 LEU B CA 1
ATOM 2661 C C . LEU B 1 136 ? 0.955 -2.118 25.642 1.00 8.73 136 LEU B C 1
ATOM 2662 O O . LEU B 1 136 ? 0.699 -1.228 24.825 1.00 7.58 136 LEU B O 1
ATOM 2667 N N . PRO B 1 137 ? 2.217 -2.505 25.905 1.00 7.95 137 PRO B N 1
ATOM 2668 C CA . PRO B 1 137 ? 3.347 -1.906 25.193 1.00 6.58 137 PRO B CA 1
ATOM 2669 C C . PRO B 1 137 ? 3.281 -2.458 23.769 1.00 6.96 137 PRO B C 1
ATOM 2670 O O . PRO B 1 137 ? 3.006 -3.646 23.569 1.00 6.60 137 PRO B O 1
ATOM 2674 N N . THR B 1 138 ? 3.529 -1.609 22.780 1.00 7.59 138 THR B N 1
ATOM 2675 C CA . THR B 1 138 ? 3.481 -2.054 21.392 1.00 9.10 138 THR B CA 1
ATOM 2676 C C . THR B 1 138 ? 4.513 -1.344 20.543 1.00 9.14 138 THR B C 1
ATOM 2677 O O . THR B 1 138 ? 4.959 -0.242 20.866 1.00 7.63 138 THR B O 1
ATOM 2681 N N . ILE B 1 139 ? 4.891 -1.996 19.451 1.00 7.85 139 ILE B N 1
ATOM 2682 C CA . ILE B 1 139 ? 5.825 -1.428 18.500 1.00 10.05 139 ILE B CA 1
ATOM 2683 C C . ILE B 1 139 ? 5.396 -1.882 17.119 1.00 7.78 139 ILE B C 1
ATOM 2684 O O . ILE B 1 139 ? 4.629 -2.838 16.964 1.00 7.38 139 ILE B O 1
ATOM 2689 N N . GLY B 1 140 ? 5.884 -1.172 16.116 1.00 7.06 140 GLY B N 1
ATOM 2690 C CA . GLY B 1 140 ? 5.568 -1.526 14.753 1.00 7.49 140 GLY B CA 1
ATOM 2691 C C . GLY B 1 140 ? 6.866 -1.833 14.041 1.00 6.12 140 GLY B C 1
ATOM 2692 O O . GLY B 1 140 ? 7.892 -1.210 14.312 1.00 7.27 140 GLY B O 1
ATOM 2693 N N . VAL B 1 141 ? 6.836 -2.837 13.172 1.00 7.42 141 VAL B N 1
ATOM 2694 C CA . VAL B 1 141 ? 7.993 -3.196 12.366 1.00 6.58 141 VAL B CA 1
ATOM 2695 C C . VAL B 1 141 ? 7.416 -3.391 10.972 1.00 7.27 141 VAL B C 1
ATOM 2696 O O . VAL B 1 141 ? 6.597 -4.282 10.747 1.00 7.57 141 VAL B O 1
ATOM 2700 N N . ALA B 1 142 ? 7.831 -2.534 10.045 1.00 5.94 142 ALA B N 1
ATOM 2701 C CA . ALA B 1 142 ? 7.327 -2.571 8.674 1.00 8.31 142 ALA B CA 1
ATOM 2702 C C . ALA B 1 142 ? 8.378 -2.989 7.651 1.00 6.21 142 ALA B C 1
ATOM 2703 O O . ALA B 1 142 ? 9.571 -2.776 7.856 1.00 8.49 142 ALA B O 1
ATOM 2705 N N . LYS B 1 143 ? 7.918 -3.578 6.545 1.00 8.89 143 LYS B N 1
ATOM 2706 C CA . LYS B 1 143 ? 8.797 -4.053 5.470 1.00 9.65 143 LYS B CA 1
ATOM 2707 C C . LYS B 1 143 ? 9.203 -2.936 4.516 1.00 11.72 143 LYS B C 1
ATOM 2708 O O . LYS B 1 143 ? 10.229 -3.036 3.849 1.00 12.91 143 LYS B O 1
ATOM 2714 N N . ASN B 1 144 ? 8.389 -1.887 4.431 1.00 9.54 144 ASN B N 1
ATOM 2715 C CA . ASN B 1 144 ? 8.712 -0.761 3.559 1.00 10.55 144 ASN B CA 1
ATOM 2716 C C . ASN B 1 144 ? 8.616 0.533 4.359 1.00 10.02 144 ASN B C 1
ATOM 2717 O O . ASN B 1 144 ? 7.977 0.574 5.409 1.00 10.83 144 ASN B O 1
ATOM 2722 N N . PRO B 1 145 ? 9.262 1.605 3.879 1.00 10.66 145 PRO B N 1
ATOM 2723 C CA . PRO B 1 145 ? 9.271 2.908 4.547 1.00 9.76 145 PRO B CA 1
ATOM 2724 C C . PRO B 1 145 ? 8.076 3.817 4.291 1.00 13.99 145 PRO B C 1
ATOM 2725 O O . PRO B 1 145 ? 8.091 4.980 4.693 1.00 11.39 145 PRO B O 1
ATOM 2729 N N . PHE B 1 146 ? 7.044 3.289 3.645 1.00 13.59 146 PHE B N 1
ATOM 2730 C CA . PHE B 1 146 ? 5.874 4.092 3.322 1.00 16.08 146 PHE B CA 1
ATOM 2731 C C . PHE B 1 146 ? 6.398 5.305 2.550 1.00 14.72 146 PHE B C 1
ATOM 2732 O O . PHE B 1 146 ? 7.137 5.151 1.578 1.00 17.04 146 PHE B O 1
ATOM 2740 N N . THR B 1 147 ? 6.044 6.504 3.000 1.00 15.98 147 THR B N 1
ATOM 2741 C CA . THR B 1 147 ? 6.476 7.724 2.333 1.00 21.03 147 THR B CA 1
ATOM 2742 C C . THR B 1 147 ? 7.548 8.470 3.125 1.00 20.18 147 THR B C 1
ATOM 2743 O O . THR B 1 147 ? 7.879 9.617 2.816 1.00 20.92 147 THR B O 1
ATOM 2747 N N . PHE B 1 148 ? 8.098 7.813 4.140 1.00 13.98 148 PHE B N 1
ATOM 2748 C CA . PHE B 1 148 ? 9.119 8.435 4.973 1.00 15.12 148 PHE B CA 1
ATOM 2749 C C . PHE B 1 148 ? 10.511 8.343 4.361 1.00 14.61 148 PHE B C 1
ATOM 2750 O O . PHE B 1 148 ? 10.803 7.431 3.586 1.00 16.90 148 PHE B O 1
ATOM 2758 N N . SER B 1 149 ? 11.367 9.296 4.716 1.00 16.17 149 SER B N 1
ATOM 2759 C CA . SER B 1 149 ? 12.728 9.348 4.194 1.00 16.56 149 SER B CA 1
ATOM 2760 C C . SER B 1 149 ? 13.740 8.786 5.179 1.00 16.77 149 SER B C 1
ATOM 2761 O O . SER B 1 149 ? 13.511 8.779 6.388 1.00 16.03 149 SER B O 1
ATOM 2764 N N . TYR B 1 150 ? 14.868 8.320 4.654 1.00 13.88 150 TYR B N 1
ATOM 2765 C CA . TYR B 1 150 ? 15.916 7.764 5.495 1.00 12.60 150 TYR B CA 1
ATOM 2766 C C . TYR B 1 150 ? 17.188 7.556 4.690 1.00 14.35 150 TYR B C 1
ATOM 2767 O O . TYR B 1 150 ? 17.143 7.384 3.471 1.00 16.24 150 TYR B O 1
ATOM 2776 N N . GLU B 1 151 ? 18.321 7.598 5.374 1.00 17.09 151 GLU B N 1
ATOM 2777 C CA . GLU B 1 151 ? 19.599 7.364 4.726 1.00 20.13 151 GLU B CA 1
ATOM 2778 C C . GLU B 1 151 ? 19.920 5.899 4.966 1.00 19.29 151 GLU B C 1
ATOM 2779 O O . GLU B 1 151 ? 19.555 5.345 6.001 1.00 17.93 151 GLU B O 1
ATOM 2785 N N . ASP B 1 152 ? 20.577 5.264 4.004 1.00 17.49 152 ASP B N 1
ATOM 2786 C CA . ASP B 1 152 ? 20.940 3.863 4.153 1.00 19.30 152 ASP B CA 1
ATOM 2787 C C . ASP B 1 152 ? 21.735 3.656 5.441 1.00 18.19 152 ASP B C 1
ATOM 2788 O O . ASP B 1 152 ? 22.746 4.320 5.670 1.00 20.23 152 ASP B O 1
ATOM 2793 N N . PRO B 1 153 ? 21.272 2.749 6.315 1.00 17.66 153 PRO B N 1
ATOM 2794 C CA . PRO B 1 153 ? 22.008 2.510 7.559 1.00 17.36 153 PRO B CA 1
ATOM 2795 C C . PRO B 1 153 ? 23.291 1.748 7.241 1.00 18.02 153 PRO B C 1
ATOM 2796 O O . PRO B 1 153 ? 23.489 1.313 6.106 1.00 19.78 153 PRO B O 1
ATOM 2800 N N . GLY B 1 154 ? 24.160 1.598 8.234 1.00 17.61 154 GLY B N 1
ATOM 2801 C CA . GLY B 1 154 ? 25.396 0.871 8.017 1.00 17.14 154 GLY B CA 1
ATOM 2802 C C . GLY B 1 154 ? 25.109 -0.541 7.541 1.00 19.80 154 GLY B C 1
ATOM 2803 O O . GLY B 1 154 ? 23.998 -1.046 7.711 1.00 18.48 154 GLY B O 1
ATOM 2804 N N . ALA B 1 155 ? 26.111 -1.182 6.949 1.00 19.86 155 ALA B N 1
ATOM 2805 C CA . ALA B 1 155 ? 25.964 -2.538 6.430 1.00 20.41 155 ALA B CA 1
ATOM 2806 C C . ALA B 1 155 ? 25.774 -3.616 7.499 1.00 19.41 155 ALA B C 1
ATOM 2807 O O . ALA B 1 155 ? 24.931 -4.498 7.352 1.00 18.89 155 ALA B O 1
ATOM 2809 N N . PRO B 1 156 ? 26.559 -3.564 8.587 1.00 20.30 156 PRO B N 1
ATOM 2810 C CA . PRO B 1 156 ? 26.446 -4.564 9.656 1.00 18.86 156 PRO B CA 1
ATOM 2811 C C . PRO B 1 156 ? 25.093 -4.622 10.363 1.00 18.80 156 PRO B C 1
ATOM 2812 O O . PRO B 1 156 ? 24.436 -3.600 10.561 1.00 18.13 156 PRO B O 1
ATOM 2816 N N . ARG B 1 157 ? 24.688 -5.832 10.737 1.00 15.59 157 ARG B N 1
ATOM 2817 C CA . ARG B 1 157 ? 23.439 -6.045 11.458 1.00 14.90 157 ARG B CA 1
ATOM 2818 C C . ARG B 1 157 ? 23.481 -5.207 12.731 1.00 16.87 157 ARG B C 1
ATOM 2819 O O . ARG B 1 157 ? 24.487 -5.195 13.444 1.00 18.18 157 ARG B O 1
ATOM 2827 N N . GLY B 1 158 ? 22.387 -4.506 13.009 1.00 11.17 158 GLY B N 1
ATOM 2828 C CA . GLY B 1 158 ? 22.327 -3.665 14.189 1.00 16.92 158 GLY B CA 1
ATOM 2829 C C . GLY B 1 158 ? 22.418 -2.196 13.822 1.00 15.33 158 GLY B C 1
ATOM 2830 O O . GLY B 1 158 ? 22.002 -1.327 14.590 1.00 18.38 158 GLY B O 1
ATOM 2831 N N . SER B 1 159 ? 22.967 -1.917 12.643 1.00 14.66 159 SER B N 1
ATOM 2832 C CA . SER B 1 159 ? 23.107 -0.545 12.171 1.00 15.18 159 SER B CA 1
ATOM 2833 C C . SER B 1 159 ? 21.728 0.075 11.999 1.00 16.13 159 SER B C 1
ATOM 2834 O O . SER B 1 159 ? 20.784 -0.594 11.573 1.00 14.26 159 SER B O 1
ATOM 2837 N N . ALA B 1 160 ? 21.613 1.356 12.325 1.00 14.47 160 ALA B N 1
ATOM 2838 C CA . ALA B 1 160 ? 20.338 2.046 12.212 1.00 13.50 160 ALA B CA 1
ATOM 2839 C C . ALA B 1 160 ? 20.496 3.455 11.660 1.00 17.62 160 ALA B C 1
ATOM 2840 O O . ALA B 1 160 ? 21.593 4.013 11.645 1.00 19.84 160 ALA B O 1
ATOM 2842 N N . ALA B 1 161 ? 19.385 4.017 11.200 1.00 12.67 161 ALA B N 1
ATOM 2843 C CA . ALA B 1 161 ? 19.358 5.366 10.653 1.00 15.92 161 ALA B CA 1
ATOM 2844 C C . ALA B 1 161 ? 17.978 5.966 10.904 1.00 15.02 161 ALA B C 1
ATOM 2845 O O . ALA B 1 161 ? 16.975 5.254 10.912 1.00 13.53 161 ALA B O 1
ATOM 2847 N N . PRO B 1 162 ? 17.908 7.286 11.122 1.00 13.10 162 PRO B N 1
ATOM 2848 C CA . PRO B 1 162 ? 16.621 7.942 11.370 1.00 13.00 162 PRO B CA 1
ATOM 2849 C C . PRO B 1 162 ? 15.618 7.813 10.219 1.00 14.36 162 PRO B C 1
ATOM 2850 O O . PRO B 1 162 ? 15.976 7.950 9.046 1.00 14.72 162 PRO B O 1
ATOM 2854 N N . LEU B 1 163 ? 14.366 7.529 10.567 1.00 12.32 163 LEU B N 1
ATOM 2855 C CA . LEU B 1 163 ? 13.291 7.436 9.586 1.00 13.81 163 LEU B CA 1
ATOM 2856 C C . LEU B 1 163 ? 12.560 8.752 9.813 1.00 12.62 163 LEU B C 1
ATOM 2857 O O . LEU B 1 163 ? 12.022 8.995 10.896 1.00 12.42 163 LEU B O 1
ATOM 2862 N N . LEU B 1 164 ? 12.548 9.607 8.796 1.00 13.59 164 LEU B N 1
ATOM 2863 C CA . LEU B 1 164 ? 11.946 10.927 8.936 1.00 15.66 164 LEU B CA 1
ATOM 2864 C C . LEU B 1 164 ? 10.653 11.215 8.191 1.00 16.22 164 LEU B C 1
ATOM 2865 O O . LEU B 1 164 ? 10.439 10.761 7.070 1.00 14.78 164 LEU B O 1
ATOM 2870 N N . ALA B 1 165 ? 9.800 11.993 8.845 1.00 17.19 165 ALA B N 1
ATOM 2871 C CA . ALA B 1 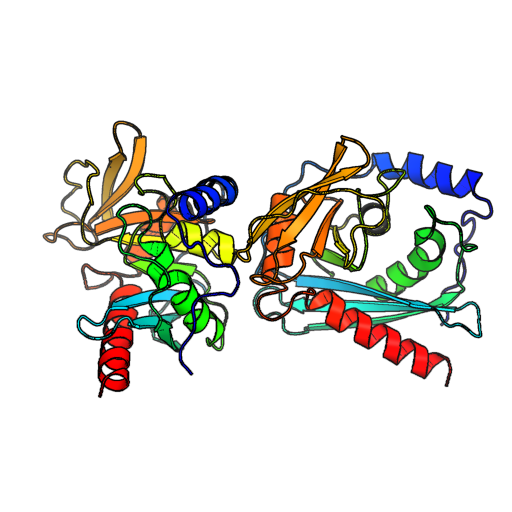165 ? 8.541 12.445 8.278 1.00 19.26 165 ALA B CA 1
ATOM 2872 C C . ALA B 1 165 ? 8.821 13.937 8.175 1.00 21.17 165 ALA B C 1
ATOM 2873 O O . ALA B 1 165 ? 8.634 14.683 9.136 1.00 17.83 165 ALA B O 1
ATOM 2875 N N . GLY B 1 166 ? 9.303 14.365 7.015 1.00 25.58 166 GLY B N 1
ATOM 2876 C CA . GLY B 1 166 ? 9.645 15.764 6.848 1.00 27.49 166 GLY B CA 1
ATOM 2877 C C . GLY B 1 166 ? 10.990 15.970 7.518 1.00 26.95 166 GLY B C 1
ATOM 2878 O O . GLY B 1 166 ? 12.022 15.576 6.977 1.00 37.06 166 GLY B O 1
ATOM 2879 N N . ALA B 1 167 ? 10.988 16.572 8.704 1.00 23.23 167 ALA B N 1
ATOM 2880 C CA . ALA B 1 167 ? 12.227 16.800 9.433 1.00 24.17 167 ALA B CA 1
ATOM 2881 C C . ALA B 1 167 ? 12.192 16.090 10.783 1.00 21.52 167 ALA B C 1
ATOM 2882 O O . ALA B 1 167 ? 13.195 16.043 11.496 1.00 27.18 167 ALA B O 1
ATOM 2884 N N . ASP B 1 168 ? 11.038 15.524 11.124 1.00 19.27 168 ASP B N 1
ATOM 2885 C CA . ASP B 1 168 ? 10.874 14.831 12.398 1.00 16.98 168 ASP B CA 1
ATOM 2886 C C . ASP B 1 168 ? 11.118 13.333 12.314 1.00 12.98 168 ASP B C 1
ATOM 2887 O O . ASP B 1 168 ? 10.679 12.670 11.376 1.00 14.60 168 ASP B O 1
ATOM 2892 N N . GLU B 1 169 ? 11.812 12.800 13.312 1.00 17.33 169 GLU B N 1
ATOM 2893 C CA . GLU B 1 169 ? 12.084 11.371 13.357 1.00 9.79 169 GLU B CA 1
ATOM 2894 C C . GLU B 1 169 ? 10.822 10.670 13.844 1.00 13.79 169 GLU B C 1
ATOM 2895 O O . GLU B 1 169 ? 10.261 11.041 14.875 1.00 16.30 169 GLU B O 1
ATOM 2901 N N . VAL B 1 170 ? 10.374 9.663 13.099 1.00 12.95 170 VAL B N 1
ATOM 2902 C CA . VAL B 1 170 ? 9.172 8.916 13.464 1.00 14.30 170 VAL B CA 1
ATOM 2903 C C . VAL B 1 170 ? 9.491 7.435 13.625 1.00 15.83 170 VAL B C 1
ATOM 2904 O O . VAL B 1 170 ? 8.607 6.617 13.882 1.00 15.18 170 VAL B O 1
ATOM 2908 N N . GLY B 1 171 ? 10.766 7.097 13.472 1.00 13.15 171 GLY B N 1
ATOM 2909 C CA . GLY B 1 171 ? 11.191 5.717 13.609 1.00 11.86 171 GLY B CA 1
ATOM 2910 C C . GLY B 1 171 ? 12.623 5.557 13.147 1.00 10.25 171 GLY B C 1
ATOM 2911 O O . GLY B 1 171 ? 13.366 6.533 13.071 1.00 12.24 171 GLY B O 1
ATOM 2912 N N . ARG B 1 172 ? 13.018 4.328 12.840 1.00 8.94 172 ARG B N 1
ATOM 2913 C CA . ARG B 1 172 ? 14.371 4.076 12.374 1.00 9.85 172 ARG B CA 1
ATOM 2914 C C . ARG B 1 172 ? 14.401 2.975 11.337 1.00 12.29 172 ARG B C 1
ATOM 2915 O O . ARG B 1 172 ? 13.597 2.036 11.376 1.00 11.62 172 ARG B O 1
ATOM 2923 N N . ALA B 1 173 ? 15.312 3.119 10.384 1.00 10.16 173 ALA B N 1
ATOM 2924 C CA . ALA B 1 173 ? 15.521 2.103 9.368 1.00 10.11 173 ALA B CA 1
ATOM 2925 C C . ALA B 1 173 ? 16.541 1.226 10.086 1.00 12.65 173 ALA B C 1
ATOM 2926 O O . ALA B 1 173 ? 17.609 1.704 10.476 1.00 16.35 173 ALA B O 1
ATOM 2928 N N . LEU B 1 174 ? 16.207 -0.044 10.275 1.00 8.24 174 LEU B N 1
ATOM 2929 C CA . LEU B 1 174 ? 17.071 -0.966 11.010 1.00 7.96 174 LEU B CA 1
ATOM 2930 C C . LEU B 1 174 ? 17.592 -2.138 10.197 1.00 9.83 174 LEU B C 1
ATOM 2931 O O . LEU B 1 174 ? 16.826 -2.850 9.550 1.00 10.11 174 LEU B O 1
ATOM 2936 N N . ARG B 1 175 ? 18.906 -2.332 10.247 1.00 11.80 175 ARG B N 1
ATOM 2937 C CA . ARG B 1 175 ? 19.544 -3.429 9.536 1.00 11.53 175 ARG B CA 1
ATOM 2938 C C . ARG B 1 175 ? 19.461 -4.664 10.425 1.00 12.90 175 ARG B C 1
ATOM 2939 O O . ARG B 1 175 ? 20.241 -4.818 11.363 1.00 13.89 175 ARG B O 1
ATOM 2947 N N . THR B 1 176 ? 18.503 -5.539 10.141 1.00 10.23 176 THR B N 1
ATOM 2948 C CA . THR B 1 176 ? 18.339 -6.750 10.933 1.00 9.09 176 THR B CA 1
ATOM 2949 C C . THR B 1 176 ? 19.286 -7.847 10.455 1.00 11.98 176 THR B C 1
ATOM 2950 O O . THR B 1 176 ? 19.640 -8.746 11.217 1.00 12.92 176 THR B O 1
ATOM 2954 N N . GLN B 1 177 ? 19.701 -7.765 9.195 1.00 12.78 177 GLN B N 1
ATOM 2955 C CA . GLN B 1 177 ? 20.630 -8.742 8.629 1.00 18.40 177 GLN B CA 1
ATOM 2956 C C . GLN B 1 177 ? 21.609 -8.062 7.680 1.00 18.53 177 GLN B C 1
ATOM 2957 O O . GLN B 1 177 ? 21.217 -7.240 6.851 1.00 13.53 177 GLN B O 1
ATOM 2963 N N . SER B 1 178 ? 22.884 -8.412 7.808 1.00 19.72 178 SER B N 1
ATOM 2964 C CA . SER B 1 178 ? 23.926 -7.840 6.961 1.00 19.66 178 SER B CA 1
ATOM 2965 C C . SER B 1 178 ? 23.692 -8.220 5.501 1.00 16.47 178 SER B C 1
ATOM 2966 O O . SER B 1 178 ? 23.354 -9.363 5.199 1.00 24.21 178 SER B O 1
ATOM 2969 N N . GLY B 1 179 ? 23.872 -7.256 4.603 1.00 24.50 179 GLY B N 1
ATOM 2970 C CA . GLY B 1 179 ? 23.680 -7.509 3.186 1.00 26.15 179 GLY B CA 1
ATOM 2971 C C . GLY B 1 179 ? 22.226 -7.680 2.791 1.00 27.16 179 GLY B C 1
ATOM 2972 O O . GLY B 1 179 ? 21.921 -8.157 1.697 1.00 28.84 179 GLY B O 1
ATOM 2973 N N . VAL B 1 180 ? 21.323 -7.291 3.685 1.00 18.07 180 VAL B N 1
ATOM 2974 C CA . VAL B 1 180 ? 19.890 -7.402 3.432 1.00 17.60 180 VAL B CA 1
ATOM 2975 C C . VAL B 1 180 ? 19.253 -6.043 3.694 1.00 12.86 180 VAL B C 1
ATOM 2976 O O . VAL B 1 180 ? 19.660 -5.343 4.618 1.00 13.99 180 VAL B O 1
ATOM 2980 N N . LYS B 1 181 ? 18.264 -5.658 2.889 1.00 15.34 181 LYS B N 1
ATOM 2981 C CA . LYS B 1 181 ? 17.639 -4.360 3.098 1.00 16.44 181 LYS B CA 1
ATOM 2982 C C . LYS B 1 181 ? 17.023 -4.269 4.489 1.00 11.98 181 LYS B C 1
ATOM 2983 O O . LYS B 1 181 ? 16.542 -5.260 5.042 1.00 13.18 181 LYS B O 1
ATOM 2989 N N . PRO B 1 182 ? 17.049 -3.068 5.081 1.00 12.38 182 PRO B N 1
ATOM 2990 C CA . PRO B 1 182 ? 16.506 -2.840 6.422 1.00 11.86 182 PRO B CA 1
ATOM 2991 C C . PRO B 1 182 ? 14.998 -2.887 6.553 1.00 10.33 182 PRO B C 1
ATOM 2992 O O . PRO B 1 182 ? 14.259 -2.876 5.563 1.00 9.99 182 PRO B O 1
ATOM 2996 N N . VAL B 1 183 ? 14.553 -2.962 7.802 1.00 8.20 183 VAL B N 1
ATOM 2997 C CA . VAL B 1 183 ? 13.133 -2.941 8.110 1.00 7.51 183 VAL B CA 1
ATOM 2998 C C . VAL B 1 183 ? 12.921 -1.577 8.755 1.00 6.77 183 VAL B C 1
ATOM 2999 O O . VAL B 1 183 ? 13.886 -0.861 9.019 1.00 8.87 183 VAL B O 1
ATOM 3003 N N . PHE B 1 184 ? 11.674 -1.216 9.022 1.00 6.25 184 PHE B N 1
ATOM 3004 C CA . PHE B 1 184 ? 11.390 0.096 9.583 1.00 8.57 184 PHE B CA 1
ATOM 3005 C C . PHE B 1 184 ? 10.616 -0.010 10.877 1.00 7.40 184 PHE B C 1
ATOM 3006 O O . PHE B 1 184 ? 9.454 -0.414 10.910 1.00 9.17 184 PHE B O 1
ATOM 3014 N N . VAL B 1 185 ? 11.306 0.358 11.950 1.00 8.01 185 VAL B N 1
ATOM 3015 C CA . VAL B 1 185 ? 10.784 0.269 13.304 1.00 8.83 185 VAL B CA 1
ATOM 3016 C C . VAL B 1 185 ? 10.236 1.579 13.837 1.00 10.13 185 VAL B C 1
ATOM 3017 O O . VAL B 1 185 ? 10.848 2.634 13.679 1.00 9.55 185 VAL B O 1
ATOM 3021 N N . SER B 1 186 ? 9.070 1.507 14.466 1.00 7.92 186 SER B N 1
ATOM 3022 C CA . SER B 1 186 ? 8.469 2.693 15.050 1.00 7.32 186 SER B CA 1
ATOM 3023 C C . SER B 1 186 ? 7.833 2.355 16.386 1.00 9.95 186 SER B C 1
ATOM 3024 O O . SER B 1 186 ? 7.353 1.239 16.609 1.00 9.34 186 SER B O 1
ATOM 3027 N N . VAL B 1 187 ? 7.885 3.326 17.288 1.00 11.13 187 VAL B N 1
ATOM 3028 C CA . VAL B 1 187 ? 7.299 3.183 18.607 1.00 11.63 187 VAL B CA 1
ATOM 3029 C C . VAL B 1 187 ? 5.793 3.083 18.431 1.00 9.59 187 VAL B C 1
ATOM 3030 O O . VAL B 1 187 ? 5.211 3.742 17.567 1.00 10.50 187 VAL B O 1
ATOM 3034 N N . GLY B 1 188 ? 5.165 2.235 19.232 1.00 8.47 188 GLY B N 1
ATOM 3035 C CA . GLY B 1 188 ? 3.729 2.111 19.158 1.00 8.29 188 GLY B CA 1
ATOM 3036 C C . GLY B 1 188 ? 3.146 2.797 20.374 1.00 10.60 188 GLY B C 1
ATOM 3037 O O . GLY B 1 188 ? 2.474 3.828 20.275 1.00 10.14 188 GLY B O 1
ATOM 3038 N N . HIS B 1 189 ? 3.449 2.236 21.539 1.00 8.88 189 HIS B N 1
ATOM 3039 C CA . HIS B 1 189 ? 2.932 2.756 22.799 1.00 7.30 189 HIS B CA 1
ATOM 3040 C C . HIS B 1 189 ? 3.725 2.154 23.959 1.00 8.22 189 HIS B C 1
ATOM 3041 O O . HIS B 1 189 ? 4.027 0.966 23.948 1.00 7.59 189 HIS B O 1
ATOM 3048 N N . ARG B 1 190 ? 4.068 2.981 24.943 1.00 8.45 190 ARG B N 1
ATOM 3049 C CA . ARG B 1 190 ? 4.771 2.524 26.137 1.00 8.36 190 ARG B CA 1
ATOM 3050 C C . ARG B 1 190 ? 6.118 1.843 25.906 1.00 9.68 190 ARG B C 1
ATOM 3051 O O . ARG B 1 190 ? 6.535 0.984 26.686 1.00 8.98 190 ARG B O 1
ATOM 3059 N N . VAL B 1 191 ? 6.794 2.235 24.834 1.00 8.20 191 VAL B N 1
ATOM 3060 C CA . VAL B 1 191 ? 8.104 1.703 24.488 1.00 8.50 191 VAL B CA 1
ATOM 3061 C C . VAL B 1 191 ? 8.861 2.857 23.844 1.00 14.57 191 VAL B C 1
ATOM 3062 O O . VAL B 1 191 ? 8.241 3.746 23.250 1.00 14.06 191 VAL B O 1
ATOM 3066 N N . ASP B 1 192 ? 10.184 2.886 23.992 1.00 12.83 192 ASP B N 1
ATOM 3067 C CA . ASP B 1 192 ? 10.961 3.952 23.358 1.00 12.63 192 ASP B CA 1
ATOM 3068 C C . ASP B 1 192 ? 11.644 3.390 22.116 1.00 12.92 192 ASP B C 1
ATOM 3069 O O . ASP B 1 192 ? 11.685 2.176 21.922 1.00 12.40 192 ASP B O 1
ATOM 3074 N N . LEU B 1 193 ? 12.153 4.266 21.259 1.00 13.06 193 LEU B N 1
ATOM 3075 C CA . LEU B 1 193 ? 12.776 3.824 20.016 1.00 9.39 193 LEU B CA 1
ATOM 3076 C C . LEU B 1 193 ? 13.964 2.881 20.199 1.00 12.77 193 LEU B C 1
ATOM 3077 O O . LEU B 1 193 ? 14.104 1.899 19.463 1.00 11.46 193 LEU B O 1
ATOM 3082 N N . ASP B 1 194 ? 14.821 3.167 21.174 1.00 13.16 194 ASP B N 1
ATOM 3083 C CA . ASP B 1 194 ? 15.969 2.297 21.422 1.00 13.19 194 ASP B CA 1
ATOM 3084 C C . ASP B 1 194 ? 15.489 0.882 21.756 1.00 10.95 194 ASP B C 1
ATOM 3085 O O . ASP B 1 194 ? 16.057 -0.099 21.276 1.00 12.24 194 ASP B O 1
ATOM 3090 N N . HIS B 1 195 ? 14.449 0.778 22.580 1.00 10.17 195 HIS B N 1
ATOM 3091 C CA . HIS B 1 195 ? 13.928 -0.530 22.953 1.00 10.64 195 HIS B CA 1
ATOM 3092 C C . HIS B 1 195 ? 13.203 -1.211 21.799 1.00 7.46 195 HIS B C 1
ATOM 3093 O O . HIS B 1 195 ? 13.291 -2.427 21.641 1.00 9.07 195 HIS B O 1
ATOM 3100 N N . ALA B 1 196 ? 12.489 -0.429 20.994 1.00 9.64 196 ALA B N 1
ATOM 3101 C CA . ALA B 1 196 ? 11.777 -0.984 19.852 1.00 6.88 196 ALA B CA 1
ATOM 3102 C C . ALA B 1 196 ? 12.781 -1.650 18.919 1.00 9.22 196 ALA B C 1
ATOM 3103 O O . ALA B 1 196 ? 12.541 -2.748 18.411 1.00 8.43 196 ALA B O 1
ATOM 3105 N N . CYS B 1 197 ? 13.913 -0.986 18.700 1.00 9.12 197 CYS B N 1
ATOM 3106 C CA . CYS B 1 197 ? 14.957 -1.536 17.842 1.00 8.96 197 CYS B CA 1
ATOM 3107 C C . CYS B 1 197 ? 15.632 -2.726 18.510 1.00 8.26 197 CYS B C 1
ATOM 3108 O O . CYS B 1 197 ? 15.935 -3.713 17.849 1.00 8.07 197 CYS B O 1
ATOM 3111 N N . ALA B 1 198 ? 15.862 -2.637 19.819 1.00 9.84 198 ALA B N 1
ATOM 3112 C CA . ALA B 1 198 ? 16.498 -3.734 20.536 1.00 8.68 198 ALA B CA 1
ATOM 3113 C C . ALA B 1 198 ? 15.633 -4.986 20.440 1.00 8.89 198 ALA B C 1
ATOM 3114 O O . ALA B 1 198 ? 16.140 -6.084 20.209 1.00 10.13 198 ALA B O 1
ATOM 3116 N N . HIS B 1 199 ? 14.325 -4.823 20.614 1.00 8.26 199 HIS B N 1
ATOM 3117 C CA . HIS B 1 199 ? 13.414 -5.959 20.526 1.00 6.27 199 HIS B CA 1
ATOM 3118 C C . HIS B 1 199 ? 13.393 -6.510 19.112 1.00 7.48 199 HIS B C 1
ATOM 3119 O O . HIS B 1 199 ? 13.305 -7.716 18.911 1.00 8.07 199 HIS B O 1
ATOM 3126 N N . THR B 1 200 ? 13.472 -5.622 18.126 1.00 7.41 200 THR B N 1
ATOM 3127 C CA . THR B 1 200 ? 13.447 -6.065 16.742 1.00 8.35 200 THR B CA 1
ATOM 3128 C C . THR B 1 200 ? 14.684 -6.897 16.400 1.00 8.49 200 THR B C 1
ATOM 3129 O O . THR B 1 200 ? 14.586 -7.889 15.680 1.00 9.20 200 THR B O 1
ATOM 3133 N N . LEU B 1 201 ? 15.845 -6.506 16.919 1.00 9.20 201 LEU B N 1
ATOM 3134 C CA . LEU B 1 201 ? 17.056 -7.275 16.670 1.00 9.70 201 LEU B CA 1
ATOM 3135 C C . LEU B 1 201 ? 16.950 -8.625 17.383 1.00 9.11 201 LEU B C 1
ATOM 3136 O O . LEU B 1 201 ? 17.351 -9.659 16.849 1.00 9.84 201 LEU B O 1
ATOM 3141 N N . ALA B 1 202 ? 16.405 -8.617 18.594 1.00 8.22 202 ALA B N 1
ATOM 3142 C CA . ALA B 1 202 ? 16.256 -9.856 19.343 1.00 8.75 202 ALA B CA 1
ATOM 3143 C C . ALA B 1 202 ? 15.358 -10.839 18.594 1.00 10.18 202 ALA B C 1
ATOM 3144 O O . ALA B 1 202 ? 15.563 -12.052 18.653 1.00 10.28 202 ALA B O 1
ATOM 3146 N N . LEU B 1 203 ? 14.371 -10.306 17.878 1.00 8.61 203 LEU B N 1
ATOM 3147 C CA . LEU B 1 203 ? 13.420 -11.127 17.132 1.00 8.61 203 LEU B CA 1
ATOM 3148 C C . LEU B 1 203 ? 13.886 -11.541 15.741 1.00 8.32 203 LEU B C 1
ATOM 3149 O O . LEU B 1 203 ? 13.165 -12.239 15.022 1.00 8.88 203 LEU B O 1
ATOM 3154 N N . THR B 1 204 ? 15.091 -11.123 15.369 1.00 9.56 204 THR B N 1
ATOM 3155 C CA . THR B 1 204 ? 15.634 -11.441 14.053 1.00 9.88 204 THR B CA 1
ATOM 3156 C C . THR B 1 204 ? 17.031 -12.058 14.105 1.00 10.88 204 THR B C 1
ATOM 3157 O O . THR B 1 204 ? 17.973 -11.530 13.516 1.00 13.13 204 THR B O 1
ATOM 3161 N N . PRO B 1 205 ? 17.183 -13.197 14.801 1.00 11.16 205 PRO B N 1
ATOM 3162 C CA . PRO B 1 205 ? 18.508 -13.819 14.872 1.00 13.59 205 PRO B CA 1
ATOM 3163 C C . PRO B 1 205 ? 18.996 -14.388 13.544 1.00 13.04 205 PRO B C 1
ATOM 3164 O O . PRO B 1 205 ? 20.203 -14.440 13.288 1.00 18.35 205 PRO B O 1
ATOM 3168 N N . LYS B 1 206 ? 18.059 -14.795 12.694 1.00 12.01 206 LYS B N 1
ATOM 3169 C CA . LYS B 1 206 ? 18.411 -15.385 11.407 1.00 14.69 206 LYS B CA 1
ATOM 3170 C C . LYS B 1 206 ? 17.823 -14.685 10.182 1.00 17.87 206 LYS B C 1
ATOM 3171 O O . LYS B 1 206 ? 18.527 -14.451 9.196 1.00 18.85 206 LYS B O 1
ATOM 3177 N N . TYR B 1 207 ? 16.539 -14.352 10.249 1.00 13.58 207 TYR B N 1
ATOM 3178 C CA . TYR B 1 207 ? 15.859 -13.714 9.129 1.00 14.20 207 TYR B CA 1
ATOM 3179 C C . TYR B 1 207 ? 15.720 -12.202 9.240 1.00 12.48 207 TYR B C 1
ATOM 3180 O O . TYR B 1 207 ? 15.931 -11.612 10.299 1.00 13.19 207 TYR B O 1
ATOM 3189 N N . ARG B 1 208 ? 15.352 -11.584 8.122 1.00 10.37 208 ARG B N 1
ATOM 3190 C CA . ARG B 1 208 ? 15.169 -10.139 8.055 1.00 10.30 208 ARG B CA 1
ATOM 3191 C C . ARG B 1 208 ? 13.915 -9.688 8.807 1.00 8.07 208 ARG B C 1
ATOM 3192 O O . ARG B 1 208 ? 13.932 -8.677 9.509 1.00 9.10 208 ARG B O 1
ATOM 3200 N N . ILE B 1 209 ? 12.836 -10.447 8.648 1.00 10.11 209 ILE B N 1
ATOM 3201 C CA . ILE B 1 209 ? 11.555 -10.144 9.280 1.00 7.93 209 ILE B CA 1
ATOM 3202 C C . ILE B 1 209 ? 11.454 -10.772 10.672 1.00 10.82 209 ILE B C 1
ATOM 3203 O O . ILE B 1 209 ? 11.790 -11.938 10.852 1.00 10.99 209 ILE B O 1
ATOM 3208 N N . PRO B 1 210 ? 10.989 -10.003 11.673 1.00 8.65 210 PRO B N 1
ATOM 3209 C CA . PRO B 1 210 ? 10.867 -10.548 13.032 1.00 9.68 210 PRO B CA 1
ATOM 3210 C C . PRO B 1 210 ? 10.049 -11.836 13.070 1.00 8.30 210 PRO B C 1
ATOM 3211 O O . PRO B 1 210 ? 9.078 -11.988 12.327 1.00 8.83 210 PRO B O 1
ATOM 3215 N N . GLU B 1 211 ? 10.443 -12.769 13.935 1.00 7.20 211 GLU B N 1
ATOM 3216 C CA . GLU B 1 211 ? 9.745 -14.049 14.024 1.00 9.39 211 GLU B CA 1
ATOM 3217 C C . GLU B 1 211 ? 8.290 -13.904 14.447 1.00 5.96 211 GLU B C 1
ATOM 3218 O O . GLU B 1 211 ? 7.462 -14.748 14.115 1.00 10.75 211 GLU B O 1
ATOM 3224 N N . THR B 1 212 ? 7.980 -12.840 15.179 1.00 8.59 212 THR B N 1
ATOM 3225 C CA . THR B 1 212 ? 6.608 -12.603 15.603 1.00 9.61 212 THR B CA 1
ATOM 3226 C C . THR B 1 212 ? 5.733 -12.391 14.363 1.00 9.07 212 THR B C 1
ATOM 3227 O O . THR B 1 212 ? 4.611 -12.903 14.278 1.00 9.31 212 THR B O 1
ATOM 3231 N N . THR B 1 213 ? 6.256 -11.641 13.398 1.00 9.52 213 THR B N 1
ATOM 3232 C CA . THR B 1 213 ? 5.529 -11.377 12.162 1.00 10.02 213 THR B CA 1
ATOM 3233 C C . THR B 1 213 ? 5.464 -12.626 11.290 1.00 9.47 213 THR B C 1
ATOM 3234 O O . THR B 1 213 ? 4.416 -12.938 10.731 1.00 10.87 213 THR B O 1
ATOM 3238 N N . ARG B 1 214 ? 6.579 -13.343 11.175 1.00 8.60 214 ARG B N 1
ATOM 3239 C CA . ARG B 1 214 ? 6.593 -14.558 10.370 1.00 9.13 214 ARG B CA 1
ATOM 3240 C C . ARG B 1 214 ? 5.540 -15.538 10.878 1.00 9.33 214 ARG B C 1
ATOM 3241 O O . ARG B 1 214 ? 4.783 -16.109 10.091 1.00 11.82 214 ARG B O 1
ATOM 3249 N N . ARG B 1 215 ? 5.478 -15.712 12.195 1.00 8.16 215 ARG B N 1
ATOM 3250 C CA . ARG B 1 215 ? 4.518 -16.627 12.804 1.00 9.28 215 ARG B CA 1
ATOM 3251 C C . ARG B 1 215 ? 3.079 -16.174 12.595 1.00 9.95 215 ARG B C 1
ATOM 3252 O O . ARG B 1 215 ? 2.240 -16.948 12.134 1.00 10.43 215 ARG B O 1
ATOM 3260 N N . ALA B 1 216 ? 2.796 -14.920 12.936 1.00 10.56 216 ALA B N 1
ATOM 3261 C CA . ALA B 1 216 ? 1.442 -14.385 12.801 1.00 10.71 216 ALA B CA 1
ATOM 3262 C C . ALA B 1 216 ? 0.969 -14.374 11.354 1.00 9.54 216 ALA B C 1
ATOM 3263 O O . ALA B 1 216 ? -0.194 -14.654 11.074 1.00 11.37 216 ALA B O 1
ATOM 3265 N N . ASP B 1 217 ? 1.871 -14.036 10.440 1.00 10.27 217 ASP B N 1
ATOM 3266 C CA . ASP B 1 217 ? 1.537 -13.995 9.023 1.00 11.51 217 ASP B CA 1
ATOM 3267 C C . ASP B 1 217 ? 1.120 -15.371 8.510 1.00 11.88 217 ASP B C 1
ATOM 3268 O O . ASP B 1 217 ? 0.086 -15.517 7.852 1.00 13.36 217 ASP B O 1
ATOM 3273 N N . SER B 1 218 ? 1.925 -16.384 8.809 1.00 9.69 218 SER B N 1
ATOM 3274 C CA . SER B 1 218 ? 1.614 -17.735 8.362 1.00 12.58 218 SER B CA 1
ATOM 3275 C C . SER B 1 218 ? 0.284 -18.215 8.931 1.00 12.74 218 SER B C 1
ATOM 3276 O O . SER B 1 218 ? -0.519 -18.824 8.225 1.00 11.99 218 SER B O 1
ATOM 3279 N N . LEU B 1 219 ? 0.044 -17.921 10.206 1.00 10.76 219 LEU B N 1
ATOM 3280 C CA . LEU B 1 219 ? -1.184 -18.350 10.863 1.00 9.64 219 LEU B CA 1
ATOM 3281 C C . LEU B 1 219 ? -2.469 -17.696 10.351 1.00 13.03 219 LEU B C 1
ATOM 3282 O O . LEU B 1 219 ? -3.460 -18.389 10.116 1.00 12.89 219 LEU B O 1
ATOM 3287 N N . CYS B 1 220 ? -2.479 -16.377 10.175 1.00 10.27 220 CYS B N 1
ATOM 3288 C CA . CYS B 1 220 ? -3.706 -15.748 9.701 1.00 11.59 220 CYS B CA 1
ATOM 3289 C C . CYS B 1 220 ? -3.997 -16.144 8.256 1.00 14.37 220 CYS B C 1
ATOM 3290 O O . CYS B 1 220 ? -5.154 -16.193 7.843 1.00 15.02 220 CYS B O 1
ATOM 3293 N N . ARG B 1 221 ? -2.950 -16.446 7.494 1.00 11.78 221 ARG B N 1
ATOM 3294 C CA . ARG B 1 221 ? -3.129 -16.861 6.107 1.00 11.89 221 ARG B CA 1
ATOM 3295 C C . ARG B 1 221 ? -3.795 -18.234 6.048 1.00 16.33 221 ARG B C 1
ATOM 3296 O O . ARG B 1 221 ? -4.696 -18.466 5.236 1.00 13.23 221 ARG B O 1
ATOM 3304 N N . ARG B 1 222 ? -3.359 -19.147 6.912 1.00 16.04 222 ARG B N 1
ATOM 3305 C CA . ARG B 1 222 ? -3.951 -20.482 6.935 1.00 16.37 222 ARG B CA 1
ATOM 3306 C C . ARG B 1 222 ? -5.393 -20.404 7.431 1.00 16.58 222 ARG B C 1
ATOM 3307 O O . ARG B 1 222 ? -6.283 -21.063 6.893 1.00 16.30 222 ARG B O 1
ATOM 3315 N N . ALA B 1 223 ? -5.619 -19.595 8.463 1.00 14.09 223 ALA B N 1
ATOM 3316 C CA . ALA B 1 223 ? -6.954 -19.442 9.022 1.00 12.66 223 ALA B CA 1
ATOM 3317 C C . ALA B 1 223 ? -7.913 -18.860 7.989 1.00 16.19 223 ALA B C 1
ATOM 3318 O O . ALA B 1 223 ? -9.091 -19.221 7.952 1.00 15.63 223 ALA B O 1
ATOM 3320 N N . LEU B 1 224 ? -7.412 -17.960 7.150 1.00 13.70 224 LEU B N 1
ATOM 3321 C CA . LEU B 1 224 ? -8.252 -17.349 6.125 1.00 12.91 224 LEU B CA 1
ATOM 3322 C C . LEU B 1 224 ? -8.656 -18.392 5.093 1.00 13.82 224 LEU B C 1
ATOM 3323 O O . LEU B 1 224 ? -9.814 -18.452 4.675 1.00 16.67 224 LEU B O 1
ATOM 3328 N N . LYS B 1 225 ? -7.701 -19.215 4.677 1.00 16.06 225 LYS B N 1
ATOM 3329 C CA . LYS B 1 225 ? -8.003 -20.247 3.694 1.00 18.48 225 LYS B CA 1
ATOM 3330 C C . LYS B 1 225 ? -9.073 -21.191 4.228 1.00 22.15 225 LYS B C 1
ATOM 3331 O O . LYS B 1 225 ? -9.982 -21.592 3.502 1.00 19.37 225 LYS B O 1
ATOM 3337 N N . GLU B 1 226 ? -8.964 -21.534 5.507 1.00 19.46 226 GLU B N 1
ATOM 3338 C CA . GLU B 1 226 ? -9.920 -22.431 6.139 1.00 19.60 226 GLU B CA 1
ATOM 3339 C C . GLU B 1 226 ? -11.288 -21.783 6.329 1.00 22.14 226 GLU B C 1
ATOM 3340 O O . GLU B 1 226 ? -12.316 -22.460 6.304 1.00 22.97 226 GLU B O 1
ATOM 3346 N N . ALA B 1 227 ? -11.299 -20.468 6.506 1.00 20.76 227 ALA B N 1
ATOM 3347 C CA . ALA B 1 227 ? -12.545 -19.742 6.707 1.00 23.67 227 ALA B CA 1
ATOM 3348 C C . ALA B 1 227 ? -13.367 -19.629 5.426 1.00 28.11 227 ALA B C 1
ATOM 3349 O O . ALA B 1 227 ? -14.595 -19.718 5.456 1.00 29.03 227 ALA B O 1
ATOM 3351 N N . THR B 1 228 ? -12.689 -19.436 4.301 1.00 26.36 228 THR B N 1
ATOM 3352 C CA . THR B 1 228 ? -13.372 -19.291 3.021 1.00 27.81 228 THR B CA 1
ATOM 3353 C C . THR B 1 228 ? -13.498 -20.600 2.250 1.00 32.39 228 THR B C 1
ATOM 3354 O O . THR B 1 228 ? -13.970 -20.612 1.113 1.00 32.67 228 THR B O 1
ATOM 3358 N N . ALA B 1 229 ? -13.079 -21.699 2.869 1.00 28.69 229 ALA B N 1
ATOM 3359 C CA . ALA B 1 229 ? -13.151 -23.006 2.227 1.00 33.76 229 ALA B CA 1
ATOM 3360 C C . ALA B 1 229 ? -14.582 -23.536 2.230 1.00 34.77 229 ALA B C 1
ATOM 3361 O O . ALA B 1 229 ? -15.080 -24.012 1.208 1.00 41.36 229 ALA B O 1
#

B-factor: mean 15.94, std 9.71, range [3.04, 62.37]

InterPro domains:
  IPR007581 Endonuclease V [MF_00801] (13-227)
  IPR007581 Endonuclease V [PF04493] (23-217)
  IPR007581 Endonuclease V [PTHR28511] (17-226)
  IPR007581 Endonuclease V [cd06559] (14-222)

Radius of gyration: 24.14 Å; Cα contacts (8 Å, |Δi|>4): 1220; chains: 2; bounding box: 58×47×72 Å

Foldseek 3Di:
DAQEADDPQDADPVVLVVVQVVLLVLFDAPFAFDAFQADKAKEKDKDADPPAQKIKMKIWIAGRNVRHTDKMFMHMYGQHYDDDALRNLSRPLRRRVVRCVPIPDHRREYEYAAAALLGPSRGDNLQVNCSVVVHWYKYKYADLVPWDWDDFDQDAQTWTFTGDPNDGFWIFGRLDGNDGTITIGGHHNHYRVRRSSNQNSQRPPHRGGVNHVVRVVVNVVVVVVVVD/DAQEADPDADADPVVLVVLCVVLVVVFAAPFAADDAQAAKAKEKDKDADPPAQKIKMKIWIARRNPRHTDWIFMHMYGQRYDDDAQRNLSRPVSRRVVRCVPIPDHNREYEYQAAACLTPSRGDNLQSNCSVVVHWYKYKYADLVPWDWDFFDQQFQTWIFTHDPNDGAWIFGRLHGPDGTITMGGHGNHYRVSRSVNQNSQRPDDRGGPNHVVRVVVNVVVVVVVVD

Sequence (456 aa):
TTVRIPAGWPATEEEARAVQDELRGRVILDEPGPPPGTGRVTGVDVAYDDERDVVVAAAVVLDAATLDVVAEATAVGEVSFPYVPGLLAFREIPTVLAALDALPCPPGLIVCDGYGVAHPRRFGLASHLGVLTGLPTIGVAKNPFTFSYEDPGAPRGSAAPLLAGADEVGRALRTQSGVKPVFVSVGHRVDLDHACAHTLALTPKYRIPETTRRADSLCRRALKEATATTVRIPAGWPATEEEARAVQDELRGRVILDEPGPPPGTGRVTGVDVAYDDERDVVVAAAVVLDAATLDVVAEATAVGEVSFPYVPGLLAFREIPTVLAALDALPCPPGLIVCDGYGVAHPRRFGLASHLGVLTGLPTIGVAKNPFTFSYEDPGAPRGSAAPLLAGADEVGRALRTQSGVKPVFVSVGHRVDLDHACAHTLALTPKYRIPETTRRADSLCRRALKEATA

CATH classification: 3.30.2170.10

Organism: Streptomyces avermitilis (strain ATCC 31267 / DSM 46492 / JCM 5070 / NBRC 14893 / NCIMB 12804 / NRRL 8165 / MA-4680) (NCBI:txid227882)

Secondary structure (DSSP, 8-state):
-PBPPPTT---SHHHHHHHHHHHGGG---S---PPTTSSEEEEEEEEE-SSSSEEEEEEEEEETTT--EEEEEEEEEE--S---TT-GGGGTHHHHHHHHHTSSS--SEEEEES-SS-STTS--HHHHHHHHH-S-EEEEESS-TT-EEPPPPSSTT-EEEEEETTEEEEEEE--STTSPPEEEEEEES--HHHHHHHHHHT-SS-SS-HHHHHHHHHHHHHHHHHH-/--B---TT---SHHHHHHHHHHHGGG---S---SPTTSSEEEEEEEEE-SSSSEEEEEEEEEETTT--EEEEEEEEEE--S---TT-GGGGTHHHHHHHHHT-SS--SSEEESS-SS-STTS--HHHHHHHHH---EEEEESS-TT-EEPPPPSSTT-EEEEEETTEEEEEEE-SSTTS--EEEEEEES--HHHHHHHHHHT-SSSSS-HHHHHHHHHHHHHHHHH--

Solvent-accessible surface area: 19300 Å² total; per-residue (Å²): 177,52,34,176,83,45,113,83,49,16,81,65,80,128,82,0,90,40,39,2,61,123,23,94,72,132,26,76,98,136,55,68,21,49,38,9,28,72,45,102,2,0,0,4,20,25,12,63,30,144,162,99,104,14,0,0,1,1,0,2,0,0,40,9,43,61,22,87,56,68,12,88,13,49,14,41,0,72,21,5,11,80,146,25,95,21,6,60,11,1,32,14,0,11,1,4,48,26,0,17,122,63,17,112,26,101,11,31,1,0,0,0,40,10,46,0,19,2,20,83,86,72,0,5,32,0,0,1,0,0,12,67,42,35,54,15,0,0,0,3,5,93,82,30,118,108,17,60,63,137,124,8,35,40,13,52,0,4,19,10,66,0,52,22,75,93,83,88,6,0,48,0,0,25,0,37,26,45,62,86,5,0,0,0,0,12,0,8,65,0,40,28,50,25,0,0,29,6,0,5,27,4,0,48,150,94,54,26,1,16,0,3,104,108,0,44,72,19,0,152,122,10,23,129,100,38,62,120,177,71,37,190,78,33,92,14,32,7,76,70,79,144,84,0,85,59,16,2,64,60,4,94,59,29,20,38,112,130,40,71,17,38,82,51,37,73,56,98,5,0,0,3,18,26,12,67,35,147,163,126,107,18,0,2,0,1,0,1,0,0,40,12,74,82,20,86,55,68,10,100,12,57,15,40,0,74,22,4,7,85,146,21,94,14,1,61,13,1,34,14,0,12,1,3,40,26,1,14,102,68,19,110,29,39,16,29,1,0,0,0,39,10,48,0,26,1,22,81,73,97,1,4,28,0,0,3,0,0,10,13,33,8,33,12,0,0,0,3,4,92,82,33,108,104,17,70,75,144,124,9,38,66,88,93,31,26,50,9,70,0,57,17,77,95,88,86,8,1,57,0,2,30,0,29,69,78,55,134,10,0,6,0,1,12,0,8,28,0,42,27,90,48,0,9,40,11,0,43,44,4,0,78,142,90,38,30,1,32,0,2,99,116,0,44,71,18,0,144,144,17,21,153,116,46,49,122

Nearest PDB structures (foldseek):
  3goc-assembly1_A  TM=1.004E+00  e=2.640E-52  Streptomyces avermitilis MA-4680 = NBRC 14893
  3hd0-assembly1_A  TM=9.324E-01  e=2.451E-24  Thermotoga maritima
  6ozg-assembly1_A  TM=8.944E-01  e=1.999E-23  Thermotoga maritima
  6ozf-assembly1_A  TM=8.948E-01  e=2.864E-23  Thermotoga maritima
  4xpu-assembly1_A  TM=9.148E-01  e=2.393E-23  Escherichia coli S88